Protein AF-A0A9D6Q7C7-F1 (afdb_monomer_lite)

pLDDT: mean 84.64, std 16.27, range [26.05, 98.38]

Sequence (477 aa):
MTRDPSTAEAANAELVAAVRALVNLSAVDLLYADQYLCRAEAVLPSVCTREQYRALHQEGIGLPQLTGELREATEQSDWSKVRTLAQKAAEIRERLAMNGEIVALAEAVYGPRLIHADATTLALSGVVAQPESSVSRARDVVIGELRTLVTADPQWASFYQSRITHFERCKIVSSEDPRPTVDLLRLQQQILAAISAGDFGRVKRLADTVPSERGTPTARLCAPRRVNHVHDLAAAFGQSTIDTARTLGLAVETLEAVSDLNDYLNCCCVERATLPEKPLSEARASGADCTCGHACPPAVRVSLRKNLDLLIGHPFISSAGLRYLPWFGPETLLVESFPEDAPDARTGLLTALGLAKRHRLARVSIEDALLTHGPRVCVELGLDPLQFAVACIPFDAYVRLAPTRGWGRQEFWTHLDGYQITRELRLWALVGGNANYGGPDDLSSLVRNYDSERLTARFVILRRERFLVREGNGGAQ

Radius of gyration: 26.6 Å; chains: 1; bounding box: 70×61×78 Å

Foldseek 3Di:
DDPDVVVVVVLLVLLLLLLVLLLLCLQQQLLCVLVSLVVSQVSLCVPADLVNLVVLVVLVVCLVVLVVVLVVCVVVVVVVSNVVSVVSSVVSVVVCVVCVSSNVSCCCNVNFDFHHCDPQSLLLQLLDFDAPVSNVVSLVVNLVSLVSCLVSPVVCVVVSVVVNVQSVQWDWAQPDPDDPDDPVVVLVVVLVVCVVVVVVVVNVVSVVVPDDPPDDRGTTTDRPLDPPPLPPLQDDDDPLLQVLLVQQQWHKDKAAADVLLLVVLPDPLLNVADFAQDFDDLVPLPDLADPSPDDRPPPDDPLLNSVLSNLSRHFWAFSSSHGDDDGRHIHIKTWRQDAPVCQQDDGNNCVQLVHPGFAQDFLSSVSSSQSPRFCVVCVSSVHHSSFKGKFFAALNNQLRCCVVRVFLCAQAKEFHGTFGQHPVRATWTWIAQGVVQRHSSGIGTHHRRDTDRRYGTIMMMGTSCSSVDHNDPPDDD

Secondary structure (DSSP, 8-state):
-PPPHHHHHHHHHHHHHHHHHHHHHHHH-GGGHHHHHHHHHHHGGGT--HHHHHHHHHHHHHHHHHHHHHHHHHHTT-HHHHHHHHHHHHHHHHHHHHTHHHHHHHHHHHS-------HHHHHHTTSS---HHHHHHHHHHHHHHHHHHHHH-GGGHHHHHHHHHHHHH-EEE----------HHHHHHHHHHHHHTT-HHHHHHHHTTSPPSS-----EEE----------TTPPPPHHHHHHHHHTTEEEEEEPP-HHHHHHHT-GGGGG----SS---GGG-TT---TT-PPPPTTS-HHHHHHHHHHHHS-EE-TTSSB-----S-EEEEEE---TT-TT---HHHHHTT-S-SSS--HHHHHHHHHHHHHHHHHHTT--TTTEEEEEBPHHHHHHHHHHHT-S-SSSEEEEEEEEE-TT--EEEEEE--GGGTGGG-EEEEETT---TTEEE-EEEEEGGGGG---------

Structure (mmCIF, N/CA/C/O backbone):
data_AF-A0A9D6Q7C7-F1
#
_entry.id   AF-A0A9D6Q7C7-F1
#
loop_
_atom_site.group_PDB
_atom_site.id
_atom_site.type_symbol
_atom_site.label_atom_id
_atom_site.label_alt_id
_atom_site.label_comp_id
_atom_site.label_asym_id
_atom_site.label_entity_id
_atom_site.label_seq_id
_atom_site.pdbx_PDB_ins_code
_atom_site.Cartn_x
_atom_site.Cartn_y
_atom_site.Cartn_z
_atom_site.occupancy
_atom_site.B_iso_or_equiv
_atom_site.auth_seq_id
_atom_site.auth_comp_id
_atom_site.auth_asym_id
_atom_site.auth_atom_id
_atom_site.pdbx_PDB_model_num
ATOM 1 N N . MET A 1 1 ? 3.853 -0.389 46.357 1.00 42.00 1 MET A N 1
ATOM 2 C CA . MET A 1 1 ? 3.564 0.871 45.641 1.00 42.00 1 MET A CA 1
ATOM 3 C C . MET A 1 1 ? 2.525 0.576 44.573 1.00 42.00 1 MET A C 1
ATOM 5 O O . MET A 1 1 ? 2.868 0.185 43.468 1.00 42.00 1 MET A O 1
ATOM 9 N N . THR A 1 2 ? 1.252 0.649 44.945 1.00 44.97 2 THR A N 1
ATOM 10 C CA . THR A 1 2 ? 0.113 0.590 44.022 1.00 44.97 2 THR A CA 1
ATOM 11 C C . THR A 1 2 ? 0.078 1.903 43.244 1.00 44.97 2 THR A C 1
ATOM 13 O O . THR A 1 2 ? -0.002 2.962 43.864 1.00 44.97 2 THR A O 1
ATOM 16 N N . ARG A 1 3 ? 0.226 1.852 41.912 1.00 46.97 3 ARG A N 1
ATOM 17 C CA . ARG A 1 3 ? 0.027 3.032 41.055 1.00 46.97 3 ARG A CA 1
ATOM 18 C C . ARG A 1 3 ? -1.394 3.552 41.269 1.00 46.97 3 ARG A C 1
ATOM 20 O O . ARG A 1 3 ? -2.329 2.757 41.331 1.00 46.97 3 ARG A O 1
ATOM 27 N N . ASP A 1 4 ? -1.520 4.864 41.412 1.00 59.12 4 ASP A N 1
ATOM 28 C CA . ASP A 1 4 ? -2.797 5.554 41.564 1.00 59.12 4 ASP A CA 1
ATOM 29 C C . ASP A 1 4 ? -3.670 5.279 40.319 1.00 59.12 4 ASP A C 1
ATOM 31 O O . ASP A 1 4 ? -3.205 5.548 39.205 1.00 59.12 4 ASP A O 1
ATOM 35 N N . PRO A 1 5 ? -4.882 4.707 40.452 1.00 62.22 5 PRO A N 1
ATOM 36 C CA . PRO A 1 5 ? -5.726 4.317 39.317 1.00 62.22 5 PRO A CA 1
ATOM 37 C C . PRO A 1 5 ? -6.006 5.464 38.332 1.00 62.22 5 PRO A C 1
ATOM 39 O O . PRO A 1 5 ? -6.064 5.219 37.129 1.00 62.22 5 PRO A O 1
ATOM 4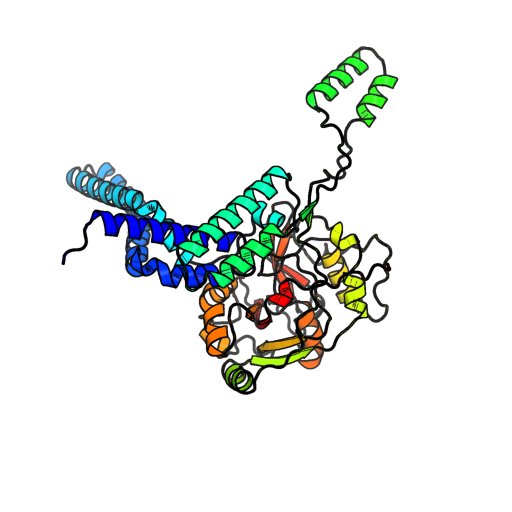2 N N . SER A 1 6 ? -6.047 6.713 38.812 1.00 68.56 6 SER A N 1
ATOM 43 C CA . SER A 1 6 ? -6.191 7.919 37.978 1.00 68.56 6 SER A CA 1
ATOM 44 C C . SER A 1 6 ? -5.046 8.086 36.961 1.00 68.56 6 SER A C 1
ATOM 46 O O . SER A 1 6 ? -5.255 8.461 35.808 1.00 68.56 6 SER A O 1
ATOM 48 N N . THR A 1 7 ? -3.819 7.722 37.349 1.00 74.88 7 THR A N 1
ATOM 49 C CA . THR A 1 7 ? -2.636 7.833 36.475 1.00 74.88 7 THR A CA 1
ATOM 50 C C . THR A 1 7 ? -2.576 6.746 35.403 1.00 74.88 7 THR A C 1
ATOM 52 O O . THR A 1 7 ? -2.040 6.975 34.322 1.00 74.88 7 THR A O 1
ATOM 55 N N . ALA A 1 8 ? -3.137 5.565 35.681 1.00 76.12 8 ALA A N 1
ATOM 56 C CA . ALA A 1 8 ? -3.182 4.461 34.726 1.00 76.12 8 ALA A CA 1
ATOM 57 C C . ALA A 1 8 ? -4.240 4.692 33.638 1.00 76.12 8 ALA A C 1
ATOM 59 O O . ALA A 1 8 ? -4.004 4.381 32.473 1.00 76.12 8 ALA A O 1
ATOM 60 N N . GLU A 1 9 ? -5.383 5.274 34.004 1.00 80.62 9 GLU A N 1
ATOM 61 C CA . GLU A 1 9 ? -6.451 5.614 33.062 1.00 80.62 9 GLU A CA 1
ATOM 62 C C . GLU A 1 9 ? -6.024 6.732 32.099 1.00 80.62 9 GLU A C 1
ATOM 64 O O . GLU A 1 9 ? -6.201 6.598 30.888 1.00 80.62 9 GLU A O 1
ATOM 69 N N . ALA A 1 10 ? -5.355 7.773 32.610 1.00 83.56 10 ALA A N 1
ATOM 70 C CA . ALA A 1 10 ? -4.780 8.833 31.781 1.00 83.56 10 ALA A CA 1
ATOM 71 C C . ALA A 1 10 ? -3.716 8.299 30.802 1.00 83.56 10 ALA A C 1
ATOM 73 O O . ALA A 1 10 ? -3.763 8.607 29.613 1.00 83.56 10 ALA A O 1
ATOM 74 N N . ALA A 1 11 ? -2.809 7.434 31.271 1.00 84.56 11 ALA A N 1
ATOM 75 C CA . ALA A 1 11 ? -1.791 6.819 30.417 1.00 84.56 11 ALA A CA 1
ATOM 76 C C . ALA A 1 11 ? -2.404 5.929 29.318 1.00 84.56 11 ALA A C 1
ATOM 78 O O . ALA A 1 11 ? -1.944 5.938 28.177 1.00 84.56 11 ALA A O 1
ATOM 79 N N . ASN A 1 12 ? -3.469 5.185 29.629 1.00 87.56 12 ASN A N 1
ATOM 80 C CA . ASN A 1 12 ? -4.184 4.394 28.627 1.00 87.56 12 ASN A CA 1
ATOM 81 C C . ASN A 1 12 ? -4.881 5.283 27.590 1.00 87.56 12 ASN A C 1
ATOM 83 O O . ASN A 1 12 ? -4.840 4.965 26.403 1.00 87.56 12 ASN A O 1
ATOM 87 N N . ALA A 1 13 ? -5.478 6.401 28.009 1.00 89.88 13 ALA A N 1
ATOM 88 C CA . ALA A 1 13 ? -6.089 7.359 27.089 1.00 89.88 13 ALA A CA 1
ATOM 89 C C . ALA A 1 13 ? -5.056 7.966 26.120 1.00 89.88 13 ALA A C 1
ATOM 91 O O . ALA A 1 13 ? -5.336 8.092 24.927 1.00 89.88 13 ALA A O 1
ATOM 92 N N . GLU A 1 14 ? -3.847 8.274 26.599 1.00 91.94 14 GLU A N 1
ATOM 93 C CA . GLU A 1 14 ? -2.735 8.741 25.758 1.00 91.94 14 GLU A CA 1
ATOM 94 C C . GLU A 1 14 ? -2.290 7.678 24.741 1.00 91.94 14 GLU A C 1
ATOM 96 O O . GLU A 1 14 ? -2.116 7.989 23.561 1.00 91.94 14 GLU A O 1
ATOM 101 N N . LEU A 1 15 ? -2.168 6.412 25.158 1.00 93.25 15 LEU A N 1
ATOM 102 C CA . LEU A 1 15 ? -1.823 5.305 24.256 1.00 93.25 15 LEU A CA 1
ATOM 103 C C . LEU A 1 15 ? -2.894 5.083 23.185 1.00 93.25 15 LEU A C 1
ATOM 105 O O . LEU A 1 15 ? -2.566 4.894 22.014 1.00 93.25 15 LEU A O 1
ATOM 109 N N . VAL A 1 16 ? -4.171 5.136 23.566 1.00 94.62 16 VAL A N 1
ATOM 110 C CA . VAL A 1 16 ? -5.297 5.035 22.628 1.00 94.62 16 VAL A CA 1
ATOM 111 C C . VAL A 1 16 ? -5.266 6.184 21.620 1.00 94.62 16 VAL A C 1
ATOM 113 O O . VAL A 1 16 ? -5.407 5.946 20.420 1.00 94.62 16 VAL A O 1
ATOM 116 N N . ALA A 1 17 ? -5.015 7.416 22.073 1.00 95.12 17 ALA A N 1
ATOM 117 C CA . ALA A 1 17 ? -4.871 8.570 21.189 1.00 95.12 17 ALA A CA 1
ATOM 118 C C . ALA A 1 17 ? -3.696 8.405 20.210 1.00 95.12 17 ALA A C 1
ATOM 120 O O . ALA A 1 17 ? -3.855 8.675 19.020 1.00 95.12 17 ALA A O 1
ATOM 121 N N . ALA A 1 18 ? -2.550 7.896 20.674 1.00 96.31 18 ALA A N 1
ATOM 122 C CA . ALA A 1 18 ? -1.398 7.620 19.818 1.00 96.31 18 ALA A CA 1
ATOM 123 C C . ALA A 1 18 ? -1.699 6.537 18.767 1.00 96.31 18 ALA A C 1
ATOM 125 O O . ALA A 1 18 ? -1.408 6.724 17.586 1.00 96.31 18 ALA A O 1
ATOM 126 N N . VAL A 1 19 ? -2.332 5.424 19.155 1.00 97.69 19 VAL A N 1
ATOM 127 C CA . VAL A 1 19 ? -2.729 4.372 18.201 1.00 97.69 19 VAL A CA 1
ATOM 128 C C . VAL A 1 19 ? -3.730 4.913 17.180 1.00 97.69 19 VAL A C 1
ATOM 130 O O . VAL A 1 19 ? -3.585 4.644 15.988 1.00 97.69 19 VAL A O 1
ATOM 133 N N . ARG A 1 20 ? -4.706 5.720 17.611 1.00 97.69 20 ARG A N 1
ATOM 134 C CA . ARG A 1 20 ? -5.659 6.373 16.705 1.00 97.69 20 ARG A CA 1
ATOM 135 C C . ARG A 1 20 ? -4.950 7.267 15.690 1.00 97.69 20 ARG A C 1
ATOM 137 O O . ARG A 1 20 ? -5.234 7.155 14.501 1.00 97.69 20 ARG A O 1
ATOM 144 N N . ALA A 1 21 ? -4.008 8.095 16.139 1.00 97.81 21 ALA A N 1
ATOM 145 C CA . ALA A 1 21 ? -3.216 8.952 15.263 1.00 97.81 21 ALA A CA 1
ATOM 146 C C . ALA A 1 21 ? -2.438 8.130 14.220 1.00 97.81 21 ALA A C 1
ATOM 148 O O . ALA A 1 21 ? -2.474 8.450 13.034 1.00 97.81 21 ALA A O 1
ATOM 149 N N . LEU A 1 22 ? -1.797 7.029 14.631 1.00 98.25 22 LEU A N 1
ATOM 150 C CA . LEU A 1 22 ? -1.081 6.122 13.724 1.00 98.25 22 LEU A CA 1
ATOM 151 C C . LEU A 1 22 ? -2.012 5.481 12.684 1.00 98.25 22 LEU A C 1
ATOM 153 O O . LEU A 1 22 ? -1.691 5.472 11.495 1.00 98.25 22 LEU A O 1
ATOM 157 N N . VAL A 1 23 ? -3.179 4.984 13.103 1.00 97.06 23 VAL A N 1
ATOM 158 C CA . VAL A 1 23 ? -4.180 4.404 12.190 1.00 97.06 23 VAL A CA 1
ATOM 159 C C . VAL A 1 23 ? -4.695 5.460 11.208 1.00 97.06 23 VAL A C 1
ATOM 161 O O . VAL A 1 23 ? -4.714 5.209 10.003 1.00 97.06 23 VAL A O 1
ATOM 164 N N . ASN A 1 24 ? -5.032 6.661 11.683 1.00 95.75 24 ASN A N 1
ATOM 165 C CA . ASN A 1 24 ? -5.484 7.766 10.834 1.00 95.75 24 ASN A CA 1
ATOM 166 C C . ASN A 1 24 ? -4.417 8.161 9.802 1.00 95.75 24 ASN A C 1
ATOM 168 O O . ASN A 1 24 ? -4.723 8.324 8.620 1.00 95.75 24 ASN A O 1
ATOM 172 N N . LEU A 1 25 ? -3.152 8.267 10.222 1.00 96.50 25 LEU A N 1
ATOM 173 C CA . LEU A 1 25 ? -2.039 8.576 9.323 1.00 96.50 25 LEU A CA 1
ATOM 174 C C . LEU A 1 25 ? -1.814 7.476 8.290 1.00 96.50 25 LEU A C 1
ATOM 176 O O . LEU A 1 25 ? -1.528 7.793 7.139 1.00 96.50 25 LEU A O 1
ATOM 180 N N . SER A 1 26 ? -2.008 6.205 8.652 1.00 95.69 26 SER A N 1
ATOM 181 C CA . SER A 1 26 ? -1.882 5.098 7.701 1.00 95.69 26 SER A CA 1
ATOM 182 C C . SER A 1 26 ? -2.889 5.153 6.551 1.00 95.69 26 SER A C 1
ATOM 184 O O . SER A 1 26 ? -2.603 4.640 5.474 1.00 95.69 26 SER A O 1
ATOM 186 N N . ALA A 1 27 ? -4.036 5.808 6.748 1.00 92.69 27 ALA A N 1
ATOM 187 C CA . ALA A 1 27 ? -5.042 5.990 5.707 1.00 92.69 27 ALA A CA 1
ATOM 188 C C . ALA A 1 27 ? -4.747 7.181 4.779 1.00 92.69 27 ALA A C 1
ATOM 190 O O . ALA A 1 27 ? -5.304 7.238 3.688 1.00 92.69 27 ALA A O 1
ATOM 191 N N . VAL A 1 28 ? -3.888 8.123 5.196 1.00 91.25 28 VAL A N 1
ATOM 192 C CA . VAL A 1 28 ? -3.665 9.399 4.490 1.00 91.25 28 VAL A CA 1
ATOM 193 C C . VAL A 1 28 ? -2.243 9.531 3.937 1.00 91.25 28 VAL A C 1
ATOM 195 O O . VAL A 1 28 ? -2.054 9.945 2.796 1.00 91.25 28 VAL A O 1
ATOM 198 N N . ASP A 1 29 ? -1.225 9.170 4.715 1.00 93.44 29 ASP A N 1
ATOM 199 C CA . ASP A 1 29 ? 0.181 9.158 4.300 1.00 93.44 29 ASP A CA 1
ATOM 200 C C . ASP A 1 29 ? 0.569 7.747 3.841 1.00 93.44 29 ASP A C 1
ATOM 202 O O . ASP A 1 29 ? 1.362 7.044 4.473 1.00 93.44 29 ASP A O 1
ATOM 206 N N . LEU A 1 30 ? -0.035 7.330 2.721 1.00 93.62 30 LEU A N 1
ATOM 207 C CA . LEU A 1 30 ? 0.085 5.979 2.158 1.00 93.62 30 LEU A CA 1
ATOM 208 C C . LEU A 1 30 ? 1.535 5.567 1.858 1.00 93.62 30 LEU A C 1
ATOM 210 O O . LEU A 1 30 ? 1.848 4.378 1.864 1.00 93.62 30 LEU A O 1
ATOM 214 N N . LEU A 1 31 ? 2.439 6.535 1.676 1.00 93.88 31 LEU A N 1
ATOM 215 C CA . LEU A 1 31 ? 3.871 6.289 1.517 1.00 93.88 31 LEU A CA 1
ATOM 216 C C . LEU A 1 31 ? 4.494 5.574 2.718 1.00 93.88 31 LEU A C 1
ATOM 218 O O . LEU A 1 31 ? 5.493 4.890 2.532 1.00 93.88 31 LEU A O 1
ATOM 222 N N . TYR A 1 32 ? 3.935 5.731 3.918 1.00 96.69 32 TYR A N 1
ATOM 223 C CA . TYR A 1 32 ? 4.434 5.140 5.162 1.00 96.69 32 TYR A CA 1
ATOM 224 C C . TYR A 1 32 ? 3.347 4.371 5.929 1.00 96.69 32 TYR A C 1
ATOM 226 O O . TYR A 1 32 ? 3.506 4.109 7.121 1.00 96.69 32 TYR A O 1
ATOM 234 N N . ALA A 1 33 ? 2.248 3.987 5.267 1.00 96.81 33 ALA A N 1
ATOM 235 C CA . ALA A 1 33 ? 1.121 3.299 5.903 1.00 96.81 33 ALA A CA 1
ATOM 236 C C . ALA A 1 33 ? 1.535 2.035 6.666 1.00 96.81 33 ALA A C 1
ATOM 238 O O . ALA A 1 33 ? 1.134 1.832 7.811 1.00 96.81 33 ALA A O 1
ATOM 239 N N . ASP A 1 34 ? 2.392 1.218 6.060 1.00 97.25 34 ASP A N 1
ATOM 240 C CA . ASP A 1 34 ? 2.955 0.014 6.668 1.00 97.25 34 ASP A CA 1
ATOM 241 C C . ASP A 1 34 ? 3.772 0.320 7.932 1.00 97.25 34 ASP A C 1
ATOM 243 O O . ASP A 1 34 ? 3.708 -0.427 8.905 1.00 97.25 34 ASP A O 1
ATOM 247 N N . GLN A 1 35 ? 4.497 1.441 7.952 1.00 97.81 35 GLN A N 1
ATOM 248 C CA . GLN A 1 35 ? 5.298 1.871 9.098 1.00 97.81 35 GLN A CA 1
ATOM 249 C C . GLN A 1 35 ? 4.420 2.352 10.254 1.00 97.81 35 GLN A C 1
ATOM 251 O O . GLN A 1 35 ? 4.635 1.937 11.394 1.00 97.81 35 GLN A O 1
ATOM 256 N N . TYR A 1 36 ? 3.393 3.158 9.969 1.00 98.12 36 TYR A N 1
ATOM 257 C CA . TYR A 1 36 ? 2.439 3.592 10.991 1.00 98.12 36 TYR A CA 1
ATOM 258 C C . TYR A 1 36 ? 1.677 2.406 11.593 1.00 98.12 36 TYR A C 1
ATOM 260 O O . TYR A 1 36 ? 1.559 2.316 12.813 1.00 98.12 36 TYR A O 1
ATOM 268 N N . LEU A 1 37 ? 1.224 1.457 10.765 1.00 97.81 37 LEU A N 1
ATOM 269 C CA . LEU A 1 37 ? 0.518 0.258 11.232 1.00 97.81 37 LEU A CA 1
ATOM 270 C C . LEU A 1 37 ? 1.441 -0.701 11.991 1.00 97.81 37 LEU A C 1
ATOM 272 O O . LEU A 1 37 ? 1.044 -1.239 13.022 1.00 97.81 37 LEU A O 1
ATOM 276 N N . CYS A 1 38 ? 2.690 -0.872 11.547 1.00 96.88 38 CYS A N 1
ATOM 277 C CA . CYS A 1 38 ? 3.691 -1.643 12.285 1.00 96.88 38 CYS A CA 1
ATOM 278 C C . CYS A 1 38 ? 3.980 -1.015 13.656 1.00 96.88 38 CYS A C 1
ATOM 280 O O . CYS A 1 38 ? 4.108 -1.730 14.652 1.00 96.88 38 CYS A O 1
ATOM 282 N N . ARG A 1 39 ? 4.059 0.321 13.733 1.00 97.50 39 ARG A N 1
ATOM 283 C CA . ARG A 1 39 ? 4.233 1.020 15.009 1.00 97.50 39 ARG A CA 1
ATOM 284 C C . ARG A 1 39 ? 2.995 0.884 15.893 1.00 97.50 39 ARG A C 1
ATOM 286 O O . ARG A 1 39 ? 3.141 0.610 17.081 1.00 97.50 39 ARG A O 1
ATOM 293 N N . ALA A 1 40 ? 1.796 0.991 15.322 1.00 97.75 40 ALA A N 1
ATOM 294 C CA . ALA A 1 40 ? 0.541 0.794 16.041 1.00 97.75 40 ALA A CA 1
ATOM 295 C C . ALA A 1 40 ? 0.436 -0.628 16.617 1.00 97.75 40 ALA A C 1
ATOM 297 O O . ALA A 1 40 ? 0.069 -0.783 17.778 1.00 97.75 40 ALA A O 1
ATOM 298 N N . GLU A 1 41 ? 0.843 -1.654 15.862 1.00 97.12 41 GLU A N 1
ATOM 299 C CA . GLU A 1 41 ? 0.887 -3.052 16.322 1.00 97.12 41 GLU A CA 1
ATOM 300 C C . GLU A 1 41 ? 1.866 -3.266 17.483 1.00 97.12 41 GLU A C 1
ATOM 302 O O . GLU A 1 41 ? 1.625 -4.116 18.336 1.00 97.12 41 GLU A O 1
ATOM 307 N N . ALA A 1 42 ? 2.943 -2.479 17.563 1.00 95.88 42 ALA A N 1
ATOM 308 C CA . ALA A 1 42 ? 3.878 -2.533 18.685 1.00 95.88 42 ALA A CA 1
ATOM 309 C C . ALA A 1 42 ? 3.339 -1.848 19.956 1.00 95.88 42 ALA A C 1
ATOM 311 O O . ALA A 1 42 ? 3.706 -2.239 21.063 1.00 95.88 42 ALA A O 1
ATOM 312 N N . VAL A 1 43 ? 2.485 -0.829 19.812 1.00 95.75 43 VAL A N 1
ATOM 313 C CA . VAL A 1 43 ? 1.960 -0.025 20.933 1.00 95.75 43 VAL A CA 1
ATOM 314 C C . VAL A 1 43 ? 0.656 -0.607 21.492 1.00 95.75 43 VAL A C 1
ATOM 316 O O . VAL A 1 43 ? 0.491 -0.710 22.712 1.00 95.75 43 VAL A O 1
ATOM 319 N N . LEU A 1 44 ? -0.250 -1.034 20.608 1.00 96.38 44 LEU A N 1
ATOM 320 C CA . LEU A 1 44 ? -1.603 -1.487 20.934 1.00 96.38 44 LEU A CA 1
ATOM 321 C C . LEU A 1 44 ? -1.688 -2.620 21.979 1.00 96.38 44 LEU A C 1
ATOM 323 O O . LEU A 1 44 ? -2.609 -2.547 22.792 1.00 96.38 44 LEU A O 1
ATOM 327 N N . PRO A 1 45 ? -0.771 -3.611 22.063 1.00 96.62 45 PRO A N 1
ATOM 328 C CA . PRO A 1 45 ? -0.859 -4.693 23.050 1.00 96.62 45 PRO A CA 1
ATOM 329 C C . PRO A 1 45 ? -0.920 -4.234 24.512 1.00 96.62 45 PRO A C 1
ATOM 331 O O . PRO A 1 45 ? -1.395 -4.982 25.362 1.00 96.62 45 PRO A O 1
ATOM 334 N N . SER A 1 46 ? -0.471 -3.010 24.806 1.00 93.31 46 SER A N 1
ATOM 335 C CA . SER A 1 46 ? -0.573 -2.411 26.145 1.00 93.31 46 SER A CA 1
ATOM 336 C C . SER A 1 46 ? -2.015 -2.068 26.545 1.00 93.31 46 SER A C 1
ATOM 338 O O . SER A 1 46 ? -2.306 -1.951 27.731 1.00 93.31 46 SER A O 1
ATOM 340 N N . VAL A 1 47 ? -2.908 -1.908 25.562 1.00 93.50 47 VAL A N 1
ATOM 341 C CA . VAL A 1 47 ? -4.326 -1.556 25.743 1.00 93.50 47 VAL A CA 1
ATOM 342 C C . VAL A 1 47 ? -5.247 -2.696 25.299 1.00 93.50 47 VAL A C 1
ATOM 344 O O . VAL A 1 47 ? -6.233 -2.988 25.969 1.00 93.50 47 VAL A O 1
ATOM 347 N N . CYS A 1 48 ? -4.933 -3.349 24.178 1.00 95.44 48 CYS A N 1
ATOM 348 C CA . CYS A 1 48 ? -5.703 -4.456 23.626 1.00 95.44 48 CYS A CA 1
ATOM 349 C C . CYS A 1 48 ? -4.784 -5.479 22.957 1.00 95.44 48 CYS A C 1
ATOM 351 O O . CYS A 1 48 ? -4.158 -5.205 21.927 1.00 95.44 48 CYS A O 1
ATOM 353 N N . THR A 1 49 ? -4.709 -6.684 23.518 1.00 96.56 49 THR A N 1
ATOM 354 C CA . THR A 1 49 ? -3.953 -7.775 22.896 1.00 96.56 49 THR A CA 1
ATOM 355 C C . THR A 1 49 ? -4.706 -8.355 21.701 1.00 96.56 49 THR A C 1
ATOM 357 O O . THR A 1 49 ? -5.925 -8.217 21.561 1.00 96.56 49 THR A O 1
ATOM 360 N N . ARG A 1 50 ? -3.987 -9.071 20.833 1.00 96.00 50 ARG A N 1
ATOM 361 C CA . ARG A 1 50 ? -4.588 -9.746 19.676 1.00 96.00 50 ARG A CA 1
ATOM 362 C C . ARG A 1 50 ? -5.609 -10.809 20.104 1.00 96.00 50 ARG A C 1
ATOM 364 O O . ARG A 1 50 ? -6.601 -11.016 19.411 1.00 96.00 50 ARG A O 1
ATOM 371 N N . GLU A 1 51 ? -5.403 -11.462 21.246 1.00 96.12 51 GLU A N 1
ATOM 372 C CA . GLU A 1 51 ? -6.343 -12.424 21.836 1.00 96.12 51 GLU A CA 1
ATOM 373 C C . GLU A 1 51 ? -7.623 -11.737 22.319 1.00 96.12 51 GLU A C 1
ATOM 375 O O . GLU A 1 51 ? -8.715 -12.228 22.036 1.00 96.12 51 GLU A O 1
ATOM 380 N N . GLN A 1 52 ? -7.499 -10.591 22.997 1.00 95.12 52 GLN A N 1
ATOM 381 C CA . GLN A 1 52 ? -8.649 -9.804 23.453 1.00 95.12 52 GLN A CA 1
ATOM 382 C C . GLN A 1 52 ? -9.484 -9.308 22.273 1.00 95.12 52 GLN A C 1
ATOM 384 O O . GLN A 1 52 ? -10.701 -9.484 22.266 1.00 95.12 52 GLN A O 1
ATOM 389 N N . TYR A 1 53 ? -8.829 -8.763 21.246 1.00 96.00 53 TYR A N 1
ATOM 390 C CA . TYR A 1 53 ? -9.488 -8.375 20.004 1.00 96.00 53 TYR A CA 1
ATOM 391 C C . TYR A 1 53 ? -10.224 -9.556 19.359 1.00 96.00 53 TYR A C 1
ATOM 393 O O . TYR A 1 53 ? -11.404 -9.437 19.044 1.00 96.00 53 TYR A O 1
ATOM 401 N N . ARG A 1 54 ? -9.575 -10.722 19.223 1.00 95.25 54 ARG A N 1
ATOM 402 C CA . ARG A 1 54 ? -10.217 -11.921 18.658 1.00 95.25 54 ARG A CA 1
ATOM 403 C C . ARG A 1 54 ? -11.446 -12.350 19.456 1.00 95.25 54 ARG A C 1
ATOM 405 O O . ARG A 1 54 ? -12.447 -12.701 18.840 1.00 95.25 54 ARG A O 1
ATOM 412 N N . ALA A 1 55 ? -11.386 -12.306 20.786 1.00 94.50 55 ALA A N 1
ATOM 413 C CA . ALA A 1 55 ? -12.524 -12.634 21.641 1.00 94.50 55 ALA A CA 1
ATOM 414 C C . ALA A 1 55 ? -13.691 -11.651 21.433 1.00 94.50 55 ALA A C 1
ATOM 416 O O . ALA A 1 55 ? -14.806 -12.084 21.154 1.00 94.50 55 ALA A O 1
ATOM 417 N N . LEU A 1 56 ? -13.428 -10.340 21.474 1.00 93.62 56 LEU A N 1
ATOM 418 C CA . LEU A 1 56 ? -14.447 -9.303 21.254 1.00 93.62 56 LEU A CA 1
ATOM 419 C C . LEU A 1 56 ? -15.038 -9.371 19.837 1.00 93.62 56 LEU A C 1
ATOM 421 O O . LEU A 1 56 ? -16.251 -9.296 19.656 1.00 93.62 56 LEU A O 1
ATOM 425 N N . HIS A 1 57 ? -14.199 -9.574 18.825 1.00 92.69 57 HIS A N 1
ATOM 426 C CA . HIS A 1 57 ? -14.638 -9.710 17.439 1.00 92.69 57 HIS A CA 1
ATOM 427 C C . HIS A 1 57 ? -15.520 -10.959 17.243 1.00 92.69 57 HIS A C 1
ATOM 429 O O . HIS A 1 57 ? -16.564 -10.890 16.594 1.00 92.69 57 HIS A O 1
ATOM 435 N N . GLN A 1 58 ? -15.162 -12.095 17.858 1.00 92.44 58 GLN A N 1
ATOM 436 C CA . GLN A 1 58 ? -15.990 -13.309 17.850 1.00 92.44 58 GLN A CA 1
ATOM 437 C C . GLN A 1 58 ? -17.333 -13.111 18.564 1.00 92.44 58 GLN A C 1
ATOM 439 O O . GLN A 1 58 ? -18.359 -13.564 18.058 1.00 92.44 58 GLN A O 1
ATOM 444 N N . GLU A 1 59 ? -17.352 -12.410 19.702 1.00 90.88 59 GLU A N 1
ATOM 445 C CA . GLU A 1 59 ? -18.595 -12.036 20.388 1.00 90.88 59 GLU A CA 1
ATOM 446 C C . GLU A 1 59 ? -19.503 -11.189 19.479 1.00 90.88 59 GLU A C 1
ATOM 448 O O . GLU A 1 59 ? -20.706 -11.450 19.392 1.00 90.88 59 GLU A O 1
ATOM 453 N N . GLY A 1 60 ? -18.926 -10.236 18.737 1.00 88.88 60 GLY A N 1
ATOM 454 C CA . GLY A 1 60 ? -19.636 -9.427 17.743 1.00 88.88 60 GLY A CA 1
ATOM 455 C C . GLY A 1 60 ? -20.243 -10.252 16.605 1.00 88.88 60 GLY A C 1
ATOM 456 O O . GLY A 1 60 ? -21.428 -10.100 16.302 1.00 88.88 60 GLY A O 1
ATOM 457 N N . ILE A 1 61 ? -19.472 -11.177 16.021 1.00 90.56 61 ILE A N 1
ATOM 458 C CA . ILE A 1 61 ? -19.957 -12.102 14.978 1.00 90.56 61 ILE A CA 1
ATOM 459 C C . ILE A 1 61 ? -21.061 -13.033 15.507 1.00 90.56 61 ILE A C 1
ATOM 461 O O . ILE A 1 61 ? -21.956 -13.413 14.753 1.00 90.56 61 ILE A O 1
ATOM 465 N N . GLY A 1 62 ? -21.029 -13.398 16.792 1.00 89.88 62 GLY A N 1
ATOM 466 C CA . GLY A 1 62 ? -22.020 -14.279 17.417 1.00 89.88 62 GLY A CA 1
ATOM 467 C C . GLY A 1 62 ? -23.374 -13.621 17.720 1.00 89.88 62 GLY A C 1
ATOM 468 O O . GLY A 1 62 ? -24.369 -14.324 17.912 1.00 89.88 62 GLY A O 1
ATOM 469 N N . LEU A 1 63 ? -23.464 -12.285 17.745 1.00 89.50 63 LEU A N 1
ATOM 470 C CA . LEU A 1 63 ? -24.706 -11.568 18.076 1.00 89.50 63 LEU A CA 1
ATOM 471 C C . LEU A 1 63 ? -25.878 -11.845 17.110 1.00 89.50 63 LEU A C 1
ATOM 473 O O . LEU A 1 63 ? -26.999 -12.048 17.592 1.00 89.50 63 LEU A O 1
ATOM 477 N N . PRO A 1 64 ? -25.688 -11.874 15.774 1.00 91.50 64 PRO A N 1
ATOM 478 C CA . PRO A 1 64 ? -26.731 -12.296 14.841 1.00 91.50 64 PRO A CA 1
ATOM 479 C C . PRO A 1 64 ? -27.267 -13.704 15.121 1.00 91.50 64 PRO A C 1
ATOM 481 O O . PRO A 1 64 ? -28.481 -13.900 15.090 1.00 91.50 64 PRO A O 1
ATOM 484 N N . GLN A 1 65 ? -26.393 -14.662 15.456 1.00 91.38 65 GLN A N 1
ATOM 485 C CA . GLN A 1 65 ? -26.809 -16.023 15.804 1.00 91.38 65 GLN A CA 1
ATOM 486 C C . GLN A 1 65 ? -27.660 -16.030 17.079 1.00 91.38 65 GLN A C 1
ATOM 488 O O . GLN A 1 65 ? -28.759 -16.578 17.074 1.00 91.38 65 GLN A O 1
ATOM 493 N N . LEU A 1 66 ? -27.213 -15.343 18.137 1.00 90.81 66 LEU A N 1
ATOM 494 C CA . LEU A 1 66 ? -27.990 -15.191 19.375 1.00 90.81 66 LEU A CA 1
ATOM 495 C C . LEU A 1 66 ? -29.352 -14.532 19.126 1.00 90.81 66 LEU A C 1
ATOM 497 O O . LEU A 1 66 ? -30.345 -14.896 19.751 1.00 90.81 66 LEU A O 1
ATOM 501 N N . THR A 1 67 ? -29.415 -13.579 18.193 1.00 90.06 67 THR A N 1
ATOM 502 C CA . THR A 1 67 ? -30.673 -12.936 17.790 1.00 90.06 67 THR A CA 1
ATOM 503 C C . THR A 1 67 ? -31.615 -13.931 17.100 1.00 90.06 67 THR A C 1
ATOM 505 O O . THR A 1 67 ? -32.825 -13.879 17.322 1.00 90.06 67 THR A O 1
ATOM 508 N N . GLY A 1 68 ? -31.075 -14.853 16.296 1.00 91.19 68 GLY A N 1
ATOM 509 C CA . GLY A 1 68 ? -31.822 -15.968 15.706 1.00 91.19 68 GLY A CA 1
ATOM 510 C C . GLY A 1 68 ? -32.361 -16.936 16.761 1.00 91.19 68 GLY A C 1
ATOM 511 O O . GLY A 1 68 ? -33.564 -17.176 16.805 1.00 91.19 68 GLY A O 1
ATOM 512 N N . GLU A 1 69 ? -31.506 -17.403 17.675 1.00 92.75 69 GLU A N 1
ATOM 513 C CA . GLU A 1 69 ? -31.896 -18.313 18.766 1.00 92.75 69 GLU A CA 1
ATOM 514 C C . GLU A 1 69 ? -32.964 -17.701 19.687 1.00 92.75 69 GLU A C 1
ATOM 516 O O . GLU A 1 69 ? -33.858 -18.398 20.172 1.00 92.75 69 GLU A O 1
ATOM 521 N N . LEU A 1 70 ? -32.901 -16.386 19.918 1.00 91.00 70 LEU A N 1
ATOM 522 C CA . LEU A 1 70 ? -33.898 -15.658 20.701 1.00 91.00 70 LEU A CA 1
ATOM 523 C C . LEU A 1 70 ? -35.254 -15.616 19.984 1.00 91.00 70 LEU A C 1
ATOM 525 O O . LEU A 1 70 ? -36.289 -15.784 20.634 1.00 91.00 70 LEU A O 1
ATOM 529 N N . ARG A 1 71 ? -35.263 -15.437 18.654 1.00 91.88 71 ARG A N 1
ATOM 530 C CA . ARG A 1 71 ? -36.487 -15.507 17.841 1.00 91.88 71 ARG A CA 1
ATOM 531 C C . ARG A 1 71 ? -37.116 -16.896 17.923 1.00 91.88 71 ARG A C 1
ATOM 533 O O . ARG A 1 71 ? -38.292 -16.993 18.255 1.00 91.88 71 ARG A O 1
ATOM 540 N N . GLU A 1 72 ? -36.327 -17.948 17.724 1.00 94.75 72 GLU A N 1
ATOM 541 C CA . GLU A 1 72 ? -36.801 -19.337 17.808 1.00 94.75 72 GLU A CA 1
ATOM 542 C C . GLU A 1 72 ? -37.361 -19.677 19.198 1.00 94.75 72 GLU A C 1
ATOM 544 O O . GLU A 1 72 ? -38.444 -20.247 19.317 1.00 94.75 72 GLU A O 1
ATOM 549 N N . ALA A 1 73 ? -36.665 -19.285 20.271 1.00 92.81 73 ALA A N 1
ATOM 550 C CA . ALA A 1 73 ? -37.140 -19.501 21.639 1.00 92.81 73 ALA A CA 1
ATOM 551 C C . ALA A 1 73 ? -38.450 -18.743 21.928 1.00 92.81 73 ALA A C 1
ATOM 553 O O . ALA A 1 73 ? -39.303 -19.236 22.667 1.00 92.81 73 ALA A O 1
ATOM 554 N N . THR A 1 74 ? -38.626 -17.564 21.319 1.00 92.94 74 THR A N 1
ATOM 555 C CA . THR A 1 74 ? -39.865 -16.779 21.413 1.00 92.94 74 THR A CA 1
ATOM 556 C C . THR A 1 74 ? -41.016 -17.478 20.688 1.00 92.94 74 THR A C 1
ATOM 558 O O . THR A 1 74 ? -42.099 -17.604 21.252 1.00 92.94 74 THR A O 1
ATOM 561 N N . GLU A 1 75 ? -40.782 -17.989 19.476 1.00 95.44 75 GLU A N 1
ATOM 562 C CA . GLU A 1 75 ? -41.771 -18.759 18.703 1.00 95.44 75 GLU A CA 1
ATOM 563 C C . GLU A 1 75 ? -42.208 -20.037 19.439 1.00 95.44 75 GLU A C 1
ATOM 565 O O . GLU A 1 75 ? -43.382 -20.401 19.421 1.00 95.44 75 GLU A O 1
ATOM 570 N N . GLN A 1 76 ? -41.284 -20.677 20.160 1.00 95.38 76 GLN A N 1
ATOM 571 C CA . GLN A 1 76 ? -41.545 -21.865 20.983 1.00 95.38 76 GLN A CA 1
ATOM 572 C C . GLN A 1 76 ? -42.159 -21.549 22.357 1.00 95.38 76 GLN A C 1
ATOM 574 O O . GLN A 1 76 ? -42.463 -22.468 23.115 1.00 95.38 76 GLN A O 1
ATOM 579 N N . SER A 1 77 ? -42.358 -20.268 22.695 1.00 94.44 77 SER A N 1
ATOM 580 C CA . SER A 1 77 ? -42.832 -19.818 24.014 1.00 94.44 77 SER A CA 1
ATOM 581 C C . SER A 1 77 ? -41.956 -20.276 25.197 1.00 94.44 77 SER A C 1
ATOM 583 O O . SER A 1 77 ? -42.431 -20.356 26.333 1.00 94.44 77 SER A O 1
ATOM 585 N N . ASP A 1 78 ? -40.664 -20.543 24.969 1.00 95.19 78 ASP A N 1
ATOM 586 C CA . ASP A 1 78 ? -39.704 -20.857 26.033 1.00 95.19 78 ASP A CA 1
ATOM 587 C C . ASP A 1 78 ? -39.181 -19.565 26.675 1.00 95.19 78 ASP A C 1
ATOM 589 O O . ASP A 1 78 ? -38.065 -19.090 26.441 1.00 95.19 78 ASP A O 1
ATOM 593 N N . TRP A 1 79 ? -40.018 -18.978 27.529 1.00 92.38 79 TRP A N 1
ATOM 594 C CA . TRP A 1 79 ? -39.721 -17.720 28.215 1.00 92.38 79 TRP A CA 1
ATOM 595 C C . TRP A 1 79 ? -38.506 -17.794 29.147 1.00 92.38 79 TRP A C 1
ATOM 597 O O . TRP A 1 79 ? -37.934 -16.757 29.492 1.00 92.38 79 TRP A O 1
ATOM 607 N N . SER A 1 80 ? -38.107 -18.995 29.578 1.00 93.06 80 SER A N 1
ATOM 608 C CA . SER A 1 80 ? -36.904 -19.173 30.392 1.00 93.06 80 SER A CA 1
ATOM 609 C C . SER A 1 80 ? -35.650 -18.941 29.550 1.00 93.06 80 SER A C 1
ATOM 611 O O . SER A 1 80 ? -34.829 -18.087 29.893 1.00 93.06 80 SER A O 1
ATOM 613 N N . LYS A 1 81 ? -35.582 -19.593 28.384 1.00 91.56 81 LYS A N 1
ATOM 614 C CA . LYS A 1 81 ? -34.500 -19.450 27.413 1.00 91.56 81 LYS A CA 1
ATOM 615 C C . LYS A 1 81 ? -34.446 -18.045 26.818 1.00 91.56 81 LYS A C 1
ATOM 617 O O . LYS A 1 81 ? -33.356 -17.486 26.716 1.00 91.56 81 LYS A O 1
ATOM 622 N N . VAL A 1 82 ? -35.596 -17.431 26.515 1.00 91.31 82 VAL A N 1
ATOM 623 C CA . VAL A 1 82 ? -35.660 -16.034 26.037 1.00 91.31 82 VAL A CA 1
ATOM 624 C C . VAL A 1 82 ? -34.991 -15.073 27.023 1.00 91.31 82 VAL A C 1
ATOM 626 O O . VAL A 1 82 ? -34.168 -14.264 26.603 1.00 91.31 82 VAL A O 1
ATOM 629 N N . ARG A 1 83 ? -35.276 -15.172 28.332 1.00 93.69 83 ARG A N 1
ATOM 630 C CA . ARG A 1 83 ? -34.653 -14.296 29.345 1.00 93.69 83 ARG A CA 1
ATOM 631 C C . ARG A 1 83 ? -33.138 -14.475 29.416 1.00 93.69 83 ARG A C 1
ATOM 633 O O . ARG A 1 83 ? -32.416 -13.482 29.431 1.00 93.69 83 ARG A O 1
ATOM 640 N N . THR A 1 84 ? -32.655 -15.717 29.424 1.00 93.88 84 THR A N 1
ATOM 641 C CA . THR A 1 84 ? -31.214 -16.008 29.467 1.00 93.88 84 THR A CA 1
ATOM 642 C C . THR A 1 84 ? -30.492 -15.493 28.221 1.00 93.88 84 THR A C 1
ATOM 644 O O . THR A 1 84 ? -29.452 -14.846 28.339 1.00 93.88 84 THR A O 1
ATOM 647 N N . LEU A 1 85 ? -31.047 -15.737 27.029 1.00 91.12 85 LEU A N 1
ATOM 648 C CA . LEU A 1 85 ? -30.463 -15.265 25.772 1.00 91.12 85 LEU A CA 1
ATOM 649 C C . LEU A 1 85 ? -30.498 -13.736 25.664 1.00 91.12 85 LEU A C 1
ATOM 651 O O . LEU A 1 85 ? -29.515 -13.142 25.226 1.00 91.12 85 LEU A O 1
ATOM 655 N N . ALA A 1 86 ? -31.586 -13.093 26.101 1.00 89.75 86 ALA A N 1
ATOM 656 C CA . ALA A 1 86 ? -31.709 -11.636 26.109 1.00 89.75 86 ALA A CA 1
ATOM 657 C C . ALA A 1 86 ? -30.674 -10.980 27.033 1.00 89.75 86 ALA A C 1
ATOM 659 O O . ALA A 1 86 ? -30.009 -10.033 26.618 1.00 89.75 86 ALA A O 1
ATOM 660 N N . GLN A 1 87 ? -30.495 -11.516 28.246 1.00 92.31 87 GLN A N 1
ATOM 661 C CA . GLN A 1 87 ? -29.488 -11.035 29.193 1.00 92.31 87 GLN A CA 1
ATOM 662 C C . GLN A 1 87 ? -28.076 -11.170 28.611 1.00 92.31 87 GLN A C 1
ATOM 664 O O . GLN A 1 87 ? -27.329 -10.196 28.565 1.00 92.31 87 GLN A O 1
ATOM 669 N N . LYS A 1 88 ? -27.741 -12.347 28.067 1.00 91.94 88 LYS A N 1
ATOM 670 C CA . LYS A 1 88 ? -26.441 -12.589 27.426 1.00 91.94 88 LYS A CA 1
ATOM 671 C C . LYS A 1 88 ? -26.191 -11.636 26.251 1.00 91.94 88 LYS A C 1
ATOM 673 O O . LYS A 1 88 ? -25.094 -11.105 26.108 1.00 91.94 88 LYS A O 1
ATOM 678 N N . ALA A 1 89 ? -27.197 -11.406 25.406 1.00 89.75 89 ALA A N 1
ATOM 679 C CA . ALA A 1 89 ? -27.082 -10.482 24.280 1.00 89.75 89 ALA A CA 1
ATOM 680 C C . ALA A 1 89 ? -26.904 -9.024 24.739 1.00 89.75 89 ALA A C 1
ATOM 682 O O . ALA A 1 89 ? -26.145 -8.285 24.112 1.00 89.75 89 ALA A O 1
ATOM 683 N N . ALA A 1 90 ? -27.575 -8.612 25.821 1.00 91.25 90 ALA A N 1
ATOM 684 C CA . ALA A 1 90 ? -27.413 -7.286 26.411 1.00 91.25 90 ALA A CA 1
ATOM 685 C C . ALA A 1 90 ? -25.994 -7.082 26.964 1.00 91.25 90 ALA A C 1
ATOM 687 O O . ALA A 1 90 ? -25.352 -6.098 26.609 1.00 91.25 90 ALA A O 1
ATOM 688 N N . GLU A 1 91 ? -25.473 -8.048 27.727 1.00 93.00 91 GLU A N 1
ATOM 689 C CA . GLU A 1 91 ? -24.109 -8.012 28.278 1.00 93.00 91 GLU A CA 1
ATOM 690 C C . GLU A 1 91 ? -23.038 -7.933 27.181 1.00 93.00 91 GLU A C 1
ATOM 692 O O . GLU A 1 91 ? -22.093 -7.150 27.287 1.00 93.00 91 GLU A O 1
ATOM 697 N N . ILE A 1 92 ? -23.190 -8.710 26.100 1.00 91.06 92 ILE A N 1
ATOM 698 C CA . ILE A 1 92 ? -22.272 -8.648 24.952 1.00 91.06 92 ILE A CA 1
ATOM 699 C C . ILE A 1 92 ? -22.354 -7.275 24.275 1.00 91.06 92 ILE A C 1
ATOM 701 O O . ILE A 1 92 ? -21.324 -6.669 23.990 1.00 91.06 92 ILE A O 1
ATOM 705 N N . ARG A 1 93 ? -23.562 -6.752 24.027 1.00 91.31 93 ARG A N 1
ATOM 706 C CA . ARG A 1 93 ? -23.737 -5.432 23.396 1.00 91.31 93 ARG A CA 1
ATOM 707 C C . ARG A 1 93 ? -23.138 -4.308 24.230 1.00 91.31 93 ARG A C 1
ATOM 709 O O . ARG A 1 93 ? -22.486 -3.439 23.665 1.00 91.31 93 ARG A O 1
ATOM 716 N N . GLU A 1 94 ? -23.340 -4.330 25.543 1.00 92.00 94 GLU A N 1
ATOM 717 C CA . GLU A 1 94 ? -22.760 -3.349 26.459 1.00 92.00 94 GLU A CA 1
ATOM 718 C C . GLU A 1 94 ? -21.231 -3.419 26.436 1.00 92.00 94 GLU A C 1
ATOM 720 O O . GLU A 1 94 ? -20.570 -2.400 26.246 1.00 92.00 94 GLU A O 1
ATOM 725 N N . ARG A 1 95 ? -20.658 -4.627 26.502 1.00 90.31 95 ARG A N 1
ATOM 726 C CA . ARG A 1 95 ? -19.207 -4.822 26.417 1.00 90.31 95 ARG A CA 1
ATOM 727 C C . ARG A 1 95 ? -18.627 -4.333 25.091 1.00 90.31 95 ARG A C 1
ATOM 729 O O . ARG A 1 95 ? -17.598 -3.659 25.099 1.00 90.31 95 ARG A O 1
ATOM 736 N N . LEU A 1 96 ? -19.274 -4.635 23.966 1.00 90.25 96 LEU A N 1
ATOM 737 C CA . LEU A 1 96 ? -18.851 -4.151 22.649 1.00 90.25 96 LEU A CA 1
ATOM 738 C C . LEU A 1 96 ? -18.995 -2.633 22.524 1.00 90.25 96 LEU A C 1
ATOM 740 O O . LEU A 1 96 ? -18.135 -2.004 21.922 1.00 90.25 96 LEU A O 1
ATOM 744 N N . ALA A 1 97 ? -20.032 -2.035 23.115 1.00 91.06 97 ALA A N 1
ATOM 745 C CA . ALA A 1 97 ? -20.198 -0.585 23.139 1.00 91.06 97 ALA A CA 1
ATOM 746 C C . ALA A 1 97 ? -19.098 0.094 23.971 1.00 91.06 97 ALA A C 1
ATOM 748 O O . ALA A 1 97 ? -18.492 1.056 23.505 1.00 91.06 97 ALA A O 1
ATOM 749 N N . MET A 1 98 ? -18.783 -0.444 25.155 1.00 90.50 98 MET A N 1
ATOM 750 C CA . MET A 1 98 ? -17.699 0.058 26.010 1.00 90.50 98 MET A CA 1
ATOM 751 C C . MET A 1 98 ? -16.324 -0.046 25.341 1.00 90.50 98 MET A C 1
ATOM 753 O O . MET A 1 98 ? -15.483 0.825 25.531 1.00 90.50 98 MET A O 1
ATOM 757 N N . ASN A 1 99 ? -16.096 -1.096 24.548 1.00 91.75 99 ASN A N 1
ATOM 758 C CA . ASN A 1 99 ? -14.821 -1.338 23.868 1.00 91.75 99 ASN A CA 1
ATOM 759 C C . ASN A 1 99 ? -14.824 -0.902 22.395 1.00 91.75 99 ASN A C 1
ATOM 761 O O . ASN A 1 99 ? -13.869 -1.195 21.680 1.00 91.75 99 ASN A O 1
ATOM 765 N N . GLY A 1 100 ? -15.871 -0.220 21.919 1.00 92.12 100 GLY A N 1
ATOM 766 C CA . GLY A 1 100 ? -16.117 -0.042 20.484 1.00 92.12 100 GLY A CA 1
ATOM 767 C C . GLY A 1 100 ? -14.976 0.656 19.750 1.00 92.12 100 GLY A C 1
ATOM 768 O O . GLY A 1 100 ? -14.584 0.235 18.664 1.00 92.12 100 GLY A O 1
ATOM 769 N N . GLU A 1 101 ? -14.389 1.678 20.371 1.00 93.94 101 GLU A N 1
ATOM 770 C CA . GLU A 1 101 ? -13.237 2.375 19.804 1.00 93.94 101 GLU A CA 1
ATOM 771 C C . GLU A 1 101 ? -11.989 1.485 19.749 1.00 93.94 101 GLU A C 1
ATOM 773 O O . GLU A 1 101 ? -11.339 1.391 18.710 1.00 93.94 101 GLU A O 1
ATOM 778 N N . ILE A 1 102 ? -11.674 0.798 20.849 1.00 94.12 102 ILE A N 1
ATOM 779 C CA . ILE A 1 102 ? -10.515 -0.094 20.935 1.00 94.12 102 ILE A CA 1
ATOM 780 C C . ILE A 1 102 ? -10.649 -1.235 19.924 1.00 94.12 102 ILE A C 1
ATOM 782 O O . ILE A 1 102 ? -9.669 -1.583 19.273 1.00 94.12 102 ILE A O 1
ATOM 786 N N . VAL A 1 103 ? -11.854 -1.783 19.745 1.00 94.12 103 VAL A N 1
ATOM 787 C CA . VAL A 1 103 ? -12.135 -2.812 18.735 1.00 94.12 103 VAL A CA 1
ATOM 788 C C . VAL A 1 103 ? -11.926 -2.264 17.325 1.00 94.12 103 VAL A C 1
ATOM 790 O O . VAL A 1 103 ? -11.302 -2.943 16.519 1.00 94.12 103 VAL A O 1
ATOM 793 N N . ALA A 1 104 ? -12.374 -1.041 17.027 1.00 94.88 104 ALA A N 1
ATOM 794 C CA . ALA A 1 104 ? -12.157 -0.425 15.717 1.00 94.88 104 ALA A CA 1
ATOM 795 C C . ALA A 1 104 ? -10.665 -0.179 15.424 1.00 94.88 104 ALA A C 1
ATOM 797 O O . ALA A 1 104 ? -10.198 -0.444 14.316 1.00 94.88 104 ALA A O 1
ATOM 798 N N . LEU A 1 105 ? -9.899 0.278 16.421 1.00 96.50 105 LEU A N 1
ATOM 799 C CA . LEU A 1 105 ? -8.445 0.426 16.300 1.00 96.50 105 LEU A CA 1
ATOM 800 C C . LEU A 1 105 ? -7.757 -0.934 16.136 1.00 96.50 105 LEU A C 1
ATOM 802 O O . LEU A 1 105 ? -6.878 -1.085 15.292 1.00 96.50 105 LEU A O 1
ATOM 806 N N . ALA A 1 106 ? -8.172 -1.936 16.909 1.00 96.75 106 ALA A N 1
ATOM 807 C CA . ALA A 1 106 ? -7.622 -3.281 16.833 1.00 96.75 106 ALA A CA 1
ATOM 808 C C . ALA A 1 106 ? -7.946 -3.982 15.509 1.00 96.75 106 ALA A C 1
ATOM 810 O O . ALA A 1 106 ? -7.083 -4.683 14.990 1.00 96.75 106 ALA A O 1
ATOM 811 N N . GLU A 1 107 ? -9.120 -3.752 14.922 1.00 96.06 107 GLU A N 1
ATOM 812 C CA . GLU A 1 107 ? -9.455 -4.209 13.569 1.00 96.06 107 GLU A CA 1
ATOM 813 C C . GLU A 1 107 ? -8.485 -3.612 12.543 1.00 96.06 107 GLU A C 1
ATOM 815 O O . GLU A 1 107 ? -7.890 -4.348 11.763 1.00 96.06 107 GLU A O 1
ATOM 820 N N . ALA A 1 108 ? -8.247 -2.298 12.588 1.00 95.31 108 ALA A N 1
ATOM 821 C CA . ALA A 1 108 ? -7.340 -1.635 11.649 1.00 95.31 108 ALA A CA 1
ATOM 822 C C . ALA A 1 108 ? -5.877 -2.108 11.775 1.00 95.31 108 ALA A C 1
ATOM 824 O O . ALA A 1 108 ? -5.132 -2.102 10.796 1.00 95.31 108 ALA A O 1
ATOM 825 N N . VAL A 1 109 ? -5.453 -2.508 12.979 1.00 96.75 109 VAL A N 1
ATOM 826 C CA . VAL A 1 109 ? -4.065 -2.899 13.270 1.00 96.75 109 VAL A CA 1
ATOM 827 C C . VAL A 1 109 ? -3.829 -4.404 13.111 1.00 96.75 109 VAL A C 1
ATOM 829 O O . VAL A 1 109 ? -2.808 -4.811 12.546 1.00 96.75 109 VAL A O 1
ATOM 832 N N . TYR A 1 110 ? -4.731 -5.239 13.631 1.00 96.50 110 TYR A N 1
ATOM 833 C CA . TYR A 1 110 ? -4.598 -6.699 13.659 1.00 96.50 110 TYR A CA 1
ATOM 834 C C . TYR A 1 110 ? -5.402 -7.422 12.578 1.00 96.50 110 TYR A C 1
ATOM 836 O O . TYR A 1 110 ? -5.103 -8.594 12.327 1.00 96.50 110 TYR A O 1
ATOM 844 N N . GLY A 1 111 ? -6.433 -6.783 12.022 1.00 94.31 111 GLY A N 1
ATOM 845 C CA . GLY A 1 111 ? -7.215 -7.291 10.900 1.00 94.31 111 GLY A CA 1
ATOM 846 C C . GLY A 1 111 ? -6.503 -7.098 9.555 1.00 94.31 111 GLY A C 1
ATOM 847 O O . GLY A 1 111 ? -5.348 -6.666 9.522 1.00 94.31 111 GLY A O 1
ATOM 848 N N . PRO A 1 112 ? -7.172 -7.445 8.441 1.00 94.06 112 PRO A N 1
ATOM 849 C CA . PRO A 1 112 ? -6.609 -7.295 7.104 1.00 94.06 112 PRO A CA 1
ATOM 850 C C . PRO A 1 112 ? -6.295 -5.831 6.781 1.00 94.06 112 PRO A C 1
ATOM 852 O O . PRO A 1 112 ? -7.177 -4.969 6.820 1.00 94.06 112 PRO A O 1
ATOM 855 N N . ARG A 1 113 ? -5.046 -5.550 6.411 1.00 95.12 113 ARG A N 1
ATOM 856 C CA . ARG A 1 113 ? -4.584 -4.204 6.057 1.00 95.12 113 ARG A CA 1
ATOM 857 C C . ARG A 1 113 ? -4.806 -3.952 4.576 1.00 95.12 113 ARG A C 1
ATOM 859 O O . ARG A 1 113 ? -4.294 -4.674 3.728 1.00 95.12 113 ARG A O 1
ATOM 866 N N . LEU A 1 114 ? -5.556 -2.906 4.252 1.00 92.00 114 LEU A N 1
ATOM 867 C CA . LEU A 1 114 ? -5.915 -2.581 2.875 1.00 92.00 114 LEU A CA 1
ATOM 868 C C . LEU A 1 114 ? -5.555 -1.138 2.551 1.00 92.00 114 LEU A C 1
ATOM 870 O O . LEU A 1 114 ? -5.682 -0.241 3.383 1.00 92.00 114 LEU A O 1
ATOM 874 N N . ILE A 1 115 ? -5.169 -0.899 1.298 1.00 90.06 115 ILE A N 1
ATOM 875 C CA . ILE A 1 115 ? -4.988 0.461 0.803 1.00 90.06 115 ILE A CA 1
ATOM 876 C C . ILE A 1 115 ? -6.367 1.083 0.581 1.00 90.06 115 ILE A C 1
ATOM 878 O O . ILE A 1 115 ? -7.202 0.582 -0.191 1.00 90.06 115 ILE A O 1
ATOM 882 N N . HIS A 1 116 ? -6.578 2.212 1.250 1.00 84.56 116 HIS A N 1
ATOM 883 C CA . HIS A 1 116 ? -7.722 3.089 1.072 1.00 84.56 116 HIS A CA 1
ATOM 884 C C . HIS A 1 116 ? -7.215 4.424 0.536 1.00 84.56 116 HIS A C 1
ATOM 886 O O . HIS A 1 116 ? -6.382 5.065 1.157 1.00 84.56 116 HIS A O 1
ATOM 892 N N . ALA A 1 117 ? -7.703 4.833 -0.632 1.00 84.75 117 ALA A N 1
ATOM 893 C CA . ALA A 1 117 ? -7.369 6.125 -1.217 1.00 84.75 117 ALA A CA 1
ATOM 894 C C . ALA A 1 117 ? -8.671 6.891 -1.449 1.00 84.75 117 ALA A C 1
ATOM 896 O O . ALA A 1 117 ? -9.264 6.837 -2.526 1.00 84.75 117 ALA A O 1
ATOM 897 N N . ASP A 1 118 ? -9.163 7.526 -0.389 1.00 85.88 118 ASP A N 1
ATOM 898 C CA . ASP A 1 118 ? -10.358 8.356 -0.465 1.00 85.88 118 ASP A CA 1
ATOM 899 C C . ASP A 1 118 ? -10.075 9.689 -1.182 1.00 85.88 118 ASP A C 1
ATOM 901 O O . ASP A 1 118 ? -8.942 10.014 -1.554 1.00 85.88 118 ASP A O 1
ATOM 905 N N . ALA A 1 119 ? -11.122 10.488 -1.392 1.00 83.94 119 ALA A N 1
ATOM 906 C CA . ALA A 1 119 ? -11.001 11.774 -2.073 1.00 83.94 119 ALA A CA 1
ATOM 907 C C . ALA A 1 119 ? -9.995 12.718 -1.393 1.00 83.94 119 ALA A C 1
ATOM 909 O O . ALA A 1 119 ? -9.283 13.454 -2.076 1.00 83.94 119 ALA A O 1
ATOM 910 N N . THR A 1 120 ? -9.930 12.687 -0.061 1.00 84.12 120 THR A N 1
ATOM 911 C CA . THR A 1 120 ? -9.048 13.535 0.745 1.00 84.12 120 THR A CA 1
ATOM 912 C C . THR A 1 120 ? -7.588 13.138 0.566 1.00 84.12 120 THR A C 1
ATOM 914 O O . THR A 1 120 ? -6.747 13.982 0.266 1.00 84.12 120 THR A O 1
ATOM 917 N N . THR A 1 121 ? -7.296 11.847 0.681 1.00 86.12 121 THR A N 1
ATOM 918 C CA . THR A 1 121 ? -5.965 11.247 0.532 1.00 86.12 121 THR A CA 1
ATOM 919 C C . THR A 1 121 ? -5.415 11.470 -0.869 1.00 86.12 121 THR A C 1
ATOM 921 O O . THR A 1 121 ? -4.283 11.926 -1.052 1.00 86.12 121 THR A O 1
ATOM 924 N N . LEU A 1 122 ? -6.252 11.236 -1.882 1.00 84.25 122 LEU A N 1
ATOM 925 C CA . LEU A 1 122 ? -5.899 11.492 -3.273 1.00 84.25 122 LEU A CA 1
ATOM 926 C C . LEU A 1 122 ? -5.663 12.985 -3.538 1.00 84.25 122 LEU A C 1
ATOM 928 O O . LEU A 1 122 ? -4.781 13.332 -4.325 1.00 84.25 122 LEU A O 1
ATOM 932 N N . ALA A 1 123 ? -6.411 13.877 -2.882 1.00 80.88 123 ALA A N 1
ATOM 933 C CA . ALA A 1 123 ? -6.205 15.318 -3.008 1.00 80.88 123 ALA A CA 1
ATOM 934 C C . ALA A 1 123 ? -4.917 15.783 -2.321 1.00 80.88 123 ALA A C 1
ATOM 936 O O . ALA A 1 123 ? -4.177 16.586 -2.890 1.00 80.88 123 ALA A O 1
ATOM 937 N N . LEU A 1 124 ? -4.600 15.230 -1.147 1.00 81.88 124 LEU A N 1
ATOM 938 C CA . LEU A 1 124 ? -3.330 15.460 -0.451 1.00 81.88 124 LEU A CA 1
ATOM 939 C C . LEU A 1 124 ? -2.119 14.914 -1.221 1.00 81.88 124 LEU A C 1
ATOM 941 O O . LEU A 1 124 ? -1.007 15.409 -1.056 1.00 81.88 124 LEU A O 1
ATOM 945 N N . SER A 1 125 ? -2.343 13.951 -2.113 1.00 78.94 125 SER A N 1
ATOM 946 C CA . SER A 1 125 ? -1.327 13.417 -3.028 1.00 78.94 125 SER A CA 1
ATOM 947 C C . SER A 1 125 ? -1.285 14.140 -4.385 1.00 78.94 125 SER A C 1
ATOM 949 O O . SER A 1 125 ? -0.509 13.764 -5.262 1.00 78.94 125 SER A O 1
ATOM 951 N N . GLY A 1 126 ? -2.122 15.168 -4.589 1.00 75.75 126 GLY A N 1
ATOM 952 C CA . GLY A 1 126 ? -2.200 15.936 -5.839 1.00 75.75 126 GLY A CA 1
ATOM 953 C C . GLY A 1 126 ? -2.795 15.166 -7.027 1.00 75.75 126 GLY A C 1
ATOM 954 O O . GLY A 1 126 ? -2.648 15.586 -8.173 1.00 75.75 126 GLY A O 1
ATOM 955 N N . VAL A 1 127 ? -3.450 14.031 -6.770 1.00 78.50 127 VAL A N 1
ATOM 956 C CA . VAL A 1 127 ? -3.997 13.128 -7.794 1.00 78.50 127 VAL A CA 1
ATOM 957 C C . VAL A 1 127 ? -5.377 13.584 -8.254 1.00 78.50 127 VAL A C 1
ATOM 959 O O . VAL A 1 127 ? -5.679 13.564 -9.446 1.00 78.50 127 VAL A O 1
ATOM 962 N N . VAL A 1 128 ? -6.212 14.004 -7.302 1.00 77.44 128 VAL A N 1
ATOM 963 C CA . VAL A 1 128 ? -7.533 14.582 -7.565 1.00 77.44 128 VAL A CA 1
ATOM 964 C C . VAL A 1 128 ? -7.606 15.981 -6.985 1.00 77.44 128 VAL A C 1
ATOM 966 O O . VAL A 1 128 ? -6.812 16.373 -6.135 1.00 77.44 128 VAL A O 1
ATOM 969 N N . ALA A 1 129 ? -8.567 16.749 -7.461 1.00 74.56 129 ALA A N 1
ATOM 970 C CA . ALA A 1 129 ? -8.744 18.122 -7.046 1.00 74.56 129 ALA A CA 1
ATOM 971 C C . ALA A 1 129 ? -9.957 18.242 -6.112 1.00 74.56 129 ALA A C 1
ATOM 973 O O . ALA A 1 129 ? -10.957 17.543 -6.278 1.00 74.56 129 ALA A O 1
ATOM 974 N N . GLN A 1 130 ? -9.840 19.107 -5.108 1.00 74.50 130 GLN A N 1
ATOM 975 C CA . GLN A 1 130 ? -10.832 19.333 -4.053 1.00 74.50 130 GLN A CA 1
ATOM 976 C C . GLN A 1 130 ? -10.817 20.819 -3.664 1.00 74.50 130 GLN A C 1
ATOM 978 O O . GLN A 1 130 ? -9.821 21.500 -3.925 1.00 74.50 130 GLN A O 1
ATOM 983 N N . PRO A 1 131 ? -11.882 21.350 -3.034 1.00 76.19 131 PRO A N 1
ATOM 984 C CA . PRO A 1 131 ? -11.880 22.721 -2.537 1.00 76.19 131 PRO A CA 1
ATOM 985 C C . PRO A 1 131 ? -10.685 22.984 -1.612 1.00 76.19 131 PRO A C 1
ATOM 987 O O . PRO A 1 131 ? -10.381 22.169 -0.739 1.00 76.19 131 PRO A O 1
ATOM 990 N N . GLU A 1 132 ? -10.039 24.142 -1.769 1.00 79.62 132 GLU A N 1
ATOM 991 C CA . GLU A 1 132 ? -8.853 24.531 -0.989 1.00 79.62 132 GLU A CA 1
ATOM 992 C C . GLU A 1 132 ? -9.081 24.420 0.523 1.00 79.62 132 GLU A C 1
ATOM 994 O O . GLU A 1 132 ? -8.216 23.933 1.249 1.00 79.62 132 GLU A O 1
ATOM 999 N N . SER A 1 133 ? -10.262 24.816 0.999 1.00 81.44 133 SER A N 1
ATOM 1000 C CA . SER A 1 133 ? -10.630 24.742 2.414 1.00 81.44 133 SER A CA 1
ATOM 1001 C C . SER A 1 133 ? -10.677 23.305 2.945 1.00 81.44 133 SER A C 1
ATOM 1003 O O . SER A 1 133 ? -10.241 23.058 4.070 1.00 81.44 133 SER A O 1
ATOM 1005 N N . SER A 1 134 ? -11.152 22.349 2.141 1.00 83.88 134 SER A N 1
ATOM 1006 C CA . SER A 1 134 ? -11.177 20.925 2.492 1.00 83.88 134 SER A CA 1
ATOM 1007 C C . SER A 1 134 ? -9.765 20.350 2.568 1.00 83.88 134 SER A C 1
ATOM 1009 O O . SER A 1 134 ? -9.428 19.681 3.542 1.00 83.88 134 SER A O 1
ATOM 1011 N N . VAL A 1 135 ? -8.922 20.657 1.576 1.00 83.75 135 VAL A N 1
ATOM 1012 C CA . VAL A 1 135 ? -7.530 20.178 1.530 1.00 83.75 135 VAL A CA 1
ATOM 1013 C C . VAL A 1 135 ? -6.702 20.785 2.663 1.00 83.75 135 VAL A C 1
ATOM 1015 O O . VAL A 1 135 ? -5.952 20.070 3.323 1.00 83.75 135 VAL A O 1
ATOM 1018 N N . SER A 1 136 ? -6.877 22.082 2.936 1.00 87.19 136 SER A N 1
ATOM 1019 C CA . SER A 1 136 ? -6.210 22.780 4.045 1.00 87.19 136 SER A CA 1
ATOM 1020 C C . SER A 1 136 ? -6.565 22.139 5.380 1.00 87.19 136 SER A C 1
ATOM 1022 O O . SER A 1 136 ? -5.678 21.767 6.141 1.00 87.19 136 SER A O 1
ATOM 1024 N N . ARG A 1 137 ? -7.864 21.922 5.626 1.00 90.00 137 ARG A N 1
ATOM 1025 C CA . ARG A 1 137 ? -8.340 21.273 6.849 1.00 90.00 137 ARG A CA 1
ATOM 1026 C C . ARG A 1 137 ? -7.762 19.871 7.006 1.00 90.00 137 ARG A C 1
ATOM 1028 O O . ARG A 1 137 ? -7.310 19.529 8.090 1.00 90.00 137 ARG A O 1
ATOM 1035 N N . ALA A 1 138 ? -7.764 19.072 5.941 1.00 89.94 138 ALA A N 1
ATOM 1036 C CA . ALA A 1 138 ? -7.215 17.722 5.980 1.00 89.94 138 ALA A CA 1
ATOM 1037 C C . ALA A 1 138 ? -5.710 17.717 6.286 1.00 89.94 138 ALA A C 1
ATOM 1039 O O . ALA A 1 138 ? -5.256 16.951 7.133 1.00 89.94 138 ALA A O 1
ATOM 1040 N N . ARG A 1 139 ? -4.944 18.615 5.654 1.00 91.44 139 ARG A N 1
ATOM 1041 C CA . ARG A 1 139 ? -3.515 18.796 5.937 1.00 91.44 139 ARG A CA 1
ATOM 1042 C C . ARG A 1 139 ? -3.279 19.181 7.398 1.00 91.44 139 ARG A C 1
ATOM 1044 O O . ARG A 1 139 ? -2.391 18.626 8.037 1.00 91.44 139 ARG A O 1
ATOM 1051 N N . ASP A 1 140 ? -4.064 20.114 7.926 1.00 93.25 140 ASP A N 1
ATOM 1052 C CA . ASP A 1 140 ? -3.900 20.595 9.298 1.00 93.25 140 ASP A CA 1
ATOM 1053 C C . ASP A 1 140 ? -4.257 19.504 10.325 1.00 93.25 140 ASP A C 1
ATOM 1055 O O . ASP A 1 140 ? -3.579 19.391 11.346 1.00 93.25 140 ASP A O 1
ATOM 1059 N N . VAL A 1 141 ? -5.244 18.644 10.027 1.00 95.06 141 VAL A N 1
ATOM 1060 C CA . VAL A 1 141 ? -5.542 17.435 10.820 1.00 95.06 141 VAL A CA 1
ATOM 1061 C C . VAL A 1 141 ? -4.342 16.487 10.835 1.00 95.06 141 VAL A C 1
ATOM 1063 O O . VAL A 1 141 ? -3.900 16.102 11.912 1.00 95.06 141 VAL A O 1
ATOM 1066 N N . VAL A 1 142 ? -3.758 16.171 9.673 1.00 95.12 142 VAL A N 1
ATOM 1067 C CA . VAL A 1 142 ? -2.561 15.310 9.574 1.00 95.12 142 VAL A CA 1
ATOM 1068 C C . VAL A 1 142 ? -1.393 15.873 10.388 1.00 95.12 142 VAL A C 1
ATOM 1070 O O . VAL A 1 142 ? -0.743 15.144 11.134 1.00 95.12 142 VAL A O 1
ATOM 1073 N N . ILE A 1 143 ? -1.135 17.179 10.282 1.00 96.62 143 ILE A N 1
ATOM 1074 C CA . ILE A 1 143 ? -0.087 17.848 11.065 1.00 96.62 143 ILE A CA 1
ATOM 1075 C C . ILE A 1 143 ? -0.398 17.777 12.567 1.00 96.62 143 ILE A C 1
ATOM 1077 O O . ILE A 1 143 ? 0.515 17.567 13.364 1.00 96.62 143 ILE A O 1
ATOM 1081 N N . GLY A 1 144 ? -1.665 17.937 12.958 1.00 97.38 144 GLY A N 1
ATOM 1082 C CA . GLY A 1 144 ? -2.117 17.779 14.339 1.00 97.38 144 GLY A CA 1
ATOM 1083 C C . GLY A 1 144 ? -1.820 16.385 14.893 1.00 97.38 144 GLY A C 1
ATOM 1084 O O . GLY A 1 144 ? -1.185 16.276 15.939 1.00 97.38 144 GLY A O 1
ATOM 1085 N N . GLU A 1 145 ? -2.189 15.335 14.157 1.00 97.69 145 GLU A N 1
ATOM 1086 C CA . GLU A 1 145 ? -1.928 13.937 14.536 1.00 97.69 145 GLU A CA 1
ATOM 1087 C C . GLU A 1 145 ? -0.423 13.652 14.664 1.00 97.69 145 GLU A C 1
ATOM 1089 O O . GLU A 1 145 ? 0.031 13.066 15.647 1.00 97.69 145 GLU A O 1
ATOM 1094 N N . LEU A 1 146 ? 0.388 14.143 13.721 1.00 98.31 146 LEU A N 1
ATOM 1095 C CA . LEU A 1 146 ? 1.845 14.009 13.797 1.00 98.31 146 LEU A CA 1
ATOM 1096 C C . LEU A 1 146 ? 2.434 14.731 15.017 1.00 98.31 146 LEU A C 1
ATOM 1098 O O . LEU A 1 146 ? 3.347 14.208 15.650 1.00 98.31 146 LEU A O 1
ATOM 1102 N N . ARG A 1 147 ? 1.924 15.917 15.375 1.00 97.31 147 ARG A N 1
ATOM 1103 C CA . ARG A 1 147 ? 2.372 16.651 16.574 1.00 97.31 147 ARG A CA 1
ATOM 1104 C C . ARG A 1 147 ? 2.018 15.904 17.857 1.00 97.31 147 ARG A C 1
ATOM 1106 O O . ARG A 1 147 ? 2.858 15.844 18.751 1.00 97.31 147 ARG A O 1
ATOM 1113 N N . THR A 1 148 ? 0.837 15.288 17.920 1.00 95.38 148 THR A N 1
ATOM 1114 C CA . THR A 1 148 ? 0.464 14.385 19.020 1.00 95.38 148 THR A CA 1
ATOM 1115 C C . THR A 1 148 ? 1.484 13.254 19.157 1.00 95.38 148 THR A C 1
ATOM 1117 O O . THR A 1 148 ? 1.981 12.998 20.254 1.00 95.38 148 THR A O 1
ATOM 1120 N N . LEU A 1 149 ? 1.875 12.627 18.043 1.00 97.88 149 LEU A N 1
ATOM 1121 C CA . LEU A 1 149 ? 2.845 11.528 18.043 1.00 97.88 149 LEU A CA 1
ATOM 1122 C C . LEU A 1 149 ? 4.275 11.950 18.390 1.00 97.88 149 LEU A C 1
ATOM 1124 O O . LEU A 1 149 ? 4.983 11.179 19.030 1.00 97.88 149 LEU A O 1
ATOM 1128 N N . VAL A 1 150 ? 4.704 13.169 18.049 1.00 97.38 150 VAL A N 1
ATOM 1129 C CA . VAL A 1 150 ? 6.011 13.697 18.490 1.00 97.38 150 VAL A CA 1
ATOM 1130 C C . VAL A 1 150 ? 6.127 13.687 20.018 1.00 97.38 150 VAL A C 1
ATOM 1132 O O . VAL A 1 150 ? 7.201 13.405 20.547 1.00 97.38 150 VAL A O 1
ATOM 1135 N N . THR A 1 151 ? 5.037 13.985 20.730 1.00 94.00 151 THR A N 1
ATOM 1136 C CA . THR A 1 151 ? 5.009 13.959 22.200 1.00 94.00 151 THR A CA 1
ATOM 1137 C C . THR A 1 151 ? 4.781 12.551 22.752 1.00 94.00 151 THR A C 1
ATOM 1139 O O . THR A 1 151 ? 5.490 12.143 23.669 1.00 94.00 151 THR A O 1
ATOM 1142 N N . ALA A 1 152 ? 3.819 11.809 22.198 1.00 93.62 152 ALA A N 1
ATOM 1143 C CA . ALA A 1 152 ? 3.409 10.504 22.720 1.00 93.62 152 ALA A CA 1
ATOM 1144 C C . ALA A 1 152 ? 4.388 9.361 22.386 1.00 93.62 152 ALA A C 1
ATOM 1146 O O . ALA A 1 152 ? 4.427 8.357 23.093 1.00 93.62 152 ALA A O 1
ATOM 1147 N N . ASP A 1 153 ? 5.194 9.505 21.330 1.00 95.25 153 ASP A N 1
ATOM 1148 C CA . ASP A 1 153 ? 6.141 8.488 20.873 1.00 95.25 153 ASP A CA 1
ATOM 1149 C C . ASP A 1 153 ? 7.535 9.085 20.564 1.00 95.25 153 ASP A C 1
ATOM 1151 O O . ASP A 1 153 ? 7.919 9.278 19.403 1.00 95.25 153 ASP A O 1
ATOM 1155 N N . PRO A 1 154 ? 8.349 9.342 21.611 1.00 93.88 154 PRO A N 1
ATOM 1156 C CA . PRO A 1 154 ? 9.664 9.967 21.465 1.00 93.88 154 PRO A CA 1
ATOM 1157 C C . PRO A 1 154 ? 10.655 9.168 20.611 1.00 93.88 154 PRO A C 1
ATOM 1159 O O . PRO A 1 154 ? 11.576 9.749 20.039 1.00 93.88 154 PRO A O 1
ATOM 1162 N N . GLN A 1 155 ? 10.486 7.844 20.509 1.00 95.00 155 GLN A N 1
ATOM 1163 C CA . GLN A 1 155 ? 11.386 6.983 19.732 1.00 95.00 155 GLN A CA 1
ATOM 1164 C C . GLN A 1 155 ? 11.320 7.293 18.232 1.00 95.00 155 GLN A C 1
ATOM 1166 O O . GLN A 1 155 ? 12.311 7.117 17.528 1.00 95.00 155 GLN A O 1
ATOM 1171 N N . TRP A 1 156 ? 10.163 7.756 17.753 1.00 96.94 156 TRP A N 1
ATOM 1172 C CA . TRP A 1 156 ? 9.907 8.079 16.348 1.00 96.94 156 TRP A CA 1
ATOM 1173 C C . TRP A 1 156 ? 9.734 9.587 16.102 1.00 96.94 156 TRP A C 1
ATOM 1175 O O . TRP A 1 156 ? 9.441 10.006 14.981 1.00 96.94 156 TRP A O 1
ATOM 1185 N N . ALA A 1 157 ? 9.973 10.429 17.112 1.00 96.94 157 ALA A N 1
ATOM 1186 C CA . ALA A 1 157 ? 9.766 11.876 17.032 1.00 96.94 157 ALA A CA 1
ATOM 1187 C C . ALA A 1 157 ? 10.491 12.543 15.849 1.00 96.94 157 ALA A C 1
ATOM 1189 O O . ALA A 1 157 ? 9.922 13.412 15.190 1.00 96.94 157 ALA A O 1
ATOM 1190 N N . SER A 1 158 ? 11.721 12.122 15.531 1.00 97.06 158 SER A N 1
ATOM 1191 C CA . SER A 1 158 ? 12.476 12.656 14.386 1.00 97.06 158 SER A CA 1
ATOM 1192 C C . SER A 1 158 ? 11.808 12.337 13.044 1.00 97.06 158 SER A C 1
ATOM 1194 O O . SER A 1 158 ? 11.737 13.200 12.165 1.00 97.06 158 SER A O 1
ATOM 1196 N N . PHE A 1 159 ? 11.270 11.125 12.900 1.00 97.06 159 PHE A N 1
ATOM 1197 C CA . PHE A 1 159 ? 10.506 10.715 11.729 1.00 97.06 159 PHE A CA 1
ATOM 1198 C C . PHE A 1 159 ? 9.209 11.524 11.615 1.00 97.06 159 PHE A C 1
ATOM 1200 O O . PHE A 1 159 ? 8.964 12.129 10.569 1.00 97.06 159 PHE A O 1
ATOM 1207 N N . TYR A 1 160 ? 8.427 11.642 12.692 1.00 98.19 160 TYR A N 1
ATOM 1208 C CA . TYR A 1 160 ? 7.198 12.442 12.673 1.00 98.19 160 TYR A CA 1
ATOM 1209 C C . TYR A 1 160 ? 7.478 13.914 12.348 1.00 98.19 160 TYR A C 1
ATOM 1211 O O . TYR A 1 160 ? 6.780 14.504 11.525 1.00 98.19 160 TYR A O 1
ATOM 1219 N N . GLN A 1 161 ? 8.551 14.498 12.890 1.00 97.56 161 GLN A N 1
ATOM 1220 C CA . GLN A 1 161 ? 8.951 15.876 12.588 1.00 97.56 161 GLN A CA 1
ATOM 1221 C C . GLN A 1 161 ? 9.344 16.071 11.114 1.00 97.56 161 GLN A C 1
ATOM 1223 O O . GLN A 1 161 ? 9.021 17.100 10.505 1.00 97.56 161 GLN A O 1
ATOM 1228 N N . SER A 1 162 ? 10.009 15.080 10.515 1.00 94.75 162 SER A N 1
ATOM 1229 C CA . SER A 1 162 ? 10.284 15.049 9.073 1.00 94.75 162 SER A CA 1
ATOM 1230 C C . SER A 1 162 ? 8.984 15.057 8.259 1.00 94.75 162 SER A C 1
ATOM 1232 O O . SER A 1 162 ? 8.848 15.840 7.311 1.00 94.75 162 SER A O 1
ATOM 1234 N N . ARG A 1 163 ? 7.983 14.263 8.664 1.00 94.62 163 ARG A N 1
ATOM 1235 C CA . ARG A 1 163 ? 6.667 14.233 8.005 1.00 94.62 163 ARG A CA 1
ATOM 1236 C C . ARG A 1 163 ? 5.873 15.527 8.204 1.00 94.62 163 ARG A C 1
ATOM 1238 O O . ARG A 1 163 ? 5.313 16.022 7.230 1.00 94.62 163 ARG A O 1
ATOM 1245 N N . ILE A 1 164 ? 5.905 16.149 9.387 1.00 95.56 164 ILE A N 1
ATOM 1246 C CA . ILE A 1 164 ? 5.314 17.486 9.621 1.00 95.56 164 ILE A CA 1
ATOM 1247 C C . ILE A 1 164 ? 5.894 18.480 8.619 1.00 95.56 164 ILE A C 1
ATOM 1249 O O . ILE A 1 164 ? 5.160 19.139 7.886 1.00 95.56 164 ILE A O 1
ATOM 1253 N N . THR A 1 165 ? 7.223 18.509 8.520 1.00 92.50 165 THR A N 1
ATOM 1254 C CA . THR A 1 165 ? 7.938 19.390 7.595 1.00 92.50 165 THR A CA 1
ATOM 1255 C C . THR A 1 165 ? 7.538 19.131 6.138 1.00 92.50 165 THR A C 1
ATOM 1257 O O . THR A 1 165 ? 7.471 20.061 5.335 1.00 92.50 165 THR A O 1
ATOM 1260 N N . HIS A 1 166 ? 7.281 17.875 5.764 1.00 88.00 166 HIS A N 1
ATOM 1261 C CA . HIS A 1 166 ? 6.788 17.526 4.433 1.00 88.00 166 HIS A CA 1
ATOM 1262 C C . HIS A 1 166 ? 5.402 18.130 4.167 1.00 88.00 166 HIS A C 1
ATOM 1264 O O . HIS A 1 166 ? 5.247 18.853 3.183 1.00 88.00 166 HIS A O 1
ATOM 1270 N N . PHE A 1 167 ? 4.429 17.899 5.053 1.00 88.38 167 PHE A N 1
ATOM 1271 C CA . PHE A 1 167 ? 3.064 18.403 4.877 1.00 88.38 167 PHE A CA 1
ATOM 1272 C C . PHE A 1 167 ? 2.976 19.931 4.971 1.00 88.38 167 PHE A C 1
ATOM 1274 O O . PHE A 1 167 ? 2.262 20.540 4.177 1.00 88.38 167 PHE A O 1
ATOM 1281 N N . GLU A 1 168 ? 3.745 20.579 5.850 1.00 89.06 168 GLU A N 1
ATOM 1282 C CA . GLU A 1 168 ? 3.812 22.049 5.945 1.00 89.06 168 GLU A CA 1
ATOM 1283 C C . GLU A 1 168 ? 4.335 22.697 4.654 1.00 89.06 168 GLU A C 1
ATOM 1285 O O . GLU A 1 168 ? 3.948 23.813 4.305 1.00 89.06 168 GLU A O 1
ATOM 1290 N N . ARG A 1 169 ? 5.190 21.991 3.904 1.00 83.31 169 ARG A N 1
ATOM 1291 C CA . ARG A 1 169 ? 5.723 22.476 2.624 1.00 83.31 169 ARG A CA 1
ATOM 1292 C C . ARG A 1 169 ? 4.763 22.280 1.448 1.00 83.31 169 ARG A C 1
ATOM 1294 O O . ARG A 1 169 ? 5.009 22.873 0.397 1.00 83.31 169 ARG A O 1
ATOM 1301 N N . CYS A 1 170 ? 3.704 21.478 1.587 1.00 75.81 170 CYS A N 1
ATOM 1302 C CA . CYS A 1 170 ? 2.705 21.258 0.538 1.00 75.81 170 CYS A CA 1
ATOM 1303 C C . CYS A 1 170 ? 1.955 22.556 0.206 1.00 75.81 170 CYS A C 1
ATOM 1305 O O . CYS A 1 170 ? 1.196 23.081 1.025 1.00 75.81 170 CYS A O 1
ATOM 1307 N N . LYS A 1 171 ? 2.160 23.075 -1.015 1.00 68.75 171 LYS A N 1
ATOM 1308 C CA . LYS A 1 171 ? 1.495 24.288 -1.503 1.00 68.75 171 LYS A CA 1
ATOM 1309 C C . LYS A 1 171 ? 0.130 23.924 -2.082 1.00 68.75 171 LYS A C 1
ATOM 1311 O O . LYS A 1 171 ? 0.028 23.144 -3.028 1.00 68.75 171 LYS A O 1
ATOM 1316 N N . ILE A 1 172 ? -0.928 24.525 -1.551 1.00 68.56 172 ILE A N 1
ATOM 1317 C CA . ILE A 1 172 ? -2.253 24.436 -2.168 1.00 68.56 172 ILE A CA 1
ATOM 1318 C C . ILE A 1 172 ? -2.297 25.477 -3.273 1.00 68.56 172 ILE A C 1
ATOM 1320 O O . ILE A 1 172 ? -2.225 26.672 -3.007 1.00 68.56 172 ILE A O 1
ATOM 1324 N N . VAL A 1 173 ? -2.318 25.017 -4.524 1.00 60.94 173 VAL A N 1
ATOM 1325 C CA . VAL A 1 173 ? -2.396 25.899 -5.684 1.00 60.94 173 VAL A CA 1
ATOM 1326 C C . VAL A 1 173 ? -3.849 2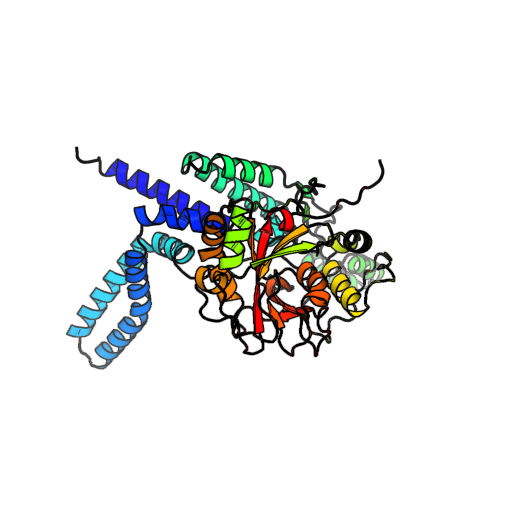5.927 -6.128 1.00 60.94 173 VAL A C 1
ATOM 1328 O O . VAL A 1 173 ? -4.365 24.980 -6.726 1.00 60.94 173 VAL A O 1
ATOM 1331 N N . SER A 1 174 ? -4.528 27.032 -5.840 1.00 55.28 174 SER A N 1
ATOM 1332 C CA . SER A 1 174 ? -5.790 27.317 -6.506 1.00 55.28 174 SER A CA 1
ATOM 1333 C C . SER A 1 174 ? -5.486 27.660 -7.962 1.00 55.28 174 SER A C 1
ATOM 1335 O O . SER A 1 174 ? -4.882 28.685 -8.266 1.00 55.28 174 SER A O 1
ATOM 1337 N N . SER A 1 175 ? -5.827 26.752 -8.870 1.00 48.31 175 SER A N 1
ATOM 1338 C CA . SER A 1 175 ? -5.795 27.017 -10.303 1.00 48.31 175 SER A CA 1
ATOM 1339 C C . SER A 1 175 ? -7.144 27.606 -10.707 1.00 48.31 175 SER A C 1
ATOM 1341 O O . SER A 1 175 ? -7.919 26.901 -11.343 1.00 48.31 175 SER A O 1
ATOM 1343 N N . GLU A 1 176 ? -7.429 28.861 -10.359 1.00 48.81 176 GLU A N 1
ATOM 1344 C CA . GLU A 1 176 ? -8.479 29.641 -11.026 1.00 48.81 176 GLU A CA 1
ATOM 1345 C C . GLU A 1 176 ? -8.175 31.145 -11.029 1.00 48.81 176 GLU A C 1
ATOM 1347 O O . GLU A 1 176 ? -7.829 31.726 -10.002 1.00 48.81 176 GLU A O 1
ATOM 1352 N N . ASP A 1 177 ? -8.400 31.776 -12.186 1.00 35.00 177 ASP A N 1
ATOM 1353 C CA . ASP A 1 177 ? -9.016 33.104 -12.205 1.00 35.00 177 ASP A CA 1
ATOM 1354 C C . ASP A 1 177 ? -10.457 32.923 -11.699 1.00 35.00 177 ASP A C 1
ATOM 1356 O O . ASP A 1 177 ? -11.181 32.103 -12.276 1.00 35.00 177 ASP A O 1
ATOM 1360 N N . PRO A 1 178 ? -10.896 33.639 -10.650 1.00 33.81 178 PRO A N 1
ATOM 1361 C CA . PRO A 1 178 ? -12.193 33.414 -10.026 1.00 33.81 178 PRO A CA 1
ATOM 1362 C C . PRO A 1 178 ? -13.309 33.668 -11.039 1.00 33.81 178 PRO A C 1
ATOM 1364 O O . PRO A 1 178 ? -13.602 34.815 -11.388 1.00 33.81 178 PRO A O 1
ATOM 1367 N N . ARG A 1 179 ? -13.972 32.605 -11.506 1.00 37.69 179 ARG A N 1
ATOM 1368 C CA . ARG A 1 179 ? -15.243 32.772 -12.212 1.00 37.69 179 ARG A CA 1
ATOM 1369 C C . ARG A 1 179 ? -16.357 32.864 -11.174 1.00 37.69 179 ARG A C 1
ATOM 1371 O O . ARG A 1 179 ? -16.422 32.026 -10.277 1.00 37.69 179 ARG A O 1
ATOM 1378 N N . PRO A 1 180 ? -17.234 33.877 -11.261 1.00 38.72 180 PRO A N 1
ATOM 1379 C CA . PRO A 1 180 ? -18.322 34.031 -10.311 1.00 38.72 180 PRO A CA 1
ATOM 1380 C C . PRO A 1 180 ? -19.219 32.793 -10.349 1.00 38.72 180 PRO A C 1
ATOM 1382 O O . PRO A 1 180 ? -19.636 32.351 -11.420 1.00 38.72 180 PRO A O 1
ATOM 1385 N N . THR A 1 181 ? -19.524 32.239 -9.178 1.00 43.91 181 THR A N 1
ATOM 1386 C CA . THR A 1 181 ? -20.472 31.138 -9.015 1.00 43.91 181 THR A CA 1
ATOM 1387 C C . THR A 1 181 ? -21.838 31.595 -9.527 1.00 43.91 181 THR A C 1
ATOM 1389 O O . THR A 1 181 ? -22.489 32.441 -8.914 1.00 43.91 181 THR A O 1
ATOM 1392 N N . VAL A 1 182 ? -22.263 31.085 -10.684 1.00 54.41 182 VAL A N 1
ATOM 1393 C CA . VAL A 1 182 ? -23.567 31.425 -11.260 1.00 54.41 182 VAL A CA 1
ATOM 1394 C C . VAL A 1 182 ? -24.624 30.526 -10.628 1.00 54.41 182 VAL A C 1
ATOM 1396 O O . VAL A 1 182 ? -24.583 29.307 -10.772 1.00 54.41 182 VAL A O 1
ATOM 1399 N N . ASP A 1 183 ? -25.580 31.130 -9.925 1.00 68.50 183 ASP A N 1
ATOM 1400 C CA . ASP A 1 183 ? -26.770 30.442 -9.425 1.00 68.50 183 ASP A CA 1
ATOM 1401 C C . ASP A 1 183 ? -27.629 29.977 -10.615 1.00 68.50 183 ASP A C 1
ATOM 1403 O O . ASP A 1 183 ? -28.354 30.761 -11.236 1.00 68.50 183 ASP A O 1
ATOM 1407 N N . LEU A 1 184 ? -27.505 28.689 -10.950 1.00 66.44 184 LEU A N 1
ATOM 1408 C CA . LEU A 1 184 ? -28.165 28.060 -12.095 1.00 66.44 184 LEU A CA 1
ATOM 1409 C C . LEU A 1 184 ? -29.692 28.133 -12.005 1.00 66.44 184 LEU A C 1
ATOM 1411 O O . LEU A 1 184 ? -30.352 28.268 -13.035 1.00 66.44 184 LEU A O 1
ATOM 1415 N N . LEU A 1 185 ? -30.259 28.102 -10.794 1.00 70.38 185 LEU A N 1
ATOM 1416 C CA . LEU A 1 185 ? -31.706 28.169 -10.600 1.00 70.38 185 LEU A CA 1
ATOM 1417 C C . LEU A 1 185 ? -32.223 29.572 -10.937 1.00 70.38 185 LEU A C 1
ATOM 1419 O O . LEU A 1 185 ? -33.211 29.735 -11.659 1.00 70.38 185 LEU A O 1
ATOM 1423 N N . ARG A 1 186 ? -31.505 30.601 -10.477 1.00 73.50 186 ARG A N 1
ATOM 1424 C CA . ARG A 1 186 ? -31.811 32.000 -10.794 1.00 73.50 186 ARG A CA 1
ATOM 1425 C C . ARG A 1 186 ? -31.595 32.310 -12.276 1.00 73.50 186 ARG A C 1
ATOM 1427 O O . ARG A 1 186 ? -32.402 33.026 -12.870 1.00 73.50 186 ARG A O 1
ATOM 1434 N N . LEU A 1 187 ? -30.548 31.756 -12.887 1.00 78.44 187 LEU A N 1
ATOM 1435 C CA . LEU A 1 187 ? -30.274 31.913 -14.317 1.00 78.44 187 LEU A CA 1
ATOM 1436 C C . LEU A 1 187 ? -31.377 31.268 -15.172 1.00 78.44 187 LEU A C 1
ATOM 1438 O O . LEU A 1 187 ? -31.871 31.890 -16.112 1.00 78.44 187 LEU A O 1
ATOM 1442 N N . GLN A 1 188 ? -31.830 30.065 -14.806 1.00 75.69 188 GLN A N 1
ATOM 1443 C CA . GLN A 1 188 ? -32.917 29.366 -15.493 1.00 75.69 188 GLN A CA 1
ATOM 1444 C C . GLN A 1 188 ? -34.228 30.163 -15.443 1.00 75.69 188 GLN A C 1
ATOM 1446 O O . GLN A 1 188 ? -34.888 30.333 -16.469 1.00 75.69 188 GLN A O 1
ATOM 1451 N N . GLN A 1 189 ? -34.579 30.725 -14.283 1.00 80.94 189 GLN A N 1
ATOM 1452 C CA . GLN A 1 189 ? -35.757 31.591 -14.145 1.00 80.94 189 GLN A CA 1
ATOM 1453 C C . GLN A 1 189 ? -35.653 32.855 -15.013 1.00 80.94 189 GLN A C 1
ATOM 1455 O O . GLN A 1 189 ? -36.634 33.265 -15.633 1.00 80.94 189 GLN A O 1
ATOM 1460 N N . GLN A 1 190 ? -34.463 33.454 -15.112 1.00 80.50 190 GLN A N 1
ATOM 1461 C CA . GLN A 1 190 ? -34.228 34.628 -15.958 1.00 80.50 190 GLN A CA 1
ATOM 1462 C C . GLN A 1 190 ? -34.300 34.310 -17.455 1.00 80.50 190 GLN A C 1
ATOM 1464 O O . GLN A 1 190 ? -34.815 35.128 -18.220 1.00 80.50 190 GLN A O 1
ATOM 1469 N N . ILE A 1 191 ? -33.829 33.133 -17.873 1.00 82.81 191 ILE A N 1
ATOM 1470 C CA . ILE A 1 191 ? -33.954 32.659 -19.256 1.00 82.81 191 ILE A CA 1
ATOM 1471 C C . ILE A 1 191 ? -35.432 32.452 -19.607 1.00 82.81 191 ILE A C 1
ATOM 1473 O O . ILE A 1 191 ? -35.892 32.969 -20.622 1.00 82.81 191 ILE A O 1
ATOM 1477 N N . LEU A 1 192 ? -36.200 31.777 -18.747 1.00 81.12 192 LEU A N 1
ATOM 1478 C CA . LEU A 1 192 ? -37.636 31.546 -18.960 1.00 81.12 192 LEU A CA 1
ATOM 1479 C C . LEU A 1 192 ? -38.445 32.853 -19.001 1.00 81.12 192 LEU A C 1
ATOM 1481 O O . LEU A 1 192 ? -39.360 32.993 -19.818 1.00 81.12 192 LEU A O 1
ATOM 1485 N N . ALA A 1 193 ? -38.082 33.837 -18.175 1.00 82.94 193 ALA A N 1
ATOM 1486 C CA . ALA A 1 193 ? -38.677 35.170 -18.228 1.00 82.94 193 ALA A CA 1
ATOM 1487 C C . ALA A 1 193 ? -38.338 35.904 -19.541 1.00 82.94 193 ALA A C 1
ATOM 1489 O O . ALA A 1 193 ? -39.213 36.528 -20.137 1.00 82.94 193 ALA A O 1
ATOM 1490 N N . ALA A 1 194 ? -37.095 35.800 -20.028 1.00 85.06 194 ALA A N 1
ATOM 1491 C CA . ALA A 1 194 ? -36.676 36.420 -21.287 1.00 85.06 194 ALA A CA 1
ATOM 1492 C C . ALA A 1 194 ? -37.332 35.767 -22.519 1.00 85.06 194 ALA A C 1
ATOM 1494 O O . ALA A 1 194 ? -37.706 36.477 -23.451 1.00 85.06 194 ALA A O 1
ATOM 1495 N N . ILE A 1 195 ? -37.539 34.443 -22.495 1.00 82.75 195 ILE A N 1
ATOM 1496 C CA . ILE A 1 195 ? -38.313 33.709 -23.511 1.00 82.75 195 ILE A CA 1
ATOM 1497 C C . ILE A 1 195 ? -39.761 34.203 -23.528 1.00 82.75 195 ILE A C 1
ATOM 1499 O O . ILE A 1 195 ? -40.278 34.545 -24.589 1.00 82.75 195 ILE A O 1
ATOM 1503 N N . SER A 1 196 ? -40.397 34.295 -22.357 1.00 79.38 196 SER A N 1
ATOM 1504 C CA . SER A 1 196 ? -41.792 34.747 -22.238 1.00 79.38 196 SER A CA 1
ATOM 1505 C C . SER A 1 196 ? -41.989 36.196 -22.708 1.00 79.38 196 SER A C 1
ATOM 1507 O O . SER A 1 196 ? -43.070 36.550 -23.168 1.00 79.38 196 SER A O 1
ATOM 1509 N N . ALA A 1 197 ? -40.945 37.027 -22.625 1.00 83.44 197 ALA A N 1
ATOM 1510 C CA . ALA A 1 197 ? -40.940 38.409 -23.104 1.00 83.44 197 ALA A CA 1
ATOM 1511 C C . ALA A 1 197 ? -40.503 38.568 -24.578 1.00 83.44 197 ALA A C 1
ATOM 1513 O O . ALA A 1 197 ? -40.494 39.687 -25.085 1.00 83.44 197 ALA A O 1
ATOM 1514 N N . GLY A 1 198 ? -40.114 37.485 -25.263 1.00 73.25 198 GLY A N 1
ATOM 1515 C CA . GLY A 1 198 ? -39.640 37.517 -26.653 1.00 73.25 198 GLY A CA 1
ATOM 1516 C C . GLY A 1 198 ? -38.261 38.165 -26.864 1.00 73.25 198 GLY A C 1
ATOM 1517 O O . GLY A 1 198 ? -37.898 38.472 -27.999 1.00 73.25 198 GLY A O 1
ATOM 1518 N N . ASP A 1 199 ? -37.468 38.374 -25.806 1.00 81.81 199 ASP A N 1
ATOM 1519 C CA . ASP A 1 199 ? -36.126 38.972 -25.893 1.00 81.81 199 ASP A CA 1
ATOM 1520 C C . ASP A 1 199 ? -35.061 37.893 -26.138 1.00 81.81 199 ASP A C 1
ATOM 1522 O O . ASP A 1 199 ? -34.290 37.493 -25.257 1.00 81.81 199 ASP A O 1
ATOM 1526 N N . PHE A 1 200 ? -35.012 37.411 -27.379 1.00 78.12 200 PHE A N 1
ATOM 1527 C CA . PHE A 1 200 ? -34.087 36.355 -27.796 1.00 78.12 200 PHE A CA 1
ATOM 1528 C C . PHE A 1 200 ? -32.608 36.781 -27.733 1.00 78.12 200 PHE A C 1
ATOM 1530 O O . PHE A 1 200 ? -31.724 35.935 -27.581 1.00 78.12 200 PHE A O 1
ATOM 1537 N N . GLY A 1 201 ? -32.319 38.088 -27.777 1.00 77.50 201 GLY A N 1
ATOM 1538 C CA . GLY A 1 201 ? -30.965 38.619 -27.593 1.00 77.50 201 GLY A CA 1
ATOM 1539 C C . GLY A 1 201 ? -30.477 38.483 -26.148 1.00 77.50 201 GLY A C 1
ATOM 1540 O O . GLY A 1 201 ? -29.308 38.178 -25.897 1.00 77.50 201 GLY A O 1
ATOM 1541 N N . ARG A 1 202 ? -31.369 38.666 -25.170 1.00 79.12 202 ARG A N 1
ATOM 1542 C CA . ARG A 1 202 ? -31.091 38.390 -23.755 1.00 79.12 202 ARG A CA 1
ATOM 1543 C C . ARG A 1 202 ? -31.036 36.896 -23.456 1.00 79.12 202 ARG A C 1
ATOM 1545 O O . ARG A 1 202 ? -30.155 36.496 -22.704 1.00 79.12 202 ARG A O 1
ATOM 1552 N N . VAL A 1 203 ? -31.888 36.080 -24.081 1.00 79.00 203 VAL A N 1
ATOM 1553 C CA . VAL A 1 203 ? -31.808 34.611 -23.972 1.00 79.00 203 VAL A CA 1
ATOM 1554 C C . VAL A 1 203 ? -30.437 34.109 -24.416 1.00 79.00 203 VAL A C 1
ATOM 1556 O O . VAL A 1 203 ? -29.805 33.377 -23.663 1.00 79.00 203 VAL A O 1
ATOM 1559 N N . LYS A 1 204 ? -29.933 34.556 -25.575 1.00 71.44 204 LYS A N 1
ATOM 1560 C CA . LYS A 1 204 ? -28.598 34.173 -26.060 1.00 71.44 204 LYS A CA 1
ATOM 1561 C C . LYS A 1 204 ? -27.495 34.550 -25.065 1.00 71.44 204 LYS A C 1
ATOM 1563 O O . LYS A 1 204 ? -26.712 33.696 -24.681 1.00 71.44 204 LYS A O 1
ATOM 1568 N N . ARG A 1 205 ? -27.492 35.794 -24.571 1.00 79.06 205 ARG A N 1
ATOM 1569 C CA . ARG A 1 205 ? -26.496 36.255 -23.585 1.00 79.06 205 ARG A CA 1
ATOM 1570 C C . ARG A 1 205 ? -26.537 35.471 -22.270 1.00 79.06 205 ARG A C 1
ATOM 1572 O O . ARG A 1 205 ? -25.486 35.200 -21.706 1.00 79.06 205 ARG A O 1
ATOM 1579 N N . LEU A 1 206 ? -27.729 35.113 -21.788 1.00 81.00 206 LEU A N 1
ATOM 1580 C CA . LEU A 1 206 ? -27.892 34.309 -20.571 1.00 81.00 206 LEU A CA 1
ATOM 1581 C C . LEU A 1 206 ? -27.531 32.829 -20.802 1.00 81.00 206 LEU A C 1
ATOM 1583 O O . LEU A 1 206 ? -27.005 32.176 -19.904 1.00 81.00 206 LEU A O 1
ATOM 1587 N N . ALA A 1 207 ? -27.771 32.300 -22.002 1.00 76.38 207 ALA A N 1
ATOM 1588 C CA . ALA A 1 207 ? -27.356 30.953 -22.384 1.00 76.38 207 ALA A CA 1
ATOM 1589 C C . ALA A 1 207 ? -25.829 30.845 -22.525 1.00 76.38 207 ALA A C 1
ATOM 1591 O O . ALA A 1 207 ? -25.251 29.868 -22.066 1.00 76.38 207 ALA A O 1
ATOM 1592 N N . ASP A 1 208 ? -25.170 31.879 -23.056 1.00 73.69 208 ASP A N 1
ATOM 1593 C CA . ASP A 1 208 ? -23.705 31.956 -23.154 1.00 73.69 208 ASP A CA 1
ATOM 1594 C C . ASP A 1 208 ? -23.027 32.050 -21.766 1.00 73.69 208 ASP A C 1
ATOM 1596 O O . ASP A 1 208 ? -21.840 31.755 -21.633 1.00 73.69 208 ASP A O 1
ATOM 1600 N N . THR A 1 209 ? -23.772 32.431 -20.716 1.00 69.38 209 THR A N 1
ATOM 1601 C CA . THR A 1 209 ? -23.309 32.377 -19.315 1.00 69.38 209 THR A CA 1
ATOM 1602 C C . THR A 1 209 ? -23.530 31.027 -18.630 1.00 69.38 209 THR A C 1
ATOM 1604 O O . THR A 1 209 ? -23.012 30.829 -17.530 1.00 69.38 209 THR A O 1
ATOM 1607 N N . VAL A 1 210 ? -24.265 30.091 -19.246 1.00 66.75 210 VAL A N 1
ATOM 1608 C CA . VAL A 1 210 ? -24.348 28.712 -18.746 1.00 66.75 210 VAL A CA 1
ATOM 1609 C C . VAL A 1 210 ? -22.988 28.063 -19.001 1.00 66.75 210 VAL A C 1
ATOM 1611 O O . VAL A 1 210 ? -22.567 27.980 -20.157 1.00 66.75 210 VAL A O 1
ATOM 1614 N N . PRO A 1 211 ? -22.269 27.604 -17.965 1.00 53.97 211 PRO A N 1
ATOM 1615 C CA . PRO A 1 211 ? -21.019 26.901 -18.185 1.00 53.97 211 PRO A CA 1
ATOM 1616 C C . PRO A 1 211 ? -21.303 25.655 -19.027 1.00 53.97 211 PRO A C 1
ATOM 1618 O O . PRO A 1 211 ? -22.032 24.758 -18.611 1.00 53.97 211 PRO A O 1
ATOM 1621 N N . SER A 1 212 ? -20.736 25.597 -20.232 1.00 45.28 212 SER A N 1
ATOM 1622 C CA . SER A 1 212 ? -20.641 24.353 -20.994 1.00 45.28 212 SER A CA 1
ATOM 1623 C C . SER A 1 212 ? -19.990 23.293 -20.101 1.00 45.28 212 SER A C 1
ATOM 1625 O O . SER A 1 212 ? -18.978 23.603 -19.478 1.00 45.28 212 SER A O 1
ATOM 1627 N N . GLU A 1 213 ? -20.522 22.064 -20.058 1.00 41.34 213 GLU A N 1
ATOM 1628 C CA . GLU A 1 213 ? -20.095 20.941 -19.185 1.00 41.34 213 GLU A CA 1
ATOM 1629 C C . GLU A 1 213 ? -18.609 20.521 -19.299 1.00 41.34 213 GLU A C 1
ATOM 1631 O O . GLU A 1 213 ? -18.170 19.523 -18.726 1.00 41.34 213 GLU A O 1
ATOM 1636 N N . ARG A 1 214 ? -17.779 21.281 -20.011 1.00 35.59 214 ARG A N 1
ATOM 1637 C CA . ARG A 1 214 ? -16.332 21.109 -20.027 1.00 35.59 214 ARG A CA 1
ATOM 1638 C C . ARG A 1 214 ? -15.703 21.743 -18.793 1.00 35.59 214 ARG A C 1
ATOM 1640 O O . ARG A 1 214 ? -15.246 22.879 -18.828 1.00 35.59 214 ARG A O 1
ATOM 1647 N N . GLY A 1 215 ? -15.628 20.906 -17.762 1.00 36.81 215 GLY A N 1
ATOM 1648 C CA . GLY A 1 215 ? -14.605 20.923 -16.725 1.00 36.81 215 GLY A CA 1
ATOM 1649 C C . GLY A 1 215 ? -14.795 22.012 -15.687 1.00 36.81 215 GLY A C 1
ATOM 1650 O O . GLY A 1 215 ? -14.422 23.153 -15.919 1.00 36.81 215 GLY A O 1
ATOM 1651 N N . THR A 1 216 ? -15.287 21.631 -14.512 1.00 34.53 216 THR A N 1
ATOM 1652 C CA . THR A 1 216 ? -15.086 22.408 -13.290 1.00 34.53 216 THR A CA 1
ATOM 1653 C C . THR A 1 216 ? -13.580 22.436 -13.011 1.00 34.53 216 THR A C 1
ATOM 1655 O O . THR A 1 216 ? -13.008 21.376 -12.731 1.00 34.53 216 THR A O 1
ATOM 1658 N N . PRO A 1 217 ? -12.894 23.581 -13.138 1.00 39.97 217 PRO A N 1
ATOM 1659 C CA . PRO A 1 217 ? -11.528 23.702 -12.675 1.00 39.97 217 PRO A CA 1
ATOM 1660 C C . PRO A 1 217 ? -11.564 23.750 -11.148 1.00 39.97 217 PRO A C 1
ATOM 1662 O O . PRO A 1 217 ? -12.452 24.312 -10.517 1.00 39.97 217 PRO A O 1
ATOM 1665 N N . THR A 1 218 ? -10.622 23.059 -10.537 1.00 44.25 218 THR A N 1
ATOM 1666 C CA . THR A 1 218 ? -10.609 22.784 -9.102 1.00 44.25 218 THR A CA 1
ATOM 1667 C C . THR A 1 218 ? -9.184 22.963 -8.624 1.00 44.25 218 THR A C 1
ATOM 1669 O O . THR A 1 218 ? -8.249 22.534 -9.309 1.00 44.25 218 THR A O 1
ATOM 1672 N N . ALA A 1 219 ? -9.021 23.591 -7.458 1.00 41.75 219 ALA A N 1
ATOM 1673 C CA . ALA A 1 219 ? -7.731 23.763 -6.808 1.00 41.75 219 ALA A CA 1
ATOM 1674 C C . ALA A 1 219 ? -6.984 22.421 -6.741 1.00 41.75 219 ALA A C 1
ATOM 1676 O O . ALA A 1 219 ? -7.548 21.389 -6.364 1.00 41.75 219 ALA A O 1
ATOM 1677 N N . ARG A 1 220 ? -5.714 22.430 -7.147 1.00 51.56 220 ARG A N 1
ATOM 1678 C CA . ARG A 1 220 ? -4.840 21.260 -7.090 1.00 51.56 220 ARG A CA 1
ATOM 1679 C C . ARG A 1 220 ? -3.793 21.521 -6.030 1.00 51.56 220 ARG A C 1
ATOM 1681 O O . ARG A 1 220 ? -3.071 22.516 -6.083 1.00 51.56 220 ARG A O 1
ATOM 1688 N N . LEU A 1 221 ? -3.669 20.613 -5.072 1.00 42.22 221 LEU A N 1
ATOM 1689 C CA . LEU A 1 221 ? -2.478 20.610 -4.244 1.00 42.22 221 LEU A CA 1
ATOM 1690 C C . LEU A 1 221 ? -1.294 20.277 -5.154 1.00 42.22 221 LEU A C 1
ATOM 1692 O O . LEU A 1 221 ? -1.211 19.180 -5.700 1.00 42.22 221 LEU A O 1
ATOM 1696 N N . CYS A 1 222 ? -0.377 21.223 -5.319 1.00 46.06 222 CYS A N 1
ATOM 1697 C CA . CYS A 1 222 ? 0.952 20.888 -5.787 1.00 46.06 222 CYS A CA 1
ATOM 1698 C C . CYS A 1 222 ? 1.772 20.659 -4.524 1.00 46.06 222 CYS A 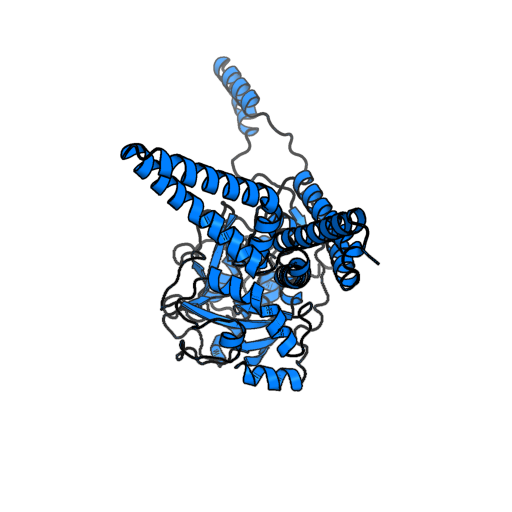C 1
ATOM 1700 O O . CYS A 1 222 ? 2.263 21.614 -3.911 1.00 46.06 222 CYS A O 1
ATOM 1702 N N . ALA A 1 223 ? 1.961 19.393 -4.135 1.00 40.22 223 ALA A N 1
ATOM 1703 C CA . ALA A 1 223 ? 3.131 19.072 -3.324 1.00 40.22 223 ALA A CA 1
ATOM 1704 C C . ALA A 1 223 ? 4.326 19.781 -3.989 1.00 40.22 223 ALA A C 1
ATOM 1706 O O . ALA A 1 223 ? 4.388 19.780 -5.226 1.00 40.22 223 ALA A O 1
ATOM 1707 N N . PRO A 1 224 ? 5.192 20.492 -3.240 1.00 37.81 224 PRO A N 1
ATOM 1708 C CA . PRO A 1 224 ? 6.300 21.225 -3.826 1.00 37.81 224 PRO A CA 1
ATOM 1709 C C . PRO A 1 224 ? 6.991 20.267 -4.777 1.00 37.81 224 PRO A C 1
ATOM 1711 O O . PRO A 1 224 ? 7.468 19.218 -4.343 1.00 37.81 224 PRO A O 1
ATOM 1714 N N . ARG A 1 225 ? 6.946 20.609 -6.073 1.00 46.47 225 ARG A N 1
ATOM 1715 C CA . ARG A 1 225 ? 7.613 19.885 -7.149 1.00 46.47 225 ARG A CA 1
ATOM 1716 C C . ARG A 1 225 ? 9.095 20.006 -6.861 1.00 46.47 225 ARG A C 1
ATOM 1718 O O . ARG A 1 225 ? 9.773 20.893 -7.372 1.00 46.47 225 ARG A O 1
ATOM 1725 N N . ARG A 1 226 ? 9.590 19.207 -5.925 1.00 37.00 226 ARG A N 1
ATOM 1726 C CA . ARG A 1 226 ? 11.011 19.089 -5.744 1.00 37.00 226 ARG A CA 1
ATOM 1727 C C . ARG A 1 226 ? 11.470 18.351 -6.982 1.00 37.00 226 ARG A C 1
ATOM 1729 O O . ARG A 1 226 ? 11.133 17.190 -7.180 1.00 37.00 226 ARG A O 1
ATOM 1736 N N . VAL A 1 227 ? 12.301 19.038 -7.751 1.00 38.56 227 VAL A N 1
ATOM 1737 C CA . VAL A 1 227 ? 13.489 18.412 -8.313 1.00 38.56 227 VAL A CA 1
ATOM 1738 C C . VAL A 1 227 ? 14.268 17.899 -7.101 1.00 38.56 227 VAL A C 1
ATOM 1740 O O . VAL A 1 227 ? 15.167 18.557 -6.587 1.00 38.56 227 VAL A O 1
ATOM 1743 N N . ASN A 1 228 ? 13.796 16.812 -6.488 1.00 39.19 228 ASN A N 1
ATOM 1744 C CA . ASN A 1 228 ? 14.606 16.120 -5.515 1.00 39.19 228 ASN A CA 1
ATOM 1745 C C . ASN A 1 228 ? 15.749 15.597 -6.363 1.00 39.19 228 ASN A C 1
ATOM 1747 O O . ASN A 1 228 ? 15.519 14.872 -7.330 1.00 39.19 228 ASN A O 1
ATOM 1751 N N . HIS A 1 229 ? 16.963 16.025 -6.033 1.00 42.72 229 HIS A N 1
ATOM 1752 C CA . HIS A 1 229 ? 18.142 15.258 -6.376 1.00 42.72 229 HIS A CA 1
ATOM 1753 C C . HIS A 1 229 ? 17.837 13.849 -5.890 1.00 42.72 229 HIS A C 1
ATOM 1755 O O . HIS A 1 229 ? 17.776 13.622 -4.685 1.00 42.72 229 HIS A O 1
ATOM 1761 N N . VAL A 1 230 ? 17.478 12.975 -6.828 1.00 52.03 230 VAL A N 1
ATOM 1762 C CA . VAL A 1 230 ? 17.227 11.566 -6.579 1.00 52.03 230 VAL A CA 1
ATOM 1763 C C . VAL A 1 230 ? 18.442 11.105 -5.786 1.00 52.03 230 VAL A C 1
ATOM 1765 O O . VAL A 1 230 ? 19.554 11.178 -6.317 1.00 52.03 230 VAL A O 1
ATOM 1768 N N . HIS A 1 231 ? 18.283 10.767 -4.500 1.00 53.69 231 HIS A N 1
ATOM 1769 C CA . HIS A 1 231 ? 19.405 10.218 -3.758 1.00 53.69 231 HIS A CA 1
ATOM 1770 C C . HIS A 1 231 ? 19.643 8.846 -4.367 1.00 53.69 231 HIS A C 1
ATOM 1772 O O . HIS A 1 231 ? 18.890 7.913 -4.119 1.00 53.69 231 HIS A O 1
ATOM 1778 N N . ASP A 1 232 ? 20.622 8.813 -5.269 1.00 75.25 232 ASP A N 1
ATOM 1779 C CA . ASP A 1 232 ? 21.186 7.666 -5.966 1.00 75.25 232 ASP A CA 1
ATOM 1780 C C . ASP A 1 232 ? 20.303 6.407 -5.895 1.00 75.25 232 ASP A C 1
ATOM 1782 O O . ASP A 1 232 ? 20.588 5.465 -5.155 1.00 75.25 232 ASP A O 1
ATOM 1786 N N . LEU A 1 233 ? 19.189 6.387 -6.645 1.00 88.88 233 LEU A N 1
ATOM 1787 C CA . LEU A 1 233 ? 18.368 5.175 -6.774 1.00 88.88 233 LEU A CA 1
ATOM 1788 C C . LEU A 1 233 ? 19.202 4.003 -7.314 1.00 88.88 233 LEU A C 1
ATOM 1790 O O . LEU A 1 233 ? 18.835 2.849 -7.106 1.00 88.88 233 LEU A O 1
ATOM 1794 N N . ALA A 1 234 ? 20.324 4.293 -7.978 1.00 89.88 234 ALA A N 1
ATOM 1795 C CA . ALA A 1 234 ? 21.288 3.323 -8.469 1.00 89.88 234 ALA A CA 1
ATOM 1796 C C . ALA A 1 234 ? 22.296 2.852 -7.404 1.00 89.88 234 ALA A C 1
ATOM 1798 O O . ALA A 1 234 ? 23.045 1.910 -7.672 1.00 89.88 234 ALA A O 1
ATOM 1799 N N . ALA A 1 235 ? 22.283 3.422 -6.192 1.00 91.56 235 ALA A N 1
ATOM 1800 C CA . ALA A 1 235 ? 23.198 3.055 -5.118 1.00 91.56 235 ALA A CA 1
ATOM 1801 C C . ALA A 1 235 ? 23.145 1.550 -4.837 1.00 91.56 235 ALA A C 1
ATOM 1803 O O . ALA A 1 235 ? 22.082 0.979 -4.574 1.00 91.56 235 ALA A O 1
ATOM 1804 N N . ALA A 1 236 ? 24.322 0.928 -4.853 1.00 93.81 236 ALA A N 1
ATOM 1805 C CA . ALA A 1 236 ? 24.471 -0.506 -4.672 1.00 93.81 236 ALA A CA 1
ATOM 1806 C C . ALA A 1 236 ? 24.035 -0.968 -3.271 1.00 93.81 236 ALA A C 1
ATOM 1808 O O . ALA A 1 236 ? 24.239 -0.283 -2.266 1.00 93.81 236 ALA A O 1
ATOM 1809 N N . PHE A 1 237 ? 23.483 -2.179 -3.205 1.00 96.00 237 PHE A N 1
ATOM 1810 C CA . PHE A 1 237 ? 23.235 -2.866 -1.941 1.00 96.00 237 PHE A CA 1
ATOM 1811 C C . PHE A 1 237 ? 24.547 -3.384 -1.338 1.00 96.00 237 PHE A C 1
ATOM 1813 O O . PHE A 1 237 ? 25.450 -3.813 -2.056 1.00 96.00 237 PHE A O 1
ATOM 1820 N N . GLY A 1 238 ? 24.643 -3.384 -0.007 1.00 96.44 238 GLY A N 1
ATOM 1821 C CA . GLY A 1 238 ? 25.771 -4.003 0.689 1.00 96.44 238 GLY A CA 1
ATOM 1822 C C . GLY A 1 238 ? 25.814 -5.519 0.469 1.00 96.44 238 GLY A C 1
ATOM 1823 O O . GLY A 1 238 ? 24.776 -6.159 0.308 1.00 96.44 238 GLY A O 1
ATOM 1824 N N . GLN A 1 239 ? 27.009 -6.117 0.504 1.00 97.25 239 GLN A N 1
ATOM 1825 C CA . GLN A 1 239 ? 27.182 -7.548 0.218 1.00 97.25 239 GLN A CA 1
ATOM 1826 C C . GLN A 1 239 ? 26.362 -8.452 1.155 1.00 97.25 239 GLN A C 1
ATOM 1828 O O . GLN A 1 239 ? 25.758 -9.415 0.694 1.00 97.25 239 GLN A O 1
ATOM 1833 N N . SER A 1 240 ? 26.263 -8.102 2.441 1.00 97.12 240 SER A N 1
ATOM 1834 C CA . SER A 1 240 ? 25.437 -8.829 3.417 1.00 97.12 240 SER A CA 1
ATOM 1835 C C . SER A 1 240 ? 23.950 -8.829 3.047 1.00 97.12 240 SER A C 1
ATOM 1837 O O . SER A 1 240 ? 23.286 -9.864 3.141 1.00 97.12 240 SER A O 1
ATOM 1839 N N . THR A 1 241 ? 23.431 -7.691 2.578 1.00 98.06 241 THR A N 1
ATOM 1840 C CA . THR A 1 241 ? 22.064 -7.577 2.059 1.00 98.06 241 THR A CA 1
ATOM 1841 C C . THR A 1 241 ? 21.886 -8.456 0.829 1.00 98.06 241 THR A C 1
ATOM 1843 O O . THR A 1 241 ? 20.900 -9.179 0.747 1.00 98.06 241 THR A O 1
ATOM 1846 N N . ILE A 1 242 ? 22.845 -8.447 -0.102 1.00 97.94 242 ILE A N 1
ATOM 1847 C CA . ILE A 1 242 ? 22.792 -9.269 -1.320 1.00 97.94 242 ILE A CA 1
ATOM 1848 C C . ILE A 1 242 ? 22.771 -10.761 -0.974 1.00 97.94 242 ILE A C 1
ATOM 1850 O O . ILE A 1 242 ? 21.956 -11.508 -1.513 1.00 97.94 242 ILE A O 1
ATOM 1854 N N . ASP A 1 243 ? 23.642 -11.205 -0.071 1.00 97.44 243 ASP A N 1
ATOM 1855 C CA . ASP A 1 243 ? 23.718 -12.609 0.331 1.00 97.44 243 ASP A CA 1
ATOM 1856 C C . ASP A 1 243 ? 22.414 -13.063 1.000 1.00 97.44 243 ASP A C 1
ATOM 1858 O O . ASP A 1 243 ? 21.886 -14.125 0.665 1.00 97.44 243 ASP A O 1
ATOM 1862 N N . THR A 1 244 ? 21.833 -12.218 1.856 1.00 97.06 244 THR A N 1
ATOM 1863 C CA . THR A 1 244 ? 20.535 -12.491 2.493 1.00 97.06 244 THR A CA 1
ATOM 1864 C C . THR A 1 244 ? 19.399 -12.496 1.466 1.00 97.06 244 THR A C 1
ATOM 1866 O O . THR A 1 244 ? 18.576 -13.413 1.454 1.00 97.06 244 THR A O 1
ATOM 1869 N N . ALA A 1 245 ? 19.391 -11.537 0.535 1.00 97.56 245 ALA A N 1
ATOM 1870 C CA . ALA A 1 245 ? 18.412 -11.424 -0.544 1.00 97.56 245 ALA A CA 1
ATOM 1871 C C . ALA A 1 245 ? 18.359 -12.693 -1.407 1.00 97.56 245 ALA A C 1
ATOM 1873 O O . ALA A 1 245 ? 17.268 -13.173 -1.725 1.00 97.56 245 ALA A O 1
ATOM 1874 N N . ARG A 1 246 ? 19.513 -13.309 -1.702 1.00 96.94 246 ARG A N 1
ATOM 1875 C CA . ARG A 1 246 ? 19.558 -14.590 -2.427 1.00 96.94 246 ARG A CA 1
ATOM 1876 C C . ARG A 1 246 ? 18.819 -15.703 -1.689 1.00 96.94 246 ARG A C 1
ATOM 1878 O O . ARG A 1 246 ? 18.135 -16.490 -2.338 1.00 96.94 246 ARG A O 1
ATOM 1885 N N . THR A 1 247 ? 18.889 -15.756 -0.355 1.00 95.94 247 THR A N 1
ATOM 1886 C CA . THR A 1 247 ? 18.143 -16.764 0.428 1.00 95.94 247 THR A CA 1
ATOM 1887 C C . THR A 1 247 ?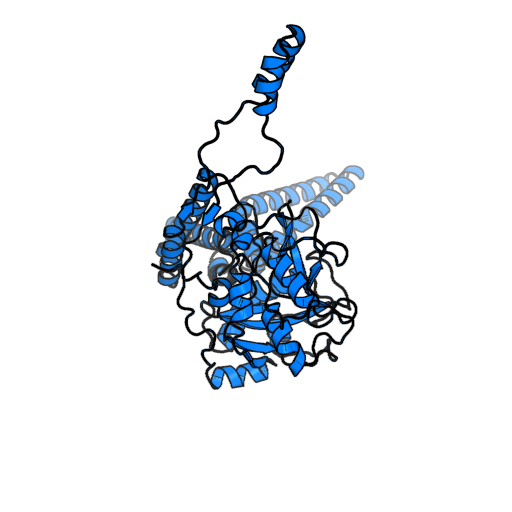 16.627 -16.553 0.350 1.00 95.94 247 THR A C 1
ATOM 1889 O O . THR A 1 247 ? 15.860 -17.514 0.368 1.00 95.94 247 THR A O 1
ATOM 1892 N N . LEU A 1 248 ? 16.189 -15.305 0.151 1.00 96.50 248 LEU A N 1
ATOM 1893 C CA . LEU A 1 248 ? 14.793 -14.957 -0.108 1.00 96.50 248 LEU A CA 1
ATOM 1894 C C . LEU A 1 248 ? 14.365 -15.167 -1.573 1.00 96.50 248 LEU A C 1
ATOM 1896 O O . LEU A 1 248 ? 13.186 -15.003 -1.884 1.00 96.50 248 LEU A O 1
ATOM 1900 N N . GLY A 1 249 ? 15.269 -15.573 -2.471 1.00 96.00 249 GLY A N 1
ATOM 1901 C CA . GLY A 1 249 ? 14.992 -15.746 -3.903 1.00 96.00 249 GLY A CA 1
ATOM 1902 C C . GLY A 1 249 ? 15.041 -14.446 -4.715 1.00 96.00 249 GLY A C 1
ATOM 1903 O O . GLY A 1 249 ? 14.532 -14.399 -5.841 1.00 96.00 249 GLY A O 1
ATOM 1904 N N . LEU A 1 250 ? 15.644 -13.395 -4.162 1.00 97.56 250 LEU A N 1
ATOM 1905 C CA . LEU A 1 250 ? 15.842 -12.106 -4.815 1.00 97.56 250 LEU A CA 1
ATOM 1906 C C . LEU A 1 250 ? 17.203 -12.052 -5.528 1.00 97.56 250 LEU A C 1
ATOM 1908 O O . LEU A 1 250 ? 18.208 -12.556 -5.027 1.00 97.56 250 LEU A O 1
ATOM 1912 N N . ALA A 1 251 ? 17.236 -11.392 -6.682 1.00 96.88 251 ALA A N 1
ATOM 1913 C CA . ALA A 1 251 ? 18.447 -11.022 -7.402 1.00 96.88 251 ALA A CA 1
ATOM 1914 C C . ALA A 1 251 ? 18.589 -9.498 -7.440 1.00 96.88 251 ALA A C 1
ATOM 1916 O O . ALA A 1 251 ? 17.594 -8.779 -7.495 1.00 96.88 251 ALA A O 1
ATOM 1917 N N . VAL A 1 252 ? 19.830 -9.015 -7.419 1.00 97.75 252 VAL A N 1
ATOM 1918 C CA . VAL A 1 252 ? 20.123 -7.600 -7.659 1.00 97.75 252 VAL A CA 1
ATOM 1919 C C . VAL A 1 252 ? 19.953 -7.327 -9.146 1.00 97.75 252 VAL A C 1
ATOM 1921 O O . VAL A 1 252 ? 20.522 -8.045 -9.967 1.00 97.75 252 VAL A O 1
ATOM 1924 N N . GLU A 1 253 ? 19.196 -6.289 -9.467 1.00 97.12 253 GLU A N 1
ATOM 1925 C CA . GLU A 1 253 ? 19.006 -5.789 -10.821 1.00 97.12 253 GLU A CA 1
ATOM 1926 C C . GLU A 1 253 ? 19.432 -4.334 -10.877 1.00 97.12 253 GLU A C 1
ATOM 1928 O O . GLU A 1 253 ? 18.948 -3.523 -10.089 1.00 97.12 253 GLU A O 1
ATOM 1933 N N . THR A 1 254 ? 20.303 -4.004 -11.824 1.00 95.38 254 THR A N 1
ATOM 1934 C CA . THR A 1 254 ? 20.666 -2.621 -12.131 1.00 95.38 254 THR A CA 1
ATOM 1935 C C . THR A 1 254 ? 20.060 -2.266 -13.475 1.00 95.38 254 THR A C 1
ATOM 1937 O O . THR A 1 254 ? 20.314 -2.921 -14.485 1.00 95.38 254 THR A O 1
ATOM 1940 N N . LEU A 1 255 ? 19.210 -1.248 -13.472 1.00 94.75 255 LEU A N 1
ATOM 1941 C CA . LEU A 1 255 ? 18.494 -0.782 -14.639 1.00 94.75 255 LEU A CA 1
ATOM 1942 C C . LEU A 1 255 ? 19.173 0.483 -15.176 1.00 94.75 255 LEU A C 1
ATOM 1944 O O . LEU A 1 255 ? 19.254 1.487 -14.474 1.00 94.75 255 LEU A O 1
ATOM 1948 N N . GLU A 1 256 ? 19.607 0.451 -16.436 1.00 91.75 256 GLU A N 1
ATOM 1949 C CA . GLU A 1 256 ? 20.294 1.565 -17.113 1.00 91.75 256 GLU A CA 1
ATOM 1950 C C . GLU A 1 256 ? 19.337 2.660 -17.585 1.00 91.75 256 GLU A C 1
ATOM 1952 O O . GLU A 1 256 ? 18.275 2.356 -18.135 1.00 91.75 256 GLU A O 1
ATOM 1957 N N . ALA A 1 257 ? 19.710 3.927 -17.411 1.00 90.25 257 ALA A N 1
ATOM 1958 C CA . ALA A 1 257 ? 18.855 5.062 -17.747 1.00 90.25 257 ALA A CA 1
ATOM 1959 C C . ALA A 1 257 ? 18.436 5.090 -19.232 1.00 90.25 257 ALA A C 1
ATOM 1961 O O . ALA A 1 257 ? 19.250 4.875 -20.128 1.00 90.25 257 ALA A O 1
ATOM 1962 N N . VAL A 1 258 ? 17.173 5.435 -19.490 1.00 88.88 258 VAL A N 1
ATOM 1963 C CA . VAL A 1 258 ? 16.613 5.717 -20.818 1.00 88.88 258 VAL A CA 1
ATOM 1964 C C . VAL A 1 258 ? 16.042 7.136 -20.790 1.00 88.88 258 VAL A C 1
ATOM 1966 O O . VAL A 1 258 ? 14.839 7.334 -20.620 1.00 88.88 258 VAL A O 1
ATOM 1969 N N . SER A 1 259 ? 16.930 8.127 -20.909 1.00 81.94 259 SER A N 1
ATOM 1970 C CA . SER A 1 259 ? 16.617 9.561 -20.767 1.00 81.94 259 SER A CA 1
ATOM 1971 C C . SER A 1 259 ? 15.446 10.008 -21.638 1.00 81.94 259 SER A C 1
ATOM 1973 O O . SER A 1 259 ? 14.526 10.648 -21.141 1.00 81.94 259 SER A O 1
ATOM 1975 N N . ASP A 1 260 ? 15.414 9.571 -22.899 1.00 83.44 260 ASP A N 1
ATOM 1976 C CA . ASP A 1 260 ? 14.387 9.976 -23.863 1.00 83.44 260 ASP A CA 1
ATOM 1977 C C . ASP A 1 260 ? 12.965 9.606 -23.398 1.00 83.44 260 ASP A C 1
ATOM 1979 O O . ASP A 1 260 ? 11.992 10.296 -23.710 1.00 83.44 260 ASP A O 1
ATOM 1983 N N . LEU A 1 261 ? 12.823 8.508 -22.645 1.00 85.88 261 LEU A N 1
ATOM 1984 C CA . LEU A 1 261 ? 11.539 8.089 -22.081 1.00 85.88 261 LEU A CA 1
ATOM 1985 C C . LEU A 1 261 ? 11.150 8.898 -20.845 1.00 85.88 261 LEU A C 1
ATOM 1987 O O . LEU A 1 261 ? 9.962 9.168 -20.663 1.00 85.88 261 LEU A O 1
ATOM 1991 N N . ASN A 1 262 ? 12.114 9.296 -20.013 1.00 83.19 262 ASN A N 1
ATOM 1992 C CA . ASN A 1 262 ? 11.825 10.199 -18.903 1.00 83.19 262 ASN A CA 1
ATOM 1993 C C . ASN A 1 262 ? 11.383 11.574 -19.422 1.00 83.19 262 ASN A C 1
ATOM 1995 O O . ASN A 1 262 ? 10.346 12.075 -18.989 1.00 83.19 262 ASN A O 1
ATOM 1999 N N . ASP A 1 263 ? 12.084 12.119 -20.422 1.00 80.38 263 ASP A N 1
ATOM 2000 C CA . ASP A 1 263 ? 11.716 13.377 -21.081 1.00 80.38 263 ASP A CA 1
ATOM 2001 C C . ASP A 1 263 ? 10.294 13.318 -21.649 1.00 80.38 263 ASP A C 1
ATOM 2003 O O . ASP A 1 263 ? 9.500 14.248 -21.481 1.00 80.38 263 ASP A O 1
ATOM 2007 N N . TYR A 1 264 ? 9.927 12.188 -22.262 1.00 82.31 264 TYR A N 1
ATOM 2008 C CA . TYR A 1 264 ? 8.572 11.971 -22.763 1.00 82.31 264 TYR A CA 1
ATOM 2009 C C . TYR A 1 264 ? 7.508 12.027 -21.655 1.00 82.31 264 TYR A C 1
ATOM 2011 O O . TYR A 1 264 ? 6.452 12.649 -21.814 1.00 82.31 264 TYR A O 1
ATOM 2019 N N . LEU A 1 265 ? 7.797 11.406 -20.509 1.00 81.62 265 LEU A N 1
ATOM 2020 C CA . LEU A 1 265 ? 6.908 11.372 -19.347 1.00 81.62 265 LEU A CA 1
ATOM 2021 C C . LEU A 1 265 ? 6.836 12.706 -18.591 1.00 81.62 265 LEU A C 1
ATOM 2023 O O . LEU A 1 265 ? 5.919 12.892 -17.792 1.00 81.62 265 LEU A O 1
ATOM 2027 N N . ASN A 1 266 ? 7.716 13.661 -18.898 1.00 76.50 266 ASN A N 1
ATOM 2028 C CA . ASN A 1 266 ? 7.669 15.027 -18.379 1.00 76.50 266 ASN A CA 1
ATOM 2029 C C . ASN A 1 266 ? 6.736 15.970 -19.189 1.00 76.50 266 ASN A C 1
ATOM 2031 O O . ASN A 1 266 ? 6.720 17.182 -18.928 1.00 76.50 266 ASN A O 1
ATOM 2035 N N . CYS A 1 267 ? 5.919 15.474 -20.147 1.00 75.00 267 CYS A N 1
ATOM 2036 C CA . CYS A 1 267 ? 4.964 16.342 -20.872 1.00 75.00 267 CYS A CA 1
ATOM 2037 C C . CYS A 1 267 ? 3.991 17.041 -19.902 1.00 75.00 267 CYS A C 1
ATOM 2039 O O . CYS A 1 267 ? 3.428 16.463 -18.970 1.00 75.00 267 CYS A O 1
ATOM 2041 N N . CYS A 1 268 ? 3.689 18.304 -20.209 1.00 71.50 268 CYS A N 1
ATOM 2042 C CA . CYS A 1 268 ? 2.719 19.132 -19.495 1.00 71.50 268 CYS A CA 1
ATOM 2043 C C . CYS A 1 268 ? 1.293 18.539 -19.402 1.00 71.50 268 CYS A C 1
ATOM 2045 O O . CYS A 1 268 ? 0.523 18.948 -18.533 1.00 71.50 268 CYS A O 1
ATOM 2047 N N . CYS A 1 269 ? 0.931 17.568 -20.251 1.00 72.81 269 CYS A N 1
ATOM 2048 C CA . CYS A 1 269 ? -0.331 16.822 -20.194 1.00 72.81 269 CYS A CA 1
ATOM 2049 C C . CYS A 1 269 ? -0.485 16.001 -18.911 1.00 72.81 269 CYS A C 1
ATOM 2051 O O . CYS A 1 269 ? -1.619 15.802 -18.484 1.00 72.81 269 CYS A O 1
ATOM 2053 N N . VAL A 1 270 ? 0.610 15.598 -18.256 1.00 74.69 270 VAL A N 1
ATOM 2054 C CA . VAL A 1 270 ? 0.565 14.928 -16.943 1.00 74.69 270 VAL A CA 1
ATOM 2055 C C . VAL A 1 270 ? -0.219 15.766 -15.934 1.00 74.69 270 VAL A C 1
ATOM 2057 O O . VAL A 1 270 ? -1.045 15.258 -15.178 1.00 74.69 270 VAL A O 1
ATOM 2060 N N . GLU A 1 271 ? -0.002 17.079 -15.958 1.00 69.94 271 GLU A N 1
ATOM 2061 C CA . GLU A 1 271 ? -0.674 18.039 -15.085 1.00 69.94 271 GLU A CA 1
ATOM 2062 C C . GLU A 1 271 ? -2.107 18.336 -15.547 1.00 69.94 271 GLU A C 1
ATOM 2064 O O . GLU A 1 271 ? -2.805 19.133 -14.935 1.00 69.94 271 GLU A O 1
ATOM 2069 N N . ARG A 1 272 ? -2.590 17.706 -16.617 1.00 68.69 272 ARG A N 1
ATOM 2070 C CA . ARG A 1 272 ? -3.962 17.831 -17.132 1.00 68.69 272 ARG A CA 1
ATOM 2071 C C . ARG A 1 272 ? -4.666 16.479 -17.230 1.00 68.69 272 ARG A C 1
ATOM 2073 O O . ARG A 1 272 ? -5.716 16.404 -17.861 1.00 68.69 272 ARG A O 1
ATOM 2080 N N . ALA A 1 273 ? -4.118 15.446 -16.587 1.00 72.56 273 ALA A N 1
ATOM 2081 C CA . ALA A 1 273 ? -4.709 14.118 -16.570 1.00 72.56 273 ALA A CA 1
ATOM 2082 C C . ALA A 1 273 ? -6.177 14.162 -16.112 1.00 72.56 273 ALA A C 1
ATOM 2084 O O . ALA A 1 273 ? -6.544 14.925 -15.210 1.00 72.56 273 ALA A O 1
ATOM 2085 N N . THR A 1 274 ? -7.014 13.343 -16.747 1.00 70.81 274 THR A N 1
ATOM 2086 C CA . THR A 1 274 ? -8.458 13.272 -16.484 1.00 70.81 274 THR A CA 1
ATOM 2087 C C . THR A 1 274 ? -8.840 11.897 -15.966 1.00 70.81 274 THR A C 1
ATOM 2089 O O . THR A 1 274 ? -8.283 10.886 -16.392 1.00 70.81 274 THR A O 1
ATOM 2092 N N . LEU A 1 275 ? -9.790 11.842 -15.033 1.00 74.44 275 LEU A N 1
ATOM 2093 C CA . LEU A 1 275 ? -10.285 10.571 -14.516 1.00 74.44 275 LEU A CA 1
ATOM 2094 C C . LEU A 1 275 ? -11.131 9.863 -15.585 1.00 74.44 275 LEU A C 1
ATOM 2096 O O . LEU A 1 275 ? -12.091 10.457 -16.081 1.00 74.44 275 LEU A O 1
ATOM 2100 N N . PRO A 1 276 ? -10.819 8.606 -15.928 1.00 71.38 276 PRO A N 1
ATOM 2101 C CA . PRO A 1 276 ? -11.627 7.833 -16.854 1.00 71.38 276 PRO A CA 1
ATOM 2102 C C . PRO A 1 276 ? -12.949 7.395 -16.203 1.00 71.38 276 PRO A C 1
ATOM 2104 O O . PRO A 1 276 ? -12.997 7.047 -15.022 1.00 71.38 276 PRO A O 1
ATOM 2107 N N . GLU A 1 277 ? -14.031 7.372 -16.989 1.00 65.31 277 GLU A N 1
ATOM 2108 C CA . GLU A 1 277 ? -15.359 6.908 -16.539 1.00 65.31 277 GLU A CA 1
ATOM 2109 C C . GLU A 1 277 ? -15.419 5.394 -16.308 1.00 65.31 277 GLU A C 1
ATOM 2111 O O . GLU A 1 277 ? -16.269 4.895 -15.579 1.00 65.31 277 GLU A O 1
ATOM 2116 N N . LYS A 1 278 ? -14.545 4.634 -16.973 1.00 67.31 278 LYS A N 1
ATOM 2117 C CA . LYS A 1 278 ? -14.491 3.173 -16.890 1.00 67.31 278 LYS A CA 1
ATOM 2118 C C . LYS A 1 278 ? -13.038 2.710 -16.777 1.00 67.31 278 LYS A C 1
ATOM 2120 O O . LYS A 1 278 ? -12.150 3.403 -17.276 1.00 67.31 278 LYS A O 1
ATOM 2125 N N . PRO A 1 279 ? -12.786 1.544 -16.158 1.00 68.88 279 PRO A N 1
ATOM 2126 C CA . PRO A 1 279 ? -11.445 0.979 -16.084 1.00 68.88 279 PRO A CA 1
ATOM 2127 C C . PRO A 1 279 ? -10.890 0.651 -17.474 1.00 68.88 279 PRO A C 1
ATOM 2129 O O . PRO A 1 279 ? -11.646 0.490 -18.445 1.00 68.88 279 PRO A O 1
ATOM 2132 N N . LEU A 1 280 ? -9.564 0.537 -17.542 1.00 68.56 280 LEU A N 1
ATOM 2133 C CA . LEU A 1 280 ? -8.845 0.123 -18.737 1.00 68.56 280 LEU A CA 1
ATOM 2134 C C . LEU A 1 280 ? -9.301 -1.255 -19.191 1.00 68.56 280 LEU A C 1
ATOM 2136 O O . LEU A 1 280 ? -9.524 -2.176 -18.412 1.00 68.56 280 LEU A O 1
ATOM 2140 N N . SER A 1 281 ? -9.413 -1.358 -20.502 1.00 63.16 281 SER A N 1
ATOM 2141 C CA . SER A 1 281 ? -9.552 -2.597 -21.249 1.00 63.16 281 SER A CA 1
ATOM 2142 C C . SER A 1 281 ? -8.826 -2.376 -22.565 1.00 63.16 281 SER A C 1
ATOM 2144 O O . SER A 1 281 ? -8.789 -1.235 -23.032 1.00 63.16 281 SER A O 1
ATOM 2146 N N . GLU A 1 282 ? -8.347 -3.429 -23.214 1.00 57.41 282 GLU A N 1
ATOM 2147 C CA . GLU A 1 282 ? -7.658 -3.320 -24.508 1.00 57.41 282 GLU A CA 1
ATOM 2148 C C . GLU A 1 282 ? -8.434 -2.490 -25.542 1.00 57.41 282 GLU A C 1
ATOM 2150 O O . GLU A 1 282 ? -7.878 -1.620 -26.207 1.00 57.41 282 GLU A O 1
ATOM 2155 N N . ALA A 1 283 ? -9.758 -2.672 -25.597 1.00 53.59 283 ALA A N 1
ATOM 2156 C CA . ALA A 1 283 ? -10.654 -1.947 -26.500 1.00 53.59 283 ALA A CA 1
ATOM 2157 C C . ALA A 1 283 ? -10.780 -0.436 -26.206 1.00 53.59 283 ALA A C 1
ATOM 2159 O O . ALA A 1 283 ? -11.392 0.291 -26.982 1.00 53.59 283 ALA A O 1
ATOM 2160 N N . ARG A 1 284 ? -10.260 0.040 -25.068 1.00 57.25 284 ARG A N 1
ATOM 2161 C CA . ARG A 1 284 ? -10.387 1.427 -24.579 1.00 57.25 284 ARG A CA 1
ATOM 2162 C C . ARG A 1 284 ? -9.046 2.130 -24.390 1.00 57.25 284 ARG A C 1
ATOM 2164 O O . ARG A 1 284 ? -9.030 3.287 -23.991 1.00 57.25 284 ARG A O 1
ATOM 2171 N N . ALA A 1 285 ? -7.942 1.459 -24.713 1.00 53.50 285 ALA A N 1
ATOM 2172 C CA . ALA A 1 285 ? -6.617 2.069 -24.768 1.00 53.50 285 ALA A CA 1
ATOM 2173 C C . ALA A 1 285 ? -6.467 3.062 -25.943 1.00 53.50 285 ALA A C 1
ATOM 2175 O O . ALA A 1 285 ? -5.518 3.838 -25.988 1.00 53.50 285 ALA A O 1
ATOM 2176 N N . SER A 1 286 ? -7.390 3.047 -26.913 1.00 46.53 286 SER A N 1
ATOM 2177 C CA . SER A 1 286 ? -7.375 3.929 -28.083 1.00 46.53 286 SER A CA 1
ATOM 2178 C C . SER A 1 286 ? -7.961 5.311 -27.772 1.00 46.53 286 SER A C 1
ATOM 2180 O O . SER A 1 286 ? -9.151 5.413 -27.471 1.00 46.53 286 SER A O 1
ATOM 2182 N N . GLY A 1 287 ? -7.156 6.369 -27.922 1.00 50.97 287 GLY A N 1
ATOM 2183 C CA . GLY A 1 287 ? -7.617 7.766 -27.900 1.00 50.97 287 GLY A CA 1
ATOM 2184 C C . GLY A 1 287 ? -7.116 8.619 -26.731 1.00 50.97 287 GLY A C 1
ATOM 2185 O O . GLY A 1 287 ? -7.449 9.800 -26.671 1.00 50.97 287 GLY A O 1
ATOM 2186 N N . ALA A 1 288 ? -6.302 8.066 -25.830 1.00 56.16 288 ALA A N 1
ATOM 2187 C CA . ALA A 1 288 ? -5.622 8.822 -24.776 1.00 56.16 288 ALA A CA 1
ATOM 2188 C C . ALA A 1 288 ? -4.292 9.408 -25.274 1.00 56.16 288 ALA A C 1
ATOM 2190 O O . ALA A 1 288 ? -3.270 9.292 -24.607 1.00 56.16 288 ALA A O 1
ATOM 2191 N N . ASP A 1 289 ? -4.288 9.997 -26.469 1.00 60.62 289 ASP A N 1
ATOM 2192 C CA . ASP A 1 289 ? -3.060 10.529 -27.043 1.00 60.62 289 ASP A CA 1
ATOM 2193 C C . ASP A 1 289 ? -2.640 11.810 -26.325 1.00 60.62 289 ASP A C 1
ATOM 2195 O O . ASP A 1 289 ? -3.447 12.662 -25.932 1.00 60.62 289 ASP A O 1
ATOM 2199 N N . CYS A 1 290 ? -1.331 11.969 -26.203 1.00 63.31 290 CYS A N 1
ATOM 2200 C CA . CYS A 1 290 ? -0.720 13.196 -25.751 1.00 63.31 290 CYS A CA 1
ATOM 2201 C C . CYS A 1 290 ? -1.097 14.369 -26.685 1.00 63.31 290 CYS A C 1
ATOM 2203 O O . CYS A 1 290 ? -0.622 14.471 -27.815 1.00 63.31 290 CYS A O 1
ATOM 2205 N N . THR A 1 291 ? -1.956 15.283 -26.221 1.00 60.28 291 THR A N 1
ATOM 2206 C CA . THR A 1 291 ? -2.464 16.411 -27.033 1.00 60.28 291 THR A CA 1
ATOM 2207 C C . THR A 1 291 ? -1.518 17.615 -27.081 1.00 60.28 291 THR A C 1
ATOM 2209 O O . THR A 1 291 ? -1.766 18.554 -27.835 1.00 60.28 291 THR A O 1
ATOM 2212 N N . CYS A 1 292 ? -0.427 17.600 -26.298 1.00 62.59 292 CYS A N 1
ATOM 2213 C CA . CYS A 1 292 ? 0.570 18.679 -26.241 1.00 62.59 292 CYS A CA 1
ATOM 2214 C C . CYS A 1 292 ? 1.496 18.720 -27.472 1.00 62.59 292 CYS A C 1
ATOM 2216 O O . CYS A 1 292 ? 2.246 19.679 -27.625 1.00 62.59 292 CYS A O 1
ATOM 2218 N N . GLY A 1 293 ? 1.466 17.697 -28.337 1.00 61.97 293 GLY A N 1
ATOM 2219 C CA . GLY A 1 293 ? 2.342 17.602 -29.509 1.00 61.97 293 GLY A CA 1
ATOM 2220 C C . GLY A 1 293 ? 3.791 17.208 -29.193 1.00 61.97 293 GLY A C 1
ATOM 2221 O O . GLY A 1 293 ? 4.610 17.184 -30.109 1.00 61.97 293 GLY A O 1
ATOM 2222 N N . HIS A 1 294 ? 4.123 16.877 -27.937 1.00 69.56 294 HIS A N 1
ATOM 2223 C CA . HIS A 1 294 ? 5.430 16.303 -27.607 1.00 69.56 294 HIS A CA 1
ATOM 2224 C C . HIS A 1 294 ? 5.561 14.922 -28.252 1.00 69.56 294 HIS A C 1
ATOM 2226 O O . HIS A 1 294 ? 4.728 14.036 -28.047 1.00 69.56 294 HIS A O 1
ATOM 2232 N N . ALA A 1 295 ? 6.600 14.759 -29.067 1.00 68.94 295 ALA A N 1
ATOM 2233 C CA . ALA A 1 295 ? 6.832 13.531 -29.802 1.00 68.94 295 ALA A CA 1
ATOM 2234 C C . ALA A 1 295 ? 7.365 12.441 -28.867 1.00 68.94 295 ALA A C 1
ATOM 2236 O O . ALA A 1 295 ? 8.356 12.639 -28.168 1.00 68.94 295 ALA A O 1
ATOM 2237 N N . CYS A 1 296 ? 6.728 11.271 -28.898 1.00 73.94 296 CYS A N 1
ATOM 2238 C CA . CYS A 1 296 ? 7.311 10.063 -28.329 1.00 73.94 296 CYS A CA 1
ATOM 2239 C C . CYS A 1 296 ? 8.612 9.732 -29.077 1.00 73.94 296 CYS A C 1
ATOM 2241 O O . CYS A 1 296 ? 8.615 9.830 -30.313 1.00 73.94 296 CYS A O 1
ATOM 2243 N N . PRO A 1 297 ? 9.694 9.327 -28.384 1.00 78.00 297 PRO A N 1
ATOM 2244 C CA . PRO A 1 297 ? 10.938 8.979 -29.050 1.00 78.00 297 PRO A CA 1
ATOM 2245 C C . PRO A 1 297 ? 10.709 7.880 -30.105 1.00 78.00 297 PRO A C 1
ATOM 2247 O O . PRO A 1 297 ? 9.995 6.907 -29.845 1.00 78.00 297 PRO A O 1
ATOM 2250 N N . PRO A 1 298 ? 11.303 7.994 -31.305 1.00 70.75 298 PRO A N 1
ATOM 2251 C CA . PRO A 1 298 ? 10.981 7.118 -32.435 1.00 70.75 298 PRO A CA 1
ATOM 2252 C C . PRO A 1 298 ? 11.379 5.652 -32.211 1.00 70.75 298 PRO A C 1
ATOM 2254 O O . PRO A 1 298 ? 10.828 4.764 -32.856 1.00 70.75 298 PRO A O 1
ATOM 2257 N N . ALA A 1 299 ? 12.314 5.387 -31.293 1.00 78.69 299 ALA A N 1
ATOM 2258 C CA . ALA A 1 299 ? 12.762 4.041 -30.939 1.00 78.69 299 ALA A CA 1
ATOM 2259 C C . ALA A 1 299 ? 11.784 3.280 -30.018 1.00 78.69 299 ALA A C 1
ATOM 2261 O O . ALA A 1 299 ? 11.979 2.092 -29.755 1.00 78.69 299 ALA A O 1
ATOM 2262 N N . VAL A 1 300 ? 10.735 3.936 -29.509 1.00 83.25 300 VAL A N 1
ATOM 2263 C CA . VAL A 1 300 ? 9.775 3.325 -28.581 1.00 83.25 300 VAL A CA 1
ATOM 2264 C C . VAL A 1 300 ? 8.796 2.435 -29.340 1.00 83.25 300 VAL A C 1
ATOM 2266 O O . VAL A 1 300 ? 8.149 2.854 -30.300 1.00 83.25 300 VAL A O 1
ATOM 2269 N N . ARG A 1 301 ? 8.647 1.189 -28.876 1.00 87.06 301 ARG A N 1
ATOM 2270 C CA . ARG A 1 301 ? 7.668 0.234 -29.417 1.00 87.06 301 ARG A CA 1
ATOM 2271 C C . ARG A 1 301 ? 6.253 0.815 -29.333 1.00 87.06 301 ARG A C 1
ATOM 2273 O O . ARG A 1 301 ? 5.874 1.396 -28.320 1.00 87.06 301 ARG A O 1
ATOM 2280 N N . VAL A 1 302 ? 5.448 0.612 -30.377 1.00 84.19 302 VAL A N 1
ATOM 2281 C CA . VAL A 1 302 ? 4.089 1.184 -30.487 1.00 84.19 302 VAL A CA 1
ATOM 2282 C C . VAL A 1 302 ? 3.189 0.781 -29.312 1.00 84.19 302 VAL A C 1
ATOM 2284 O O . VAL A 1 302 ? 2.425 1.605 -28.816 1.00 84.19 302 VAL A O 1
ATOM 2287 N N . SER A 1 303 ? 3.284 -0.469 -28.858 1.00 84.25 303 SER A N 1
ATOM 2288 C CA . SER A 1 303 ? 2.579 -0.994 -27.681 1.00 84.25 303 SER A CA 1
ATOM 2289 C C . SER A 1 303 ? 2.951 -0.236 -26.408 1.00 84.25 303 SER A C 1
ATOM 2291 O O . SER A 1 303 ? 2.070 0.282 -25.728 1.00 84.25 303 SER A O 1
ATOM 2293 N N . LEU A 1 304 ? 4.250 -0.092 -26.133 1.00 88.75 304 LEU A N 1
ATOM 2294 C CA . LEU A 1 304 ? 4.736 0.662 -24.980 1.00 88.75 304 LEU A CA 1
ATOM 2295 C C . LEU A 1 304 ? 4.297 2.129 -25.045 1.00 88.75 304 LEU A C 1
ATOM 2297 O O . LEU A 1 304 ? 3.777 2.647 -24.061 1.00 88.75 304 LEU A O 1
ATOM 2301 N N . ARG A 1 305 ? 4.431 2.778 -26.209 1.00 87.69 305 ARG A N 1
ATOM 2302 C CA . ARG A 1 305 ? 3.996 4.167 -26.411 1.00 87.69 305 ARG A CA 1
ATOM 2303 C C . ARG A 1 305 ? 2.536 4.375 -26.001 1.00 87.69 305 ARG A C 1
ATOM 2305 O O . ARG A 1 305 ? 2.271 5.286 -25.227 1.00 87.69 305 ARG A O 1
ATOM 2312 N N . LYS A 1 306 ? 1.617 3.514 -26.459 1.00 85.12 306 LYS A N 1
ATOM 2313 C CA . LYS A 1 306 ? 0.188 3.599 -26.099 1.00 85.12 306 LYS A CA 1
ATOM 2314 C C . LYS A 1 306 ? -0.029 3.571 -24.584 1.00 85.12 306 LYS A C 1
ATOM 2316 O O . LYS A 1 306 ? -0.851 4.318 -24.066 1.00 85.12 306 LYS A O 1
ATOM 2321 N N . ASN A 1 307 ? 0.723 2.742 -23.867 1.00 88.06 307 ASN A N 1
ATOM 2322 C CA . ASN A 1 307 ? 0.589 2.628 -22.416 1.00 88.06 307 ASN A CA 1
ATOM 2323 C C . ASN A 1 307 ? 1.211 3.812 -21.671 1.00 88.06 307 ASN A C 1
ATOM 2325 O O . ASN A 1 307 ? 0.642 4.272 -20.682 1.00 88.06 307 ASN A O 1
ATOM 2329 N N . LEU A 1 308 ? 2.314 4.373 -22.173 1.00 88.62 308 LEU A N 1
ATOM 2330 C CA . LEU A 1 308 ? 2.857 5.632 -21.654 1.00 88.62 308 LEU A CA 1
ATOM 2331 C C . LEU A 1 308 ? 1.883 6.800 -21.882 1.00 88.62 308 LEU A C 1
ATOM 2333 O O . LEU A 1 308 ? 1.658 7.586 -20.965 1.00 88.62 308 LEU A O 1
ATOM 2337 N N . ASP A 1 309 ? 1.247 6.866 -23.053 1.00 84.69 309 ASP A N 1
ATOM 2338 C CA . ASP A 1 309 ? 0.207 7.850 -23.380 1.00 84.69 309 ASP A CA 1
ATOM 2339 C C . ASP A 1 309 ? -0.979 7.771 -22.405 1.00 84.69 309 ASP A C 1
ATOM 2341 O O . ASP A 1 309 ? -1.390 8.783 -21.829 1.00 84.69 309 ASP A O 1
ATOM 2345 N N . LEU A 1 310 ? -1.451 6.557 -22.100 1.00 84.25 310 LEU A N 1
ATOM 2346 C CA . LEU A 1 310 ? -2.476 6.334 -21.077 1.00 84.25 310 LEU A CA 1
ATOM 2347 C C . LEU A 1 310 ? -2.042 6.832 -19.691 1.00 84.25 310 LEU A C 1
ATOM 2349 O O . LEU A 1 310 ? -2.814 7.513 -19.012 1.00 84.25 310 LEU A O 1
ATOM 2353 N N . LEU A 1 311 ? -0.813 6.516 -19.268 1.00 86.38 311 LEU A N 1
ATOM 2354 C CA . LEU A 1 311 ? -0.255 6.922 -17.971 1.00 86.38 311 LEU A CA 1
ATOM 2355 C C . LEU A 1 311 ? -0.077 8.446 -17.855 1.00 86.38 311 LEU A C 1
ATOM 2357 O O . LEU A 1 311 ? -0.223 8.996 -16.756 1.00 86.38 311 LEU A O 1
ATOM 2361 N N . ILE A 1 312 ? 0.170 9.135 -18.973 1.00 82.69 312 ILE A N 1
ATOM 2362 C CA . ILE A 1 312 ? 0.170 10.601 -19.066 1.00 82.69 312 ILE A CA 1
ATOM 2363 C C . ILE A 1 312 ? -1.266 11.142 -18.969 1.00 82.69 312 ILE A C 1
ATOM 2365 O O . ILE A 1 312 ? -1.525 12.040 -18.166 1.00 82.69 312 ILE A O 1
ATOM 2369 N N . GLY A 1 313 ? -2.199 10.593 -19.753 1.00 77.94 313 GLY A N 1
ATOM 2370 C CA . GLY A 1 313 ? -3.564 11.108 -19.914 1.00 77.94 313 GLY A CA 1
ATOM 2371 C C . GLY A 1 313 ? -4.514 10.855 -18.737 1.00 77.94 313 GLY A C 1
ATOM 2372 O O . GLY A 1 313 ? -5.461 11.623 -18.540 1.00 77.94 313 GLY A O 1
ATOM 2373 N N . HIS A 1 314 ? -4.259 9.827 -17.923 1.00 81.88 314 HIS A N 1
ATOM 2374 C CA . HIS A 1 314 ? -5.130 9.425 -16.812 1.00 81.88 314 HIS A CA 1
ATOM 2375 C C . HIS A 1 314 ? -4.370 9.291 -15.494 1.00 81.88 314 HIS A C 1
ATOM 2377 O O . HIS A 1 314 ? -3.213 8.874 -15.516 1.00 81.88 314 HIS A O 1
ATOM 2383 N N . PRO A 1 315 ? -4.966 9.634 -14.335 1.00 81.00 315 PRO A N 1
ATOM 2384 C CA . PRO A 1 315 ? -4.335 9.474 -13.035 1.00 81.00 315 PRO A CA 1
ATOM 2385 C C . PRO A 1 315 ? -4.308 8.007 -12.586 1.00 81.00 315 PRO A C 1
ATOM 2387 O O . PRO A 1 315 ? -5.334 7.353 -12.407 1.00 81.00 315 PRO A O 1
ATOM 2390 N N . PHE A 1 316 ? -3.095 7.529 -12.353 1.00 89.81 316 PHE A N 1
ATOM 2391 C CA . PHE A 1 316 ? -2.770 6.281 -11.677 1.00 89.81 316 PHE A CA 1
ATOM 2392 C C . PHE A 1 316 ? -2.040 6.619 -10.389 1.00 89.81 316 PHE A C 1
ATOM 2394 O O . PHE A 1 316 ? -1.403 7.670 -10.301 1.00 89.81 316 PHE A O 1
ATOM 2401 N N . ILE A 1 317 ? -2.083 5.727 -9.414 1.00 92.12 317 ILE A N 1
ATOM 2402 C CA . ILE A 1 317 ? -1.306 5.858 -8.181 1.00 92.12 317 ILE A CA 1
ATOM 2403 C C . ILE A 1 317 ? -0.445 4.632 -7.957 1.00 92.12 317 ILE A C 1
ATOM 2405 O O . ILE A 1 317 ? -0.819 3.546 -8.381 1.00 92.12 317 ILE A O 1
ATOM 2409 N N . SER A 1 318 ? 0.696 4.793 -7.300 1.00 94.00 318 SER A N 1
ATOM 2410 C CA . SER A 1 318 ? 1.492 3.668 -6.814 1.00 94.00 318 SER A CA 1
ATOM 2411 C C . SER A 1 318 ? 0.804 3.032 -5.604 1.00 94.00 318 SER A C 1
ATOM 2413 O O . SER A 1 318 ? -0.187 3.555 -5.081 1.00 94.00 318 SER A O 1
ATOM 2415 N N . SER A 1 319 ? 1.335 1.913 -5.109 1.00 93.00 319 SER A N 1
ATOM 2416 C CA . SER A 1 319 ? 0.924 1.399 -3.788 1.00 93.00 319 SER A CA 1
ATOM 2417 C C . SER A 1 319 ? 1.160 2.393 -2.646 1.00 93.00 319 SER A C 1
ATOM 2419 O O . SER A 1 319 ? 0.455 2.335 -1.646 1.00 93.00 319 SER A O 1
ATOM 2421 N N . ALA A 1 320 ? 2.069 3.354 -2.824 1.00 91.81 320 ALA A N 1
ATOM 2422 C CA . ALA A 1 320 ? 2.306 4.451 -1.889 1.00 91.81 320 ALA A CA 1
ATOM 2423 C C . ALA A 1 320 ? 1.290 5.606 -2.010 1.00 91.81 320 ALA A C 1
ATOM 2425 O O . ALA A 1 320 ? 1.477 6.649 -1.390 1.00 91.81 320 ALA A O 1
ATOM 2426 N N . GLY A 1 321 ? 0.240 5.472 -2.832 1.00 89.31 321 GLY A N 1
ATOM 2427 C CA . GLY A 1 321 ? -0.831 6.471 -2.957 1.00 89.31 321 GLY A CA 1
ATOM 2428 C C . GLY A 1 321 ? -0.480 7.721 -3.765 1.00 89.31 321 GLY A C 1
ATOM 2429 O O . GLY A 1 321 ? -1.333 8.580 -3.988 1.00 89.31 321 GLY A O 1
ATOM 2430 N N . LEU A 1 322 ? 0.759 7.816 -4.241 1.00 87.44 322 LEU A N 1
ATOM 2431 C CA . LEU A 1 322 ? 1.267 8.948 -5.005 1.00 87.44 322 LEU A CA 1
ATOM 2432 C C . LEU A 1 322 ? 1.028 8.744 -6.494 1.00 87.44 322 LEU A C 1
ATOM 2434 O O . LEU A 1 322 ? 1.004 7.612 -6.973 1.00 87.44 322 LEU A O 1
ATOM 2438 N N . ARG A 1 323 ? 0.882 9.842 -7.243 1.00 86.75 323 ARG A N 1
ATOM 2439 C CA . ARG A 1 323 ? 0.671 9.805 -8.695 1.00 86.75 323 ARG A CA 1
ATOM 2440 C C . ARG A 1 323 ? 1.764 8.979 -9.383 1.00 86.75 323 ARG A C 1
ATOM 2442 O O . ARG A 1 323 ? 2.909 9.414 -9.476 1.00 86.75 323 ARG A O 1
ATOM 2449 N N . TYR A 1 324 ? 1.377 7.832 -9.931 1.00 88.50 324 TYR A N 1
ATOM 2450 C CA . TYR A 1 324 ? 2.281 6.934 -10.633 1.00 88.50 324 TYR A CA 1
ATOM 2451 C C . TYR A 1 324 ? 2.555 7.453 -12.041 1.00 88.50 324 TYR A C 1
ATOM 2453 O O . TYR A 1 324 ? 1.629 7.662 -12.834 1.00 88.50 324 TYR A O 1
ATOM 2461 N N . LEU A 1 325 ? 3.839 7.663 -12.313 1.00 86.88 325 LEU A N 1
ATOM 2462 C CA . LEU A 1 325 ? 4.429 7.734 -13.638 1.00 86.88 325 LEU A CA 1
ATOM 2463 C C . LEU A 1 325 ? 5.637 6.791 -13.643 1.00 86.88 325 LEU A C 1
ATOM 2465 O O . LEU A 1 325 ? 6.336 6.728 -12.629 1.00 86.88 325 LEU A O 1
ATOM 2469 N N . PRO A 1 326 ? 5.886 6.062 -14.738 1.00 89.69 326 PRO A N 1
ATOM 2470 C CA . PRO A 1 326 ? 7.038 5.175 -14.803 1.00 89.69 326 PRO A CA 1
ATOM 2471 C C . PRO A 1 326 ? 8.365 5.940 -14.688 1.00 89.69 326 PRO A C 1
ATOM 2473 O O . PRO A 1 326 ? 8.470 7.080 -15.136 1.00 89.69 326 PRO A O 1
ATOM 2476 N N . TRP A 1 327 ? 9.383 5.306 -14.104 1.00 89.31 327 TRP A N 1
ATOM 2477 C CA . TRP A 1 327 ? 10.722 5.881 -13.958 1.00 89.31 327 TRP A CA 1
ATOM 2478 C C . TRP A 1 327 ? 11.734 5.115 -14.810 1.00 89.31 327 TRP A C 1
ATOM 2480 O O . TRP A 1 327 ? 12.096 3.978 -14.514 1.00 89.31 327 TRP A O 1
ATOM 2490 N N . PHE A 1 328 ? 12.239 5.751 -15.861 1.00 90.69 328 PHE A N 1
ATOM 2491 C CA . PHE A 1 328 ? 13.259 5.188 -16.743 1.00 90.69 328 PHE A CA 1
ATOM 2492 C C . PHE A 1 328 ? 14.671 5.696 -16.426 1.00 90.69 328 PHE A C 1
ATOM 2494 O O . PHE A 1 328 ? 15.575 5.523 -17.235 1.00 90.69 328 PHE A O 1
ATOM 2501 N N . GLY A 1 329 ? 14.908 6.283 -15.250 1.00 89.19 329 GLY A N 1
ATOM 2502 C CA . GLY A 1 329 ? 16.263 6.622 -14.811 1.00 89.19 329 GLY A CA 1
ATOM 2503 C C . GLY A 1 329 ? 17.072 5.405 -14.339 1.00 89.19 329 GLY A C 1
ATOM 2504 O O . GLY A 1 329 ? 16.577 4.266 -14.359 1.00 89.19 329 GLY A O 1
ATOM 2505 N N . PRO A 1 330 ? 18.327 5.632 -13.914 1.00 91.75 330 PRO A N 1
ATOM 2506 C CA . PRO A 1 330 ? 19.159 4.575 -13.371 1.00 91.75 330 PRO A CA 1
ATOM 2507 C C . PRO A 1 330 ? 18.636 4.157 -11.991 1.00 91.75 330 PRO A C 1
ATOM 2509 O O . PRO A 1 330 ? 18.230 5.001 -11.186 1.00 91.75 330 PRO A O 1
ATOM 2512 N N . GLU A 1 331 ? 18.607 2.855 -11.727 1.00 93.69 331 GLU A N 1
ATOM 2513 C CA . GLU A 1 331 ? 18.063 2.310 -10.482 1.00 93.69 331 GLU A CA 1
ATOM 2514 C C . GLU A 1 331 ? 18.626 0.922 -10.178 1.00 93.69 331 GLU A C 1
ATOM 2516 O O . GLU A 1 331 ? 18.792 0.108 -11.083 1.00 93.69 331 GLU A O 1
ATOM 2521 N N . THR A 1 332 ? 18.856 0.634 -8.899 1.00 96.12 332 THR A N 1
ATOM 2522 C CA . THR A 1 332 ? 19.218 -0.696 -8.411 1.00 96.12 332 THR A CA 1
ATOM 2523 C C . THR A 1 332 ? 18.101 -1.239 -7.514 1.00 96.12 332 THR A C 1
ATOM 2525 O O . THR A 1 332 ? 17.711 -0.608 -6.531 1.00 96.12 332 THR A O 1
ATOM 2528 N N . LEU A 1 333 ? 17.588 -2.426 -7.843 1.00 96.88 333 LEU A N 1
ATOM 2529 C CA . LEU A 1 333 ? 16.471 -3.102 -7.170 1.00 96.88 333 LEU A CA 1
ATOM 2530 C C . LEU A 1 333 ? 16.872 -4.504 -6.700 1.00 96.88 333 LEU A C 1
ATOM 2532 O O . LEU A 1 333 ? 17.765 -5.127 -7.273 1.00 96.88 333 LEU A O 1
ATOM 2536 N N . LEU A 1 334 ? 16.167 -5.038 -5.698 1.00 98.38 334 LEU A N 1
ATOM 2537 C CA . LEU A 1 334 ? 16.149 -6.484 -5.448 1.00 98.38 334 LEU A CA 1
ATOM 2538 C C . LEU A 1 334 ? 14.852 -7.046 -6.019 1.00 98.38 334 LEU A C 1
ATOM 2540 O O . LEU A 1 334 ? 13.773 -6.675 -5.564 1.00 98.38 334 LEU A O 1
ATOM 2544 N N . VAL A 1 335 ? 14.940 -7.936 -7.000 1.00 97.75 335 VAL A N 1
ATOM 2545 C CA . VAL A 1 335 ? 13.781 -8.452 -7.737 1.00 97.75 335 VAL A CA 1
ATOM 2546 C C . VAL A 1 335 ? 13.697 -9.959 -7.587 1.00 97.75 335 VAL A C 1
ATOM 2548 O O . VAL A 1 335 ? 14.708 -10.656 -7.663 1.00 97.75 335 VAL A O 1
ATOM 2551 N N . GLU A 1 336 ? 12.494 -10.493 -7.378 1.00 95.50 336 GLU A N 1
ATOM 2552 C CA . GLU A 1 336 ? 12.319 -11.942 -7.352 1.00 95.50 336 GLU A CA 1
ATOM 2553 C C . GLU A 1 336 ? 12.783 -12.579 -8.664 1.00 95.50 336 GLU A C 1
ATOM 2555 O O . GLU A 1 336 ? 12.378 -12.180 -9.757 1.00 95.50 336 GLU A O 1
ATOM 2560 N N . SER A 1 337 ? 13.613 -13.612 -8.537 1.00 89.81 337 SER A N 1
ATOM 2561 C CA . SER A 1 337 ? 14.376 -14.196 -9.644 1.00 89.81 337 SER A CA 1
ATOM 2562 C C . SER A 1 337 ? 13.765 -15.470 -10.237 1.00 89.81 337 SER A C 1
ATOM 2564 O O . SER A 1 337 ? 14.371 -16.087 -11.111 1.00 89.81 337 SER A O 1
ATOM 2566 N N . PHE A 1 338 ? 12.567 -15.873 -9.794 1.00 91.25 338 PHE A N 1
ATOM 2567 C CA . PHE A 1 338 ? 11.938 -17.102 -10.282 1.00 91.25 338 PHE A CA 1
ATOM 2568 C C . PHE A 1 338 ? 11.573 -17.001 -11.783 1.00 91.25 338 PHE A C 1
ATOM 2570 O O . PHE A 1 338 ? 11.118 -15.929 -12.223 1.00 91.25 338 PHE A O 1
ATOM 2577 N N . PRO A 1 339 ? 11.737 -18.092 -12.558 1.00 89.62 339 PRO A N 1
ATOM 2578 C CA . PRO A 1 339 ? 11.332 -18.158 -13.963 1.00 89.62 339 PRO A CA 1
ATOM 2579 C C . PRO A 1 339 ? 9.830 -17.938 -14.159 1.00 89.62 339 PRO A C 1
ATOM 2581 O O . PRO A 1 339 ? 9.024 -18.374 -13.344 1.00 89.62 339 PRO A O 1
ATOM 2584 N N . GLU A 1 340 ? 9.432 -17.271 -15.243 1.00 86.62 340 GLU A N 1
ATOM 2585 C CA . GLU A 1 340 ? 8.011 -17.021 -15.528 1.00 86.62 340 GLU A CA 1
ATOM 2586 C C . GLU A 1 340 ? 7.237 -18.329 -15.799 1.00 86.62 340 GLU A C 1
ATOM 2588 O O . GLU A 1 340 ? 6.117 -18.494 -15.335 1.00 86.62 340 GLU A O 1
ATOM 2593 N N . ASP A 1 341 ? 7.856 -19.324 -16.433 1.00 84.94 341 ASP A N 1
ATOM 2594 C CA . ASP A 1 341 ? 7.267 -20.652 -16.667 1.00 84.94 341 ASP A CA 1
ATOM 2595 C C . ASP A 1 341 ? 7.132 -21.524 -15.401 1.00 84.94 341 ASP A C 1
ATOM 2597 O O . ASP A 1 341 ? 6.549 -22.606 -15.455 1.00 84.94 341 ASP A O 1
ATOM 2601 N N . ALA A 1 342 ? 7.598 -21.038 -14.246 1.00 86.50 342 ALA A N 1
ATOM 2602 C CA . ALA A 1 342 ? 7.443 -21.676 -12.943 1.00 86.50 342 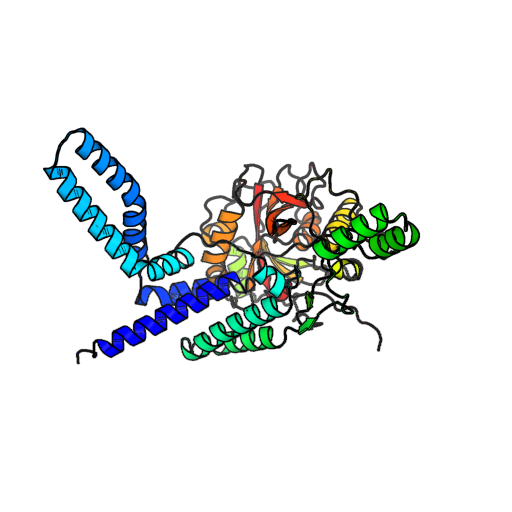ALA A CA 1
ATOM 2603 C C . ALA A 1 342 ? 6.598 -20.808 -11.981 1.00 86.50 342 ALA A C 1
ATOM 2605 O O . ALA A 1 342 ? 7.099 -20.377 -10.935 1.00 86.50 342 ALA A O 1
ATOM 2606 N N . PRO A 1 343 ? 5.305 -20.552 -12.272 1.00 74.88 343 PRO A N 1
ATOM 2607 C CA . PRO A 1 343 ? 4.457 -19.681 -11.448 1.00 74.88 343 PRO A CA 1
ATOM 2608 C C . PRO A 1 343 ? 4.229 -20.217 -10.022 1.00 74.88 343 PRO A C 1
ATOM 2610 O O . PRO A 1 343 ? 3.910 -19.445 -9.118 1.00 74.88 343 PRO A O 1
ATOM 2613 N N . ASP A 1 344 ? 4.455 -21.514 -9.799 1.00 81.19 344 ASP A N 1
ATOM 2614 C CA . ASP A 1 344 ? 4.359 -22.179 -8.493 1.00 81.19 344 ASP A CA 1
ATOM 2615 C C . ASP A 1 344 ? 5.658 -22.144 -7.678 1.00 81.19 344 ASP A C 1
ATOM 2617 O O . ASP A 1 344 ? 5.724 -22.704 -6.578 1.00 81.19 344 ASP A O 1
ATOM 2621 N N . ALA A 1 345 ? 6.701 -21.481 -8.188 1.00 85.62 345 ALA A N 1
ATOM 2622 C CA . ALA A 1 345 ? 7.973 -21.356 -7.496 1.00 85.62 345 ALA A CA 1
ATOM 2623 C C . ALA A 1 345 ? 7.787 -20.700 -6.120 1.00 85.62 345 ALA A C 1
ATOM 2625 O O . ALA A 1 345 ? 7.399 -19.530 -5.993 1.00 85.62 345 ALA A O 1
ATOM 2626 N N . ARG A 1 346 ? 8.111 -21.457 -5.069 1.00 87.19 346 ARG A N 1
ATOM 2627 C CA . ARG A 1 346 ? 8.134 -20.969 -3.690 1.00 87.19 346 ARG A CA 1
ATOM 2628 C C . ARG A 1 346 ? 9.484 -20.323 -3.414 1.00 87.19 346 ARG A C 1
ATOM 2630 O O . ARG A 1 346 ? 10.511 -20.993 -3.438 1.00 87.19 346 ARG A O 1
ATOM 2637 N N . THR A 1 347 ? 9.469 -19.019 -3.164 1.00 91.19 347 THR A N 1
ATOM 2638 C CA . THR A 1 347 ? 10.647 -18.249 -2.751 1.00 91.19 347 THR A CA 1
ATOM 2639 C C . THR A 1 347 ? 10.635 -18.057 -1.236 1.00 91.19 347 THR A C 1
ATOM 2641 O O . THR A 1 347 ? 9.577 -18.124 -0.596 1.00 91.19 347 THR A O 1
ATOM 2644 N N . GLY A 1 348 ? 11.806 -17.795 -0.649 1.00 94.56 348 GLY A N 1
ATOM 2645 C CA . GLY A 1 348 ? 11.886 -17.411 0.761 1.00 94.56 348 GLY A CA 1
ATOM 2646 C C . GLY A 1 348 ? 11.075 -16.142 1.041 1.00 94.56 348 GLY A C 1
ATOM 2647 O O . GLY A 1 348 ? 10.373 -16.083 2.046 1.00 94.56 348 GLY A O 1
ATOM 2648 N N . LEU A 1 349 ? 11.053 -15.189 0.098 1.00 96.50 349 LEU A N 1
ATOM 2649 C CA . LEU A 1 349 ? 10.245 -13.974 0.201 1.00 96.50 349 LEU A CA 1
ATOM 2650 C C . LEU A 1 349 ? 8.742 -14.260 0.295 1.00 96.50 349 LEU A C 1
ATOM 2652 O O . LEU A 1 349 ? 8.068 -13.678 1.139 1.00 96.50 349 LEU A O 1
ATOM 2656 N N . LEU A 1 350 ? 8.211 -15.171 -0.526 1.00 95.06 350 LEU A N 1
ATOM 2657 C CA . LEU A 1 350 ? 6.788 -15.523 -0.486 1.00 95.06 350 LEU A CA 1
ATOM 2658 C C . LEU A 1 350 ? 6.392 -16.062 0.901 1.00 95.06 350 LEU A C 1
ATOM 2660 O O . LEU A 1 350 ? 5.360 -15.681 1.450 1.00 95.06 350 LEU A O 1
ATOM 2664 N N . THR A 1 351 ? 7.271 -16.876 1.496 1.00 95.12 351 THR A N 1
ATOM 2665 C CA . THR A 1 351 ? 7.107 -17.386 2.866 1.00 95.12 351 THR A CA 1
ATOM 2666 C C . THR A 1 351 ? 7.200 -16.263 3.902 1.00 95.12 351 THR A C 1
ATOM 2668 O O . THR A 1 351 ? 6.365 -16.194 4.802 1.00 95.12 351 THR A O 1
ATOM 2671 N N . ALA A 1 352 ? 8.172 -15.356 3.766 1.00 97.12 352 ALA A N 1
ATOM 2672 C CA . ALA A 1 352 ? 8.361 -14.225 4.677 1.00 97.12 352 ALA A CA 1
ATOM 2673 C C . ALA A 1 352 ? 7.173 -13.244 4.663 1.00 97.12 352 ALA A C 1
ATOM 2675 O O . ALA A 1 352 ? 6.843 -12.665 5.702 1.00 97.12 352 ALA A O 1
ATOM 2676 N N . LEU A 1 353 ? 6.499 -13.120 3.513 1.00 97.25 353 LEU A N 1
ATOM 2677 C CA . LEU A 1 353 ? 5.254 -12.370 3.320 1.00 97.25 353 LEU A CA 1
ATOM 2678 C C . LEU A 1 353 ? 3.994 -13.130 3.771 1.00 97.25 353 LEU A C 1
ATOM 2680 O O . LEU A 1 353 ? 2.894 -12.605 3.640 1.00 97.25 353 LEU A O 1
ATOM 2684 N N . GLY A 1 354 ? 4.116 -14.361 4.277 1.00 95.88 354 GLY A N 1
ATOM 2685 C CA . GLY A 1 354 ? 2.967 -15.154 4.729 1.00 95.88 354 GLY A CA 1
ATOM 2686 C C . GLY A 1 354 ? 2.059 -15.654 3.599 1.00 95.88 354 GLY A C 1
ATOM 2687 O O . GLY A 1 354 ? 0.932 -16.079 3.852 1.00 95.88 354 GLY A O 1
ATOM 2688 N N . LEU A 1 355 ? 2.529 -15.630 2.350 1.00 95.00 355 LEU A N 1
ATOM 2689 C CA . LEU A 1 355 ? 1.763 -16.067 1.188 1.00 95.00 355 LEU A CA 1
ATOM 2690 C C . LEU A 1 355 ? 2.049 -17.548 0.895 1.00 95.00 355 LEU A C 1
ATOM 2692 O O . LEU A 1 355 ? 3.187 -17.968 0.712 1.00 95.00 355 LEU A O 1
ATOM 2696 N N . ALA A 1 356 ? 1.002 -18.373 0.827 1.00 90.81 356 ALA A N 1
ATOM 2697 C CA . ALA A 1 356 ? 1.158 -19.815 0.586 1.00 90.81 356 ALA A CA 1
ATOM 2698 C C . ALA A 1 356 ? 1.459 -20.164 -0.885 1.00 90.81 356 ALA A C 1
ATOM 2700 O O . ALA A 1 356 ? 2.017 -21.220 -1.190 1.00 90.81 356 ALA A O 1
ATOM 2701 N N . LYS A 1 357 ? 1.034 -19.292 -1.800 1.00 90.81 357 LYS A N 1
ATOM 2702 C CA . LYS A 1 357 ? 1.127 -19.446 -3.253 1.00 90.81 357 LYS A CA 1
ATOM 2703 C C . LYS A 1 357 ? 1.232 -18.074 -3.902 1.00 90.81 357 LYS A C 1
ATOM 2705 O O . LYS A 1 357 ? 0.931 -17.071 -3.264 1.00 90.81 357 LYS A O 1
ATOM 2710 N N . ARG A 1 358 ? 1.640 -18.056 -5.166 1.00 90.19 358 ARG A N 1
ATOM 2711 C CA . ARG A 1 358 ? 1.862 -16.836 -5.948 1.00 90.19 358 ARG A CA 1
ATOM 2712 C C . ARG A 1 358 ? 0.770 -16.582 -6.980 1.00 90.19 358 ARG A C 1
ATOM 2714 O O . ARG A 1 358 ? 0.483 -15.431 -7.297 1.00 90.19 358 ARG A O 1
ATOM 2721 N N . HIS A 1 359 ? 0.158 -17.655 -7.478 1.00 90.44 359 HIS A N 1
ATOM 2722 C CA . HIS A 1 359 ? -0.973 -17.576 -8.384 1.00 90.44 359 HIS A CA 1
ATOM 2723 C C . HIS A 1 359 ? -2.298 -17.464 -7.623 1.00 90.44 359 HIS A C 1
ATOM 2725 O O . HIS A 1 359 ? -2.396 -17.857 -6.454 1.00 90.44 359 HIS A O 1
ATOM 2731 N N . ARG A 1 360 ? -3.351 -16.989 -8.302 1.00 90.56 360 ARG A N 1
ATOM 2732 C CA . ARG A 1 360 ? -4.698 -16.858 -7.716 1.00 90.56 360 ARG A CA 1
ATOM 2733 C C . ARG A 1 360 ? -4.659 -16.078 -6.398 1.00 90.56 360 ARG A C 1
ATOM 2735 O O . ARG A 1 360 ? -5.240 -16.474 -5.389 1.00 90.56 360 ARG A O 1
ATOM 2742 N N . LEU A 1 361 ? -3.908 -14.982 -6.426 1.00 91.69 361 LEU A N 1
ATOM 2743 C CA . LEU A 1 361 ? -3.885 -13.979 -5.378 1.00 91.69 361 LEU A CA 1
ATOM 2744 C C . LEU A 1 361 ? -4.704 -12.783 -5.847 1.00 91.69 361 LEU A C 1
ATOM 2746 O O . LEU A 1 361 ? -4.378 -12.151 -6.856 1.00 91.69 361 LEU A O 1
ATOM 2750 N N . ALA A 1 362 ? -5.758 -12.474 -5.099 1.00 94.88 362 ALA A N 1
ATOM 2751 C CA . ALA A 1 362 ? -6.425 -11.192 -5.222 1.00 94.88 362 ALA A CA 1
ATOM 2752 C C . ALA A 1 362 ? -5.474 -10.083 -4.753 1.00 94.88 362 ALA A C 1
ATOM 2754 O O . ALA A 1 362 ? -4.662 -10.284 -3.843 1.00 94.88 362 ALA A O 1
ATOM 2755 N N . ARG A 1 363 ? -5.596 -8.888 -5.337 1.00 96.38 363 ARG A N 1
ATOM 2756 C CA . ARG A 1 363 ? -4.755 -7.746 -4.961 1.00 96.38 363 ARG A CA 1
ATOM 2757 C C . ARG A 1 363 ? -4.890 -7.401 -3.478 1.00 96.38 363 ARG A C 1
ATOM 2759 O O . ARG A 1 363 ? -3.883 -7.121 -2.845 1.00 96.38 363 ARG A O 1
ATOM 2766 N N . VAL A 1 364 ? -6.091 -7.508 -2.908 1.00 96.25 364 VAL A N 1
ATOM 2767 C CA . VAL A 1 364 ? -6.324 -7.266 -1.470 1.00 96.25 364 VAL A CA 1
ATOM 2768 C C . VAL A 1 364 ? -5.481 -8.166 -0.556 1.00 96.25 364 VAL A C 1
ATOM 2770 O O . VAL A 1 364 ? -5.002 -7.703 0.470 1.00 96.25 364 VAL A O 1
ATOM 2773 N N . SER A 1 365 ? -5.236 -9.423 -0.940 1.00 96.56 365 SER A N 1
ATOM 2774 C CA . SER A 1 365 ? -4.384 -10.338 -0.165 1.00 96.56 365 SER A CA 1
ATOM 2775 C C . SER A 1 365 ? -2.905 -9.971 -0.266 1.00 96.56 365 SER A C 1
ATOM 2777 O O . SER A 1 365 ? -2.146 -10.176 0.674 1.00 96.56 365 SER A O 1
ATOM 2779 N N . ILE A 1 366 ? -2.492 -9.431 -1.415 1.00 97.31 366 ILE A N 1
ATOM 2780 C CA . ILE A 1 366 ? -1.131 -8.929 -1.611 1.00 97.31 366 ILE A CA 1
ATOM 2781 C C . ILE A 1 366 ? -0.910 -7.668 -0.775 1.00 97.31 366 ILE A C 1
ATOM 2783 O O . ILE A 1 366 ? 0.112 -7.555 -0.111 1.00 97.31 366 ILE A O 1
ATOM 2787 N N . GLU A 1 367 ? -1.859 -6.733 -0.791 1.00 97.00 367 GLU A N 1
ATOM 2788 C CA . GLU A 1 367 ? -1.787 -5.509 0.013 1.00 97.00 367 GLU A CA 1
ATOM 2789 C C . GLU A 1 367 ? -1.632 -5.818 1.503 1.00 97.00 367 GLU A C 1
ATOM 2791 O O . GLU A 1 367 ? -0.717 -5.291 2.132 1.00 97.00 367 GLU A O 1
ATOM 2796 N N . ASP A 1 368 ? -2.456 -6.725 2.031 1.00 97.69 368 ASP A N 1
ATOM 2797 C CA . ASP A 1 368 ? -2.383 -7.154 3.428 1.00 97.69 368 ASP A CA 1
ATOM 2798 C C . ASP A 1 368 ? -1.011 -7.749 3.767 1.00 97.69 368 ASP A C 1
ATOM 2800 O O . ASP A 1 368 ? -0.371 -7.342 4.736 1.00 97.69 368 ASP A O 1
ATOM 2804 N N . ALA A 1 369 ? -0.493 -8.636 2.914 1.00 97.94 369 ALA A N 1
ATOM 2805 C CA . ALA A 1 369 ? 0.831 -9.223 3.095 1.00 97.94 369 ALA A CA 1
ATOM 2806 C C . ALA A 1 369 ? 1.955 -8.169 3.084 1.00 97.94 369 ALA A C 1
ATOM 2808 O O . ALA A 1 369 ? 2.855 -8.213 3.926 1.00 97.94 369 ALA A O 1
ATOM 2809 N N . LEU A 1 370 ? 1.907 -7.203 2.160 1.00 97.94 370 LEU A N 1
ATOM 2810 C CA . LEU A 1 370 ? 2.917 -6.146 2.051 1.00 97.94 370 LEU A CA 1
ATOM 2811 C C . LEU A 1 370 ? 2.860 -5.176 3.240 1.00 97.94 370 LEU A C 1
ATOM 2813 O O . LEU A 1 370 ? 3.899 -4.878 3.826 1.00 97.94 370 LEU A O 1
ATOM 2817 N N . LEU A 1 371 ? 1.665 -4.729 3.638 1.00 97.56 371 LEU A N 1
ATOM 2818 C CA . LEU A 1 371 ? 1.469 -3.811 4.767 1.00 97.56 371 LEU A CA 1
ATOM 2819 C C . LEU A 1 371 ? 1.734 -4.477 6.128 1.00 97.56 371 LEU A C 1
ATOM 2821 O O . LEU A 1 371 ? 2.098 -3.796 7.088 1.00 97.56 371 LEU A O 1
ATOM 2825 N N . THR A 1 372 ? 1.545 -5.795 6.233 1.00 97.44 372 THR A N 1
ATOM 2826 C CA . THR A 1 372 ? 1.757 -6.553 7.476 1.00 97.44 372 THR A CA 1
ATOM 2827 C C . THR A 1 372 ? 3.197 -7.035 7.627 1.00 97.44 372 THR A C 1
ATOM 2829 O O . THR A 1 372 ? 3.783 -6.911 8.701 1.00 97.44 372 THR A O 1
ATOM 2832 N N . HIS A 1 373 ? 3.797 -7.576 6.565 1.00 98.19 373 HIS A N 1
ATOM 2833 C CA . HIS A 1 373 ? 5.090 -8.264 6.645 1.00 98.19 373 HIS A CA 1
ATOM 2834 C C . HIS A 1 373 ? 6.235 -7.540 5.930 1.00 98.19 373 HIS A C 1
ATOM 2836 O O . HIS A 1 373 ? 7.399 -7.814 6.228 1.00 98.19 373 HIS A O 1
ATOM 2842 N N . GLY A 1 374 ? 5.943 -6.587 5.041 1.00 97.75 374 GLY A N 1
ATOM 2843 C CA . GLY A 1 374 ? 6.951 -5.827 4.296 1.00 97.75 374 GLY A CA 1
ATOM 2844 C C . GLY A 1 374 ? 8.006 -5.124 5.166 1.00 97.75 374 GLY A C 1
ATOM 2845 O O . GLY A 1 374 ? 9.199 -5.287 4.886 1.00 97.75 374 GLY A O 1
ATOM 2846 N N . PRO A 1 375 ? 7.631 -4.412 6.252 1.00 97.56 375 PRO A N 1
ATOM 2847 C CA . PRO A 1 375 ? 8.601 -3.791 7.158 1.00 97.56 375 PRO A CA 1
ATOM 2848 C C . PRO A 1 375 ? 9.604 -4.799 7.733 1.00 97.56 375 PRO A C 1
ATOM 2850 O O . PRO A 1 375 ? 10.808 -4.547 7.742 1.00 97.56 375 PRO A O 1
ATOM 2853 N N . ARG A 1 376 ? 9.115 -5.972 8.160 1.00 97.56 376 ARG A N 1
ATOM 2854 C CA . ARG A 1 376 ? 9.948 -7.037 8.732 1.00 97.56 376 ARG A CA 1
ATOM 2855 C C . ARG A 1 376 ? 10.924 -7.599 7.701 1.00 97.56 376 ARG A C 1
ATOM 2857 O O . ARG A 1 376 ? 12.091 -7.769 8.025 1.00 97.56 376 ARG A O 1
ATOM 2864 N N . VAL A 1 377 ? 10.474 -7.817 6.464 1.00 98.12 377 VAL A N 1
ATOM 2865 C CA . VAL A 1 377 ? 11.340 -8.273 5.362 1.00 98.12 377 VAL A CA 1
ATOM 2866 C C . VAL A 1 377 ? 12.493 -7.293 5.118 1.00 98.12 377 VAL A C 1
ATOM 2868 O O . VAL A 1 377 ? 13.628 -7.719 4.918 1.00 98.12 377 VAL A O 1
ATOM 2871 N N . CYS A 1 378 ? 12.236 -5.981 5.168 1.00 98.19 378 CYS A N 1
ATOM 2872 C CA . CYS A 1 378 ? 13.301 -4.983 5.027 1.00 98.19 378 CYS A CA 1
ATOM 2873 C C . CYS A 1 378 ? 14.329 -5.099 6.165 1.00 98.19 378 CYS A C 1
ATOM 2875 O O . CYS A 1 378 ? 15.529 -5.130 5.901 1.00 98.19 378 CYS A O 1
ATOM 2877 N N . VAL A 1 379 ? 13.867 -5.250 7.411 1.00 97.75 379 VAL A N 1
ATOM 2878 C CA . VAL A 1 379 ? 14.747 -5.439 8.577 1.00 97.75 379 VAL A CA 1
ATOM 2879 C C . VAL A 1 379 ? 15.568 -6.730 8.469 1.00 97.75 379 VAL A C 1
ATOM 2881 O O . VAL A 1 379 ? 16.768 -6.705 8.732 1.00 97.75 379 VAL A O 1
ATOM 2884 N N . GLU A 1 380 ? 14.962 -7.840 8.036 1.00 96.88 380 GLU A N 1
ATOM 2885 C CA . GLU A 1 380 ? 15.653 -9.123 7.808 1.00 96.88 380 GLU A CA 1
ATOM 2886 C C . GLU A 1 380 ? 16.779 -8.999 6.767 1.00 96.88 380 GLU A C 1
ATOM 2888 O O . GLU A 1 380 ? 17.820 -9.635 6.904 1.00 96.88 380 GLU A O 1
ATOM 2893 N N . LEU A 1 381 ? 16.612 -8.129 5.766 1.00 97.62 381 LEU A N 1
ATOM 2894 C CA . LEU A 1 381 ? 17.625 -7.809 4.753 1.00 97.62 381 LEU A CA 1
ATOM 2895 C C . LEU A 1 381 ? 18.716 -6.832 5.238 1.00 97.62 381 LEU A C 1
ATOM 2897 O O . LEU A 1 381 ? 19.633 -6.505 4.475 1.00 97.62 381 LEU A O 1
ATOM 2901 N N . GLY A 1 382 ? 18.622 -6.344 6.478 1.00 97.62 382 GLY A N 1
ATOM 2902 C CA . GLY A 1 382 ? 19.497 -5.300 7.018 1.00 97.62 382 GLY A CA 1
ATOM 2903 C C . GLY A 1 382 ? 19.232 -3.914 6.423 1.00 97.62 382 GLY A C 1
ATOM 2904 O O . GLY A 1 382 ? 20.125 -3.068 6.425 1.00 97.62 382 GLY A O 1
ATOM 2905 N N . LEU A 1 383 ? 18.034 -3.687 5.880 1.00 97.69 383 LEU A N 1
ATOM 2906 C CA . LEU A 1 383 ? 17.609 -2.421 5.291 1.00 97.69 383 LEU A CA 1
ATOM 2907 C C . LEU A 1 383 ? 16.742 -1.627 6.271 1.00 97.69 383 LEU A C 1
ATOM 2909 O O . LEU A 1 383 ? 15.974 -2.192 7.048 1.00 97.69 383 LEU A O 1
ATOM 2913 N N . ASP A 1 384 ? 16.830 -0.301 6.193 1.00 96.62 384 ASP A N 1
ATOM 2914 C CA . ASP A 1 384 ? 15.954 0.599 6.942 1.00 96.62 384 ASP A CA 1
ATOM 2915 C C . ASP A 1 384 ? 14.545 0.603 6.310 1.00 96.62 384 ASP A C 1
ATOM 2917 O O . ASP A 1 384 ? 14.395 1.052 5.167 1.00 96.62 384 ASP A O 1
ATOM 2921 N N . PRO A 1 385 ? 13.494 0.139 7.015 1.00 96.81 385 PRO A N 1
ATOM 2922 C CA . PRO A 1 385 ? 12.134 0.111 6.482 1.00 96.81 385 PRO A CA 1
ATOM 2923 C C . PRO A 1 385 ? 11.531 1.514 6.267 1.00 96.81 385 PRO A C 1
ATOM 2925 O O . PRO A 1 385 ? 10.529 1.645 5.563 1.00 96.81 385 PRO A O 1
ATOM 2928 N N . LEU A 1 386 ? 12.142 2.584 6.797 1.00 95.38 386 LEU A N 1
ATOM 2929 C CA . LEU A 1 386 ? 11.787 3.969 6.458 1.00 95.38 386 LEU A CA 1
ATOM 2930 C C . LEU A 1 386 ? 12.365 4.416 5.104 1.00 95.38 386 LEU A C 1
ATOM 2932 O O . LEU A 1 386 ? 11.879 5.382 4.516 1.00 95.38 386 LEU A O 1
ATOM 2936 N N . GLN A 1 387 ? 13.383 3.723 4.592 1.00 94.62 387 GLN A N 1
ATOM 2937 C CA . GLN A 1 387 ? 14.025 4.030 3.308 1.00 94.62 387 GLN A CA 1
ATOM 2938 C C . GLN A 1 387 ? 13.649 3.041 2.212 1.00 94.62 387 GLN A C 1
ATOM 2940 O O . GLN A 1 387 ? 13.622 3.419 1.043 1.00 94.62 387 GLN A O 1
ATOM 2945 N N . PHE A 1 388 ? 13.335 1.798 2.572 1.00 97.06 388 PHE A N 1
ATOM 2946 C CA . PHE A 1 388 ? 13.009 0.725 1.641 1.00 97.06 388 PHE A CA 1
ATOM 2947 C C . PHE A 1 388 ? 11.599 0.187 1.881 1.00 97.06 388 PHE A C 1
ATOM 2949 O O . PHE A 1 388 ? 11.052 0.290 2.978 1.00 97.06 388 PHE A O 1
ATOM 2956 N N . ALA A 1 389 ? 11.004 -0.373 0.833 1.00 97.31 389 ALA A N 1
ATOM 2957 C CA . ALA A 1 389 ? 9.702 -1.019 0.889 1.00 97.31 389 ALA A CA 1
ATOM 2958 C C . ALA A 1 389 ? 9.673 -2.257 -0.010 1.00 97.31 389 ALA A C 1
ATOM 2960 O O . ALA A 1 389 ? 10.358 -2.315 -1.036 1.00 97.31 389 ALA A O 1
ATOM 2961 N N . VAL A 1 390 ? 8.835 -3.221 0.372 1.00 98.19 390 VAL A N 1
ATOM 2962 C CA . VAL A 1 390 ? 8.443 -4.337 -0.493 1.00 98.19 390 VAL A CA 1
ATOM 2963 C C . VAL A 1 390 ? 7.227 -3.906 -1.306 1.00 98.19 390 VAL A C 1
ATOM 2965 O O . VAL A 1 390 ? 6.264 -3.392 -0.742 1.00 98.19 390 VAL A O 1
ATOM 2968 N N . ALA A 1 391 ? 7.247 -4.131 -2.615 1.00 97.69 391 ALA A N 1
ATOM 2969 C CA . ALA A 1 391 ? 6.134 -3.807 -3.504 1.00 97.69 391 ALA A CA 1
ATOM 2970 C C . ALA A 1 391 ? 5.939 -4.895 -4.565 1.00 97.69 391 ALA A C 1
ATOM 2972 O O . ALA A 1 391 ? 6.819 -5.729 -4.788 1.00 97.69 391 ALA A O 1
ATOM 2973 N N . CYS A 1 392 ? 4.799 -4.873 -5.261 1.00 97.81 392 CYS A N 1
ATOM 2974 C CA . CYS A 1 392 ? 4.721 -5.518 -6.572 1.00 97.81 392 CYS A CA 1
ATOM 2975 C C . CYS A 1 392 ? 5.719 -4.854 -7.529 1.00 97.81 392 CYS A C 1
ATOM 2977 O O . CYS A 1 392 ? 6.061 -3.685 -7.361 1.00 97.81 392 CYS A O 1
ATOM 2979 N N . ILE A 1 393 ? 6.184 -5.585 -8.539 1.00 97.69 393 ILE A N 1
ATOM 2980 C CA . ILE A 1 393 ? 7.108 -5.026 -9.525 1.00 97.69 393 ILE A CA 1
ATOM 2981 C C . ILE A 1 393 ? 6.475 -3.825 -10.264 1.00 97.69 393 ILE A C 1
ATOM 2983 O O . ILE A 1 393 ? 5.362 -3.942 -10.782 1.00 97.69 393 ILE A O 1
ATOM 2987 N N . PRO A 1 394 ? 7.141 -2.659 -10.324 1.00 97.25 394 PRO A N 1
ATOM 2988 C CA . PRO A 1 394 ? 6.671 -1.529 -11.121 1.00 97.25 394 PRO A CA 1
ATOM 2989 C C . PRO A 1 394 ? 6.646 -1.849 -12.621 1.00 97.25 394 PRO A C 1
ATOM 2991 O O . PRO A 1 394 ? 7.473 -2.623 -13.104 1.00 97.25 394 PRO A O 1
ATOM 2994 N N . PHE A 1 395 ? 5.738 -1.217 -13.369 1.00 96.12 395 PHE A N 1
ATOM 2995 C CA . PHE A 1 395 ? 5.572 -1.454 -14.808 1.00 96.12 395 PHE A CA 1
ATOM 2996 C C . PHE A 1 395 ? 6.860 -1.209 -15.609 1.00 96.12 395 PHE A C 1
ATOM 2998 O O . PHE A 1 395 ? 7.269 -2.062 -16.390 1.00 96.12 395 PHE A O 1
ATOM 3005 N N . ASP A 1 396 ? 7.546 -0.086 -15.388 1.00 94.88 396 ASP A N 1
ATOM 3006 C CA . ASP A 1 396 ? 8.811 0.224 -16.069 1.00 94.88 396 ASP A CA 1
ATOM 3007 C C . ASP A 1 396 ? 9.921 -0.786 -15.762 1.00 94.88 396 ASP A C 1
ATOM 3009 O O . ASP A 1 396 ? 10.617 -1.220 -16.680 1.00 94.88 396 ASP A O 1
ATOM 3013 N N . ALA A 1 397 ? 10.070 -1.194 -14.498 1.00 96.50 397 ALA A N 1
ATOM 3014 C CA . ALA A 1 397 ? 11.047 -2.204 -14.111 1.00 96.50 397 ALA A CA 1
ATOM 3015 C C . ALA A 1 397 ? 10.734 -3.549 -14.786 1.00 96.50 397 ALA A C 1
ATOM 3017 O O . ALA A 1 397 ? 11.635 -4.188 -15.330 1.00 96.50 397 ALA A O 1
ATOM 3018 N N . TYR A 1 398 ? 9.456 -3.947 -14.823 1.00 97.00 398 TYR A N 1
ATOM 3019 C CA . TYR A 1 398 ? 9.012 -5.154 -15.520 1.00 97.00 398 TYR A CA 1
ATOM 3020 C C . TYR A 1 398 ? 9.352 -5.100 -17.016 1.00 97.00 398 TYR A C 1
ATOM 3022 O O . TYR A 1 398 ? 10.012 -6.005 -17.523 1.00 97.00 398 TYR A O 1
ATOM 3030 N N . VAL A 1 399 ? 8.980 -4.018 -17.712 1.00 95.44 399 VAL A N 1
ATOM 3031 C CA . VAL A 1 399 ? 9.230 -3.839 -19.155 1.00 95.44 399 VAL A CA 1
ATOM 3032 C C . VAL A 1 399 ? 10.726 -3.874 -19.485 1.00 95.44 399 VAL A C 1
ATOM 3034 O O . VAL A 1 399 ? 11.115 -4.467 -20.491 1.00 95.44 399 VAL A O 1
ATOM 3037 N N . ARG A 1 400 ? 11.577 -3.257 -18.653 1.00 95.19 400 ARG A N 1
ATOM 3038 C CA . ARG A 1 400 ? 13.037 -3.192 -18.868 1.00 95.19 400 ARG A CA 1
ATOM 3039 C C . ARG A 1 400 ? 13.729 -4.533 -18.624 1.00 95.19 400 ARG A C 1
ATOM 3041 O O . ARG A 1 400 ? 14.683 -4.855 -19.326 1.00 95.19 400 ARG A O 1
ATOM 3048 N N . LEU A 1 401 ? 13.242 -5.316 -17.662 1.00 96.25 401 LEU A N 1
ATOM 3049 C CA . LEU A 1 401 ? 13.799 -6.630 -17.322 1.00 96.25 401 LEU A CA 1
ATOM 3050 C C . LEU A 1 401 ? 13.243 -7.765 -18.186 1.00 96.25 401 LEU A C 1
ATOM 3052 O O . LEU A 1 401 ? 13.896 -8.793 -18.349 1.00 96.25 401 LEU A O 1
ATOM 3056 N N . ALA A 1 402 ? 12.057 -7.601 -18.771 1.00 94.94 402 ALA A N 1
ATOM 3057 C CA . ALA A 1 402 ? 11.409 -8.655 -19.541 1.00 94.94 402 ALA A CA 1
ATOM 3058 C C . ALA A 1 402 ? 12.267 -9.244 -20.684 1.00 94.94 402 ALA A C 1
ATOM 3060 O O . ALA A 1 402 ? 12.288 -10.472 -20.807 1.00 94.94 402 ALA A O 1
ATOM 3061 N N . PRO A 1 403 ? 13.029 -8.463 -21.482 1.00 92.94 403 PRO A N 1
ATOM 3062 C CA . PRO A 1 403 ? 13.871 -9.022 -22.542 1.00 92.94 403 PRO A CA 1
ATOM 3063 C C . PRO A 1 403 ? 14.952 -9.983 -22.033 1.00 92.94 403 PRO A C 1
ATOM 3065 O O . PRO A 1 403 ? 15.192 -11.015 -22.660 1.00 92.94 403 PRO A O 1
ATOM 3068 N N . THR A 1 404 ? 15.586 -9.668 -20.900 1.00 93.94 404 THR A N 1
ATOM 3069 C CA . THR A 1 404 ? 16.678 -10.469 -20.322 1.00 93.94 404 THR A CA 1
ATOM 3070 C C . THR A 1 404 ? 16.158 -11.613 -19.459 1.00 93.94 404 THR A C 1
ATOM 3072 O O . THR A 1 404 ? 16.775 -12.675 -19.404 1.00 93.94 404 THR A O 1
ATOM 3075 N N . ARG A 1 405 ? 15.004 -11.425 -18.812 1.00 93.44 405 ARG A N 1
ATOM 3076 C CA . ARG A 1 405 ? 14.370 -12.420 -17.937 1.00 93.44 405 ARG A CA 1
ATOM 3077 C C . ARG A 1 405 ? 13.367 -13.330 -18.644 1.00 93.44 405 ARG A C 1
ATOM 3079 O O . ARG A 1 405 ? 12.896 -14.292 -18.044 1.00 93.44 405 ARG A O 1
ATOM 3086 N N . GLY A 1 406 ? 13.055 -13.048 -19.908 1.00 92.88 406 GLY A N 1
ATOM 3087 C CA . GLY A 1 406 ? 12.077 -13.802 -20.688 1.00 92.88 406 GLY A CA 1
ATOM 3088 C C . GLY A 1 406 ? 10.642 -13.637 -20.191 1.00 92.88 406 GLY A C 1
ATOM 3089 O O . GLY A 1 406 ? 9.835 -14.531 -20.428 1.00 92.88 406 GLY A O 1
ATOM 3090 N N . TRP A 1 407 ? 10.339 -12.534 -19.502 1.00 94.62 407 TRP A N 1
ATOM 3091 C CA . TRP A 1 407 ? 8.987 -12.237 -19.030 1.00 94.62 407 TRP A CA 1
ATOM 3092 C C . TRP A 1 407 ? 8.092 -11.752 -20.171 1.00 94.62 407 TRP A C 1
ATOM 3094 O O . TRP A 1 407 ? 8.582 -11.313 -21.214 1.00 94.62 407 TRP A O 1
ATOM 3104 N N . GLY A 1 408 ? 6.781 -11.818 -19.975 1.00 93.44 408 GLY A N 1
ATOM 3105 C CA . GLY A 1 408 ? 5.802 -11.416 -20.974 1.00 93.44 408 GLY A CA 1
ATOM 3106 C C . GLY A 1 408 ? 5.538 -12.469 -22.050 1.00 93.44 408 GLY A C 1
ATOM 3107 O O . GLY A 1 408 ? 4.995 -12.132 -23.102 1.00 93.44 408 GLY A O 1
ATOM 3108 N N . ARG A 1 409 ? 5.986 -13.717 -21.844 1.00 93.62 409 ARG A N 1
ATOM 3109 C CA . ARG A 1 409 ? 5.906 -14.802 -22.844 1.00 93.62 409 ARG A CA 1
ATOM 3110 C C . ARG A 1 409 ? 4.806 -15.816 -22.553 1.00 93.62 409 ARG A C 1
ATOM 3112 O O . ARG A 1 409 ? 4.504 -16.634 -23.416 1.00 93.62 409 ARG A O 1
ATOM 3119 N N . GLN A 1 410 ? 4.224 -15.765 -21.359 1.00 92.31 410 GLN A N 1
ATOM 3120 C CA . GLN A 1 410 ? 3.169 -16.671 -20.917 1.00 92.31 410 GLN A CA 1
ATOM 3121 C C . GLN A 1 410 ? 1.785 -16.006 -20.973 1.00 92.31 410 GLN A C 1
ATOM 3123 O O . GLN A 1 410 ? 1.654 -14.782 -20.955 1.00 92.31 410 GLN A O 1
ATOM 3128 N N . GLU A 1 411 ? 0.726 -16.817 -21.010 1.00 92.50 411 GLU A N 1
ATOM 3129 C CA . GLU A 1 411 ? -0.671 -16.350 -21.078 1.00 92.50 411 GLU A CA 1
ATOM 3130 C C . GLU A 1 411 ? -1.280 -15.998 -19.706 1.00 92.50 411 GLU A C 1
ATOM 3132 O O . GLU A 1 411 ? -2.481 -16.177 -19.464 1.00 92.50 411 GLU A O 1
ATOM 3137 N N . PHE A 1 412 ? -0.467 -15.492 -18.784 1.00 90.56 412 PHE A N 1
ATOM 3138 C CA . PHE A 1 412 ? -0.931 -15.003 -17.492 1.00 90.56 412 PHE A CA 1
ATOM 3139 C C . PHE A 1 412 ? -0.513 -13.553 -17.274 1.00 90.56 412 PHE A C 1
ATOM 3141 O O . PHE A 1 412 ? 0.443 -13.054 -17.857 1.00 90.56 412 PHE A O 1
ATOM 3148 N N . TRP A 1 413 ? -1.252 -12.873 -16.411 1.00 93.94 413 TRP A N 1
ATOM 3149 C CA . TRP A 1 413 ? -0.963 -11.523 -15.965 1.00 93.94 413 TRP A CA 1
ATOM 3150 C C . TRP A 1 413 ? -0.114 -11.533 -14.694 1.00 93.94 413 TRP A C 1
ATOM 3152 O O . TRP A 1 413 ? -0.336 -12.332 -13.784 1.00 93.94 413 TRP A O 1
ATOM 3162 N N . THR A 1 414 ? 0.811 -10.586 -14.600 1.00 95.31 414 THR A N 1
ATOM 3163 C CA . THR A 1 414 ? 1.565 -10.268 -13.385 1.00 95.31 414 THR A CA 1
ATOM 3164 C C . THR A 1 414 ? 0.956 -9.037 -12.721 1.00 95.31 414 THR A C 1
ATOM 3166 O O . THR A 1 414 ? 0.718 -8.034 -13.391 1.00 95.31 414 THR A O 1
ATOM 3169 N N . HIS A 1 415 ? 0.716 -9.088 -11.408 1.00 96.75 415 HIS A N 1
ATOM 3170 C CA . HIS A 1 415 ? 0.377 -7.901 -10.615 1.00 96.75 415 HIS A CA 1
ATOM 3171 C C . HIS A 1 415 ? 1.524 -6.892 -10.669 1.00 96.75 415 HIS A C 1
ATOM 3173 O O . HIS A 1 415 ? 2.644 -7.203 -10.261 1.00 96.75 415 HIS A O 1
ATOM 3179 N N . LEU A 1 416 ? 1.222 -5.682 -11.132 1.00 97.44 416 LEU A N 1
ATOM 3180 C CA . LEU A 1 416 ? 2.159 -4.565 -11.189 1.00 97.44 416 LEU A CA 1
ATOM 3181 C C . LEU A 1 416 ? 1.921 -3.615 -10.016 1.00 97.44 416 LEU A C 1
ATOM 3183 O O . LEU A 1 416 ? 0.836 -3.593 -9.426 1.00 97.44 416 LEU A O 1
ATOM 3187 N N . ASP A 1 417 ? 2.927 -2.830 -9.641 1.00 97.38 417 ASP A N 1
ATOM 3188 C CA . ASP A 1 417 ? 2.716 -1.788 -8.638 1.00 97.38 417 ASP A CA 1
ATOM 3189 C C . ASP A 1 417 ? 1.632 -0.794 -9.079 1.00 97.38 417 ASP A C 1
ATOM 3191 O O . ASP A 1 417 ? 1.568 -0.398 -10.240 1.00 97.38 417 ASP A O 1
ATOM 3195 N N . GLY A 1 418 ? 0.811 -0.367 -8.119 1.00 95.38 418 GLY A N 1
ATOM 3196 C CA . GLY A 1 418 ? -0.155 0.704 -8.320 1.00 95.38 418 GLY A CA 1
ATOM 3197 C C . GLY A 1 418 ? -1.552 0.312 -8.804 1.00 95.38 418 GLY A C 1
ATOM 3198 O O . GLY A 1 418 ? -1.937 -0.860 -8.872 1.00 95.38 418 GLY A O 1
ATOM 3199 N N . TYR A 1 419 ? -2.335 1.356 -9.070 1.00 95.12 419 TYR A N 1
ATOM 3200 C CA . TYR A 1 419 ? -3.759 1.314 -9.366 1.00 95.12 419 TYR A CA 1
ATOM 3201 C C . TYR A 1 419 ? -4.137 2.356 -10.413 1.00 95.12 419 TYR A C 1
ATOM 3203 O O . TYR A 1 419 ? -3.646 3.487 -10.394 1.00 95.12 419 TYR A O 1
ATOM 3211 N N . GLN A 1 420 ? -5.100 2.010 -11.260 1.00 91.69 420 GLN A N 1
ATOM 3212 C CA . GLN A 1 420 ? -5.897 2.995 -11.977 1.00 91.69 420 GLN A CA 1
ATOM 3213 C C . GLN A 1 420 ? -6.993 3.541 -11.053 1.00 91.69 420 GLN A C 1
ATOM 3215 O O . GLN A 1 420 ? -7.612 2.787 -10.295 1.00 91.69 420 GLN A O 1
ATOM 3220 N N . ILE A 1 421 ? -7.270 4.842 -11.154 1.00 87.50 421 ILE A N 1
ATOM 3221 C CA . ILE A 1 421 ? -8.381 5.490 -10.452 1.00 87.50 421 ILE A CA 1
ATOM 3222 C C . ILE A 1 421 ? -9.468 5.847 -11.464 1.00 87.50 421 ILE A C 1
ATOM 3224 O O . ILE A 1 421 ? -9.194 6.436 -12.506 1.00 87.50 421 ILE A O 1
ATOM 3228 N N . THR A 1 422 ? -10.709 5.486 -11.152 1.00 83.81 422 THR A N 1
ATOM 3229 C CA . THR A 1 422 ? -11.904 5.833 -11.947 1.00 83.81 422 THR A CA 1
ATOM 3230 C C . THR A 1 422 ? -12.559 7.121 -11.449 1.00 83.81 422 THR A C 1
ATOM 3232 O O . THR A 1 422 ? -12.237 7.610 -10.366 1.00 83.81 422 THR A O 1
ATOM 3235 N N . ARG A 1 423 ? -13.509 7.679 -12.209 1.00 77.75 423 ARG A N 1
ATOM 3236 C CA . ARG A 1 423 ? -14.268 8.879 -11.812 1.00 77.75 423 ARG A CA 1
ATOM 3237 C C . ARG A 1 423 ? -14.994 8.721 -10.469 1.00 77.75 423 ARG A C 1
ATOM 3239 O O . ARG A 1 423 ? -15.091 9.689 -9.722 1.00 77.75 423 ARG A O 1
ATOM 3246 N N . GLU A 1 424 ? -15.423 7.508 -10.125 1.00 81.00 424 GLU A N 1
ATOM 3247 C CA . GLU A 1 424 ? -16.021 7.159 -8.826 1.00 81.00 424 GLU A CA 1
ATOM 3248 C C . GLU A 1 424 ? -14.975 6.916 -7.721 1.00 81.00 424 GLU A C 1
ATOM 3250 O O . GLU A 1 424 ? -15.306 6.377 -6.665 1.00 81.00 424 GLU A O 1
ATOM 3255 N N . LEU A 1 425 ? -13.707 7.262 -7.967 1.00 83.75 425 LEU A N 1
ATOM 3256 C CA . LEU A 1 425 ? -12.566 7.075 -7.065 1.00 83.75 425 LEU A CA 1
ATOM 3257 C C . LEU A 1 425 ? -12.331 5.615 -6.653 1.00 83.75 425 LEU A C 1
ATOM 3259 O O . LEU A 1 425 ? -11.723 5.330 -5.623 1.00 83.75 425 LEU A O 1
ATOM 3263 N N . ARG A 1 426 ? -12.787 4.660 -7.471 1.00 87.62 426 ARG A N 1
ATOM 3264 C CA . ARG A 1 426 ? -12.500 3.241 -7.245 1.00 87.62 426 ARG A CA 1
ATOM 3265 C C . ARG A 1 426 ? -11.111 2.900 -7.757 1.00 87.62 426 ARG A 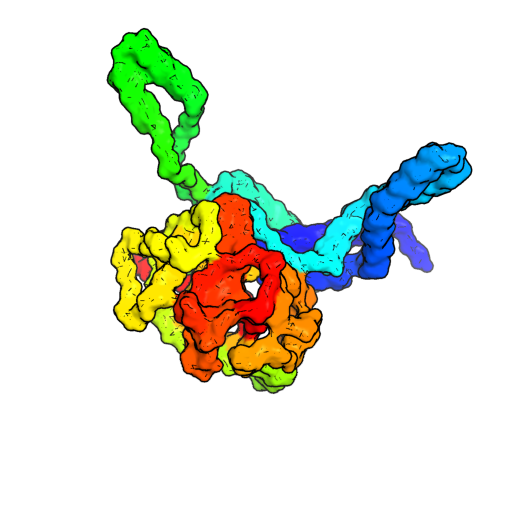C 1
ATOM 3267 O O . ARG A 1 426 ? -10.768 3.266 -8.884 1.00 87.62 426 ARG A O 1
ATOM 3274 N N . LEU A 1 427 ? -10.381 2.142 -6.943 1.00 91.56 427 LEU A N 1
ATOM 3275 C CA . LEU A 1 427 ? -9.070 1.595 -7.268 1.00 91.56 427 LEU A CA 1
ATOM 3276 C C . LEU A 1 427 ? -9.199 0.286 -8.047 1.00 91.56 427 LEU A C 1
ATOM 3278 O O . LEU A 1 427 ? -9.835 -0.663 -7.578 1.00 91.56 427 LEU A O 1
ATOM 3282 N N . TRP A 1 428 ? -8.538 0.228 -9.198 1.00 93.94 428 TRP A N 1
ATOM 3283 C CA . TRP A 1 428 ? -8.386 -0.978 -10.008 1.00 93.94 428 TRP A CA 1
ATOM 3284 C C . TRP A 1 428 ? -6.913 -1.366 -10.051 1.00 93.94 428 TRP A C 1
ATOM 3286 O O . TRP A 1 428 ? -6.069 -0.543 -10.392 1.00 93.94 428 TRP A O 1
ATOM 3296 N N . ALA A 1 429 ? -6.603 -2.598 -9.657 1.00 95.88 429 ALA A N 1
ATOM 3297 C CA . ALA A 1 429 ? -5.239 -3.097 -9.537 1.00 95.88 429 ALA A CA 1
ATOM 3298 C C . ALA A 1 429 ? -4.571 -3.183 -10.910 1.00 95.88 429 ALA A C 1
ATOM 3300 O O . ALA A 1 429 ? -5.175 -3.731 -11.834 1.00 95.88 429 ALA A O 1
ATOM 3301 N N . LEU A 1 430 ? -3.342 -2.675 -11.032 1.00 96.19 430 LEU A N 1
ATOM 3302 C CA . LEU A 1 430 ? -2.581 -2.793 -12.270 1.00 96.19 430 LEU A CA 1
ATOM 3303 C C . LEU A 1 430 ? -2.064 -4.214 -12.472 1.00 96.19 430 LEU A C 1
ATOM 3305 O O . LEU A 1 430 ? -1.535 -4.849 -11.557 1.00 96.19 430 LEU A O 1
ATOM 3309 N N . VAL A 1 431 ? -2.200 -4.688 -13.705 1.00 95.81 431 VAL A N 1
ATOM 3310 C CA . VAL A 1 431 ? -1.658 -5.966 -14.159 1.00 95.81 431 VAL A CA 1
ATOM 3311 C C . VAL A 1 431 ? -1.058 -5.810 -15.549 1.00 95.81 431 VAL A C 1
ATOM 3313 O O . VAL A 1 431 ? -1.435 -4.898 -16.280 1.00 95.81 431 VAL A O 1
ATOM 3316 N N . GLY A 1 432 ? -0.146 -6.695 -15.927 1.00 94.75 432 GLY A N 1
ATOM 3317 C CA . GLY A 1 432 ? 0.462 -6.670 -17.254 1.00 94.75 432 GLY A CA 1
ATOM 3318 C C . GLY A 1 432 ? 1.243 -7.934 -17.566 1.00 94.75 432 GLY A C 1
ATOM 3319 O O . GLY A 1 432 ? 1.200 -8.900 -16.798 1.00 94.75 432 GLY A O 1
ATOM 3320 N N . GLY A 1 433 ? 1.968 -7.930 -18.680 1.00 93.69 433 GLY A N 1
ATOM 3321 C CA . GLY A 1 433 ? 2.854 -9.038 -19.030 1.00 93.69 433 GLY A CA 1
ATOM 3322 C C . GLY A 1 433 ? 2.180 -10.247 -19.683 1.00 93.69 433 GLY A C 1
ATOM 3323 O O . GLY A 1 433 ? 2.781 -11.315 -19.706 1.00 93.69 433 GLY A O 1
ATOM 3324 N N . ASN A 1 434 ? 0.951 -10.144 -20.194 1.00 93.50 434 ASN A N 1
ATOM 3325 C CA . ASN A 1 434 ? 0.310 -11.291 -20.839 1.00 93.50 434 ASN A CA 1
ATOM 3326 C C . ASN A 1 434 ? 0.635 -11.349 -22.337 1.00 93.50 434 ASN A C 1
ATOM 3328 O O . ASN A 1 434 ? 0.374 -10.401 -23.082 1.00 93.50 434 ASN A O 1
ATOM 3332 N N . ALA A 1 435 ? 1.154 -12.490 -22.797 1.00 92.56 435 ALA A N 1
ATOM 3333 C CA . ALA A 1 435 ? 1.561 -12.701 -24.188 1.00 92.56 435 ALA A CA 1
ATOM 3334 C C . ALA A 1 435 ? 0.443 -12.445 -25.215 1.00 92.56 435 ALA A C 1
ATOM 3336 O O . ALA A 1 435 ? 0.723 -11.943 -26.304 1.00 92.56 435 ALA A O 1
ATOM 3337 N N . ASN A 1 436 ? -0.818 -12.716 -24.863 1.00 90.19 436 ASN A N 1
ATOM 3338 C CA . ASN A 1 436 ? -1.959 -12.536 -25.768 1.00 90.19 436 ASN A CA 1
ATOM 3339 C C . ASN A 1 436 ? -2.342 -11.066 -25.999 1.00 90.19 436 ASN A C 1
ATOM 3341 O O . ASN A 1 436 ? -3.057 -10.769 -26.954 1.00 90.19 436 ASN A O 1
ATOM 3345 N N . TYR A 1 437 ? -1.859 -10.159 -25.148 1.00 84.94 437 TYR A N 1
ATOM 3346 C CA . TYR A 1 437 ? -2.346 -8.781 -25.041 1.00 84.94 437 TYR A CA 1
ATOM 3347 C C . TYR A 1 437 ? -1.233 -7.727 -25.204 1.00 84.94 437 TYR A C 1
ATOM 3349 O O . TYR A 1 437 ? -1.411 -6.546 -24.925 1.00 84.94 437 TYR A O 1
ATOM 3357 N N . GLY A 1 438 ? -0.056 -8.142 -25.687 1.00 85.50 438 GLY A N 1
ATOM 3358 C CA . GLY A 1 438 ? 1.101 -7.256 -25.899 1.00 85.50 438 GLY A CA 1
ATOM 3359 C C . GLY A 1 438 ? 2.378 -7.695 -25.183 1.00 85.50 438 GLY A C 1
ATOM 3360 O O . GLY A 1 438 ? 3.408 -7.025 -25.303 1.00 85.50 438 GLY A O 1
ATOM 3361 N N . GLY A 1 439 ? 2.333 -8.824 -24.471 1.00 92.62 439 GLY A N 1
ATOM 3362 C CA . GLY A 1 439 ? 3.483 -9.424 -23.806 1.00 92.62 439 GLY A CA 1
ATOM 3363 C C . GLY A 1 439 ? 4.090 -8.470 -22.778 1.00 92.62 439 GLY A C 1
ATOM 3364 O O . GLY A 1 439 ? 3.349 -7.946 -21.950 1.00 92.62 439 GLY A O 1
ATOM 3365 N N . PRO A 1 440 ? 5.405 -8.190 -22.826 1.00 93.31 440 PRO A N 1
ATOM 3366 C CA . PRO A 1 440 ? 6.067 -7.301 -21.871 1.00 93.31 440 PRO A CA 1
ATOM 3367 C C . PRO A 1 440 ? 5.436 -5.918 -21.725 1.00 93.31 440 PRO A C 1
ATOM 3369 O O . PRO A 1 440 ? 5.521 -5.330 -20.653 1.00 93.31 440 PRO A O 1
ATOM 3372 N N . ASP A 1 441 ? 4.845 -5.398 -22.802 1.00 92.38 441 ASP A N 1
ATOM 3373 C CA . ASP A 1 441 ? 4.283 -4.050 -22.812 1.00 92.38 441 ASP A CA 1
ATOM 3374 C C . ASP A 1 441 ? 2.839 -4.012 -22.334 1.00 92.38 441 ASP A C 1
ATOM 3376 O O . ASP A 1 441 ? 2.352 -2.912 -22.111 1.00 92.38 441 ASP A O 1
ATOM 3380 N N . ASP A 1 442 ? 2.158 -5.155 -22.201 1.00 92.50 442 ASP A N 1
ATOM 3381 C CA . ASP A 1 442 ? 0.757 -5.221 -21.774 1.00 92.50 442 ASP A CA 1
ATOM 3382 C C . ASP A 1 442 ? 0.561 -4.516 -20.423 1.00 92.50 442 ASP A C 1
ATOM 3384 O O . ASP A 1 442 ? 1.319 -4.735 -19.475 1.00 92.50 442 ASP A O 1
ATOM 3388 N N . LEU A 1 443 ? -0.477 -3.682 -20.351 1.00 92.38 443 LEU A N 1
ATOM 3389 C CA . LEU A 1 443 ? -0.896 -2.967 -19.155 1.00 92.38 443 LEU A CA 1
ATOM 3390 C C . LEU A 1 443 ? -2.423 -2.880 -19.136 1.00 92.38 443 LEU A C 1
ATOM 3392 O O . LEU A 1 443 ? -3.051 -2.286 -20.013 1.00 92.38 443 LEU A O 1
ATOM 3396 N N . SER A 1 444 ? -3.018 -3.434 -18.089 1.00 91.44 444 SER A N 1
ATOM 3397 C CA . SER A 1 444 ? -4.459 -3.489 -17.882 1.00 91.44 444 SER A CA 1
ATOM 3398 C C . SER A 1 444 ? -4.801 -3.249 -16.410 1.00 91.44 444 SER A C 1
ATOM 3400 O O . SER A 1 444 ? -3.935 -2.973 -15.572 1.00 91.44 444 SER A O 1
ATOM 3402 N N . SER A 1 445 ? -6.088 -3.287 -16.072 1.00 91.81 445 SER A N 1
ATOM 3403 C CA . SER A 1 445 ? -6.555 -3.091 -14.701 1.00 91.81 445 SER A CA 1
ATOM 3404 C C . SER A 1 445 ? -7.693 -4.040 -14.346 1.00 91.81 445 SER A C 1
ATOM 3406 O O . SER A 1 445 ? -8.612 -4.252 -15.134 1.00 91.81 445 SER A O 1
ATOM 3408 N N . LEU A 1 446 ? -7.652 -4.597 -13.136 1.00 92.62 446 LEU A N 1
ATOM 3409 C CA . LEU A 1 446 ? -8.630 -5.567 -12.636 1.00 92.62 446 LEU A CA 1
ATOM 3410 C C . LEU A 1 446 ? -9.228 -5.115 -11.300 1.00 92.62 446 LEU A C 1
ATOM 3412 O O . LEU A 1 446 ? -8.653 -4.299 -10.576 1.00 92.62 446 LEU A O 1
ATOM 3416 N N . VAL A 1 447 ? -10.399 -5.652 -10.950 1.00 92.31 447 VAL A N 1
ATOM 3417 C CA . VAL A 1 447 ? -10.984 -5.414 -9.623 1.00 92.31 447 VAL A CA 1
ATOM 3418 C C . VAL A 1 447 ? -10.064 -6.021 -8.561 1.00 92.31 447 VAL A C 1
ATOM 3420 O O . VAL A 1 447 ? -9.551 -7.124 -8.733 1.00 92.31 447 VAL A O 1
ATOM 3423 N N . ARG A 1 448 ? -9.866 -5.329 -7.435 1.00 93.94 448 ARG A N 1
ATOM 3424 C CA . ARG A 1 448 ? -8.905 -5.733 -6.390 1.00 93.94 448 ARG A CA 1
ATOM 3425 C C . ARG A 1 448 ? -9.181 -7.100 -5.750 1.00 93.94 448 ARG A C 1
ATOM 3427 O O . ARG A 1 448 ? -8.252 -7.720 -5.238 1.00 93.94 448 ARG A O 1
ATOM 3434 N N . ASN A 1 449 ? -10.429 -7.564 -5.759 1.00 93.94 449 ASN A N 1
ATOM 3435 C CA . ASN A 1 449 ? -10.829 -8.864 -5.214 1.00 93.94 449 ASN A CA 1
ATOM 3436 C C . ASN A 1 449 ? -10.844 -9.992 -6.260 1.00 93.94 449 ASN A C 1
ATOM 3438 O O . ASN A 1 449 ? -11.173 -11.120 -5.909 1.00 93.94 449 ASN A O 1
ATOM 3442 N N . TYR A 1 450 ? -10.520 -9.702 -7.524 1.00 92.50 450 TYR A N 1
ATOM 3443 C CA . TYR A 1 450 ? -10.469 -10.715 -8.570 1.00 92.50 450 TYR A CA 1
ATOM 3444 C C . TYR A 1 450 ? -9.239 -11.607 -8.380 1.00 92.50 450 TYR A C 1
ATOM 3446 O O . TYR A 1 450 ? -8.105 -11.120 -8.360 1.00 92.50 450 TYR A O 1
ATOM 3454 N N . ASP A 1 451 ? -9.469 -12.911 -8.255 1.00 90.19 451 ASP A N 1
ATOM 3455 C CA . ASP A 1 451 ? -8.446 -13.944 -8.255 1.00 90.19 451 ASP A CA 1
ATOM 3456 C C . ASP A 1 451 ? -8.602 -14.840 -9.494 1.00 90.19 451 ASP A C 1
ATOM 3458 O O . ASP A 1 451 ? -9.695 -15.137 -9.969 1.00 90.19 451 ASP A O 1
ATOM 3462 N N . SER A 1 452 ? -7.482 -15.255 -10.076 1.00 91.12 452 SER A N 1
ATOM 3463 C CA . SER A 1 452 ? -7.474 -16.166 -11.220 1.00 91.12 452 SER A CA 1
ATOM 3464 C C . SER A 1 452 ? -6.190 -16.971 -11.225 1.00 91.12 452 SER A C 1
ATOM 3466 O O . SER A 1 452 ? -5.143 -16.480 -10.808 1.00 91.12 452 SER A O 1
ATOM 3468 N N . GLU A 1 453 ? -6.242 -18.197 -11.736 1.00 88.50 453 GLU A N 1
ATOM 3469 C CA . GLU A 1 453 ? -5.034 -18.998 -11.975 1.00 88.50 453 GLU A CA 1
ATOM 3470 C C . GLU A 1 453 ? -4.116 -18.348 -13.018 1.00 88.50 453 GLU A C 1
ATOM 3472 O O . GLU A 1 453 ? -2.910 -18.561 -12.996 1.00 88.50 453 GLU A O 1
ATOM 3477 N N . ARG A 1 454 ? -4.667 -17.467 -13.864 1.00 90.00 454 ARG A N 1
ATOM 3478 C CA . ARG A 1 454 ? -3.915 -16.646 -14.822 1.00 90.00 454 ARG A CA 1
ATOM 3479 C C . ARG A 1 454 ? -3.382 -15.342 -14.221 1.00 90.00 454 ARG A C 1
ATOM 3481 O O . ARG A 1 454 ? -3.065 -14.426 -14.971 1.00 90.00 454 ARG A O 1
ATOM 3488 N N . LEU A 1 455 ? -3.328 -15.217 -12.897 1.00 92.69 455 LEU A N 1
ATOM 3489 C CA . LEU A 1 455 ? -2.720 -14.080 -12.206 1.00 92.69 455 LEU A CA 1
ATOM 3490 C C . LEU A 1 455 ? -1.593 -14.558 -11.310 1.00 92.69 455 LEU A C 1
ATOM 3492 O O . LEU A 1 455 ? -1.822 -15.445 -10.494 1.00 92.69 455 LEU A O 1
ATOM 3496 N N . THR A 1 456 ? -0.431 -13.919 -11.414 1.00 93.69 456 THR A N 1
ATOM 3497 C CA . THR A 1 456 ? 0.743 -14.146 -10.566 1.00 93.69 456 THR A CA 1
ATOM 3498 C C . THR A 1 456 ? 1.227 -12.842 -9.929 1.00 93.69 456 THR A C 1
ATOM 3500 O O . THR A 1 456 ? 0.900 -11.749 -10.392 1.00 93.69 456 THR A O 1
ATOM 3503 N N . ALA A 1 457 ? 2.014 -12.937 -8.862 1.00 94.38 457 ALA A N 1
ATOM 3504 C CA . ALA A 1 457 ? 2.622 -11.796 -8.186 1.00 94.38 457 ALA A CA 1
ATOM 3505 C C . ALA A 1 457 ? 4.149 -11.901 -8.204 1.00 94.38 457 ALA A C 1
ATOM 3507 O O . ALA A 1 457 ? 4.716 -12.912 -7.789 1.00 94.38 457 ALA A O 1
ATOM 3508 N N . ARG A 1 458 ? 4.820 -10.837 -8.644 1.00 95.31 458 ARG A N 1
ATOM 3509 C CA . ARG A 1 458 ? 6.274 -10.696 -8.537 1.00 95.31 458 ARG A CA 1
ATOM 3510 C C . ARG A 1 458 ? 6.586 -9.505 -7.651 1.00 95.31 458 ARG A C 1
ATOM 3512 O O . ARG A 1 458 ? 6.071 -8.411 -7.892 1.00 95.31 458 ARG A O 1
ATOM 3519 N N . PHE A 1 459 ? 7.413 -9.731 -6.642 1.00 97.56 459 PHE A N 1
ATOM 3520 C CA . PHE A 1 459 ? 7.769 -8.721 -5.658 1.00 97.56 459 PHE A CA 1
ATOM 3521 C C . PHE A 1 459 ? 9.164 -8.154 -5.893 1.00 97.56 459 PHE A C 1
ATOM 3523 O O . PHE A 1 459 ? 10.044 -8.798 -6.475 1.00 97.56 459 PHE A O 1
ATOM 3530 N N . VAL A 1 460 ? 9.347 -6.929 -5.413 1.00 98.06 460 VAL A N 1
ATOM 3531 C CA . VAL A 1 460 ? 10.616 -6.209 -5.425 1.00 98.06 460 VAL A CA 1
ATOM 3532 C C . VAL A 1 460 ? 10.853 -5.517 -4.088 1.00 98.06 460 VAL A C 1
ATOM 3534 O O . VAL A 1 460 ? 9.899 -5.143 -3.404 1.00 98.06 460 VAL A O 1
ATOM 3537 N N . ILE A 1 461 ? 12.123 -5.307 -3.749 1.00 98.25 461 ILE A N 1
ATOM 3538 C CA . ILE A 1 461 ? 12.554 -4.340 -2.739 1.00 98.25 461 ILE A CA 1
ATOM 3539 C C . ILE A 1 461 ? 13.078 -3.115 -3.473 1.00 98.25 461 ILE A C 1
ATOM 3541 O O . ILE A 1 461 ? 13.976 -3.222 -4.314 1.00 98.25 461 ILE A O 1
ATOM 3545 N N . LEU A 1 462 ? 12.517 -1.959 -3.141 1.00 95.81 462 LEU A N 1
ATOM 3546 C CA . LEU A 1 462 ? 12.844 -0.676 -3.751 1.00 95.81 462 LEU A CA 1
ATOM 3547 C C . LEU A 1 462 ? 13.017 0.400 -2.679 1.00 95.81 462 LEU A C 1
ATOM 3549 O O . LEU A 1 462 ? 12.552 0.247 -1.548 1.00 95.81 462 LEU A O 1
ATOM 3553 N N . ARG A 1 463 ? 13.675 1.505 -3.032 1.00 94.56 463 ARG A N 1
ATOM 3554 C CA . ARG A 1 463 ? 13.754 2.694 -2.173 1.00 94.56 463 ARG A CA 1
ATOM 3555 C C . ARG A 1 463 ? 12.421 3.439 -2.211 1.00 94.56 463 ARG A C 1
ATOM 3557 O O . ARG A 1 463 ? 11.915 3.717 -3.294 1.00 94.56 463 ARG A O 1
ATOM 3564 N N . ARG A 1 464 ? 11.875 3.841 -1.061 1.00 93.12 464 ARG A N 1
ATOM 3565 C CA . ARG A 1 464 ? 10.623 4.622 -0.971 1.00 93.12 464 ARG A CA 1
ATOM 3566 C C . ARG A 1 464 ? 10.688 5.933 -1.743 1.00 93.12 464 ARG A C 1
ATOM 3568 O O . ARG A 1 464 ? 9.675 6.383 -2.269 1.00 93.12 464 ARG A O 1
ATOM 3575 N N . GLU A 1 465 ? 11.880 6.518 -1.850 1.00 89.62 465 GLU A N 1
ATOM 3576 C CA . GLU A 1 465 ? 12.115 7.719 -2.653 1.00 89.62 465 GLU A CA 1
ATOM 3577 C C . GLU A 1 465 ? 11.653 7.563 -4.098 1.00 89.62 465 GLU A C 1
ATOM 3579 O O . GLU A 1 465 ? 11.166 8.531 -4.671 1.00 89.62 465 GLU A O 1
ATOM 3584 N N . ARG A 1 466 ? 11.706 6.346 -4.655 1.00 89.06 466 ARG A N 1
ATOM 3585 C CA . ARG A 1 466 ? 11.193 6.025 -5.989 1.00 89.06 466 ARG A CA 1
ATOM 3586 C C . ARG A 1 466 ? 9.755 6.502 -6.191 1.00 89.06 466 ARG A C 1
ATOM 3588 O O . ARG A 1 466 ? 9.435 7.035 -7.246 1.00 89.06 466 ARG A O 1
ATOM 3595 N N . PHE A 1 467 ? 8.891 6.359 -5.186 1.00 87.88 467 PHE A N 1
ATOM 3596 C CA . PHE A 1 467 ? 7.492 6.790 -5.284 1.00 87.88 467 PHE A CA 1
ATOM 3597 C C . PHE A 1 467 ? 7.329 8.313 -5.359 1.00 87.88 467 PHE A C 1
ATOM 3599 O O . PHE A 1 467 ? 6.274 8.799 -5.760 1.00 87.88 467 PHE A O 1
ATOM 3606 N N . LEU A 1 468 ? 8.361 9.056 -4.958 1.00 80.00 468 LEU A N 1
ATOM 3607 C CA . LEU A 1 468 ? 8.419 10.514 -4.983 1.00 80.00 468 LEU A CA 1
ATOM 3608 C C . LEU A 1 468 ? 9.142 11.048 -6.225 1.00 80.00 468 LEU A C 1
ATOM 3610 O O . LEU A 1 468 ? 9.121 12.261 -6.447 1.00 80.00 468 LEU A O 1
ATOM 3614 N N . VAL A 1 469 ? 9.812 10.189 -7.003 1.00 68.56 469 VAL A N 1
ATOM 3615 C CA . VAL A 1 469 ? 10.622 10.638 -8.135 1.00 68.56 469 VAL A CA 1
ATOM 3616 C C . VAL A 1 469 ? 9.733 11.131 -9.267 1.00 68.56 469 VAL A C 1
ATOM 3618 O O . VAL A 1 469 ? 8.864 10.428 -9.779 1.00 68.56 469 VAL A O 1
ATOM 3621 N N . ARG A 1 470 ? 10.023 12.359 -9.686 1.00 61.56 470 ARG A N 1
ATOM 3622 C CA . ARG A 1 470 ? 9.676 12.920 -10.985 1.00 61.56 470 ARG A CA 1
ATOM 3623 C C . ARG A 1 470 ? 10.863 13.747 -11.441 1.00 61.56 470 ARG A C 1
ATOM 3625 O O . ARG A 1 470 ? 11.424 14.494 -10.636 1.00 61.56 470 ARG A O 1
ATOM 3632 N N . GLU A 1 471 ? 11.241 13.633 -12.705 1.00 46.31 471 GLU A N 1
ATOM 3633 C CA . GLU A 1 471 ? 12.183 14.591 -13.266 1.00 46.31 471 GLU A CA 1
ATOM 3634 C C . GLU A 1 471 ? 11.521 15.973 -13.287 1.00 46.31 471 GLU A C 1
ATOM 3636 O O . GLU A 1 471 ? 10.364 16.153 -13.673 1.00 46.31 471 GLU A O 1
ATOM 3641 N N . GLY A 1 472 ? 12.238 16.970 -12.776 1.00 42.50 472 GLY A N 1
ATOM 3642 C CA . GLY A 1 472 ? 11.829 18.345 -12.973 1.00 42.50 472 GLY A CA 1
ATOM 3643 C C . GLY A 1 472 ? 12.089 18.719 -14.418 1.00 42.50 472 GLY A C 1
ATOM 3644 O O . GLY A 1 472 ? 13.211 18.544 -14.882 1.00 42.50 472 GLY A O 1
ATOM 3645 N N . ASN A 1 473 ? 11.108 19.319 -15.095 1.00 35.69 473 ASN A N 1
ATOM 3646 C CA . ASN A 1 473 ? 11.427 20.137 -16.257 1.00 35.69 473 ASN A CA 1
ATOM 3647 C C . ASN A 1 473 ? 12.434 21.191 -15.790 1.00 35.69 473 ASN A C 1
ATOM 3649 O O . ASN A 1 473 ? 12.076 22.101 -15.036 1.00 35.69 473 ASN A O 1
ATOM 3653 N N . GLY A 1 474 ? 13.689 21.047 -16.214 1.00 30.19 474 GLY A N 1
ATOM 3654 C CA . GLY A 1 474 ? 14.679 22.111 -16.202 1.00 30.19 474 GLY A CA 1
ATOM 3655 C C . GLY A 1 474 ? 14.199 23.211 -17.140 1.00 30.19 474 GLY A C 1
ATOM 3656 O O . GLY A 1 474 ? 14.680 23.342 -18.259 1.00 30.19 474 GLY A O 1
ATOM 3657 N N . GLY A 1 475 ? 13.191 23.967 -16.706 1.00 26.05 475 GLY A N 1
ATOM 3658 C CA . GLY A 1 475 ? 12.853 25.237 -17.313 1.00 26.05 475 GLY A CA 1
ATOM 3659 C C . GLY A 1 475 ? 14.067 26.135 -17.155 1.00 26.05 475 GLY A C 1
ATOM 3660 O O . GLY A 1 475 ? 14.514 26.375 -16.033 1.00 26.05 475 GLY A O 1
ATOM 3661 N N . ALA A 1 476 ? 14.616 26.550 -18.293 1.00 27.16 476 ALA A N 1
ATOM 3662 C CA . ALA A 1 476 ? 15.631 27.579 -18.399 1.00 27.16 476 ALA A CA 1
ATOM 3663 C C . ALA A 1 476 ? 15.310 28.776 -17.484 1.00 27.16 476 ALA A C 1
ATOM 3665 O O . ALA A 1 476 ? 14.140 29.104 -17.273 1.00 27.16 476 ALA A O 1
ATOM 3666 N N . GLN A 1 477 ? 16.381 29.359 -16.943 1.00 28.00 477 GLN A N 1
ATOM 3667 C CA . GLN A 1 477 ? 16.395 30.580 -16.134 1.00 28.00 477 GLN A CA 1
ATOM 3668 C C . GLN A 1 477 ? 15.517 31.698 -16.695 1.00 28.00 477 GLN A C 1
ATOM 3670 O O . GLN A 1 477 ? 15.486 31.855 -17.939 1.00 28.00 477 GLN A O 1
#